Protein AF-A0A2V9V9H5-F1 (afdb_monomer_lite)

Foldseek 3Di:
DDDDDDDDDDDDDDDDDDDDDDDDDDDDDDDDDDDPPDPPPCPPQAKDWQFFDVLLLCLLLVHDPPDDLQCVLLSSLVSCLVPQDDPPAHGDPSLVLSLLLSVLSVQVCVCCPPVQKNKDQEDVSCVSVCVSQQWDWPDDWQAQPTDIDGNDPSSVVSCVSSPPPVVQVSCSRNVHGMDIDRTGIDIGGADPYFCLLLVLADPVQNVQDPTVSSRSSNDSLSSLQRNLLSLADPVVSVCCCVPVGPNNCSVLSLLSSVQVNLFAADPQFTQFQLGPQLQVVLCVVQVHGSSNVNSSVSSQRPPLLNLSSVLRSVSLPDDNVVSNVCSPHPNVNVVSVVSRDPPSVDHPSDDPDDPDPPDPPPPDDDPPDDDDDSNDDPDDDDDD

Secondary structure (DSSP, 8-state):
-----------------------------------S----------EEEESS-HHHHHHHTT--TTS-HHHHHHHHHHHHHHHSEETTTEEPHHHHHHHHHHHHHHHHHHHHGGGTEEEE-SHHHHHHHHHHHTEEESS-TTSTT--EEES-HHHHHHHHHTT--HHHHHHHHTT-SPEEEE---EEEE-SS-HHHHHHHS-TTTGGG-SSHHHHHHH-HHHHHHHHHHHTS-HHHHHHHHHHT-HHHHGGGHHHHHHHGGG--EETTEE--TT-GGGHHHHHHHHSS-TTSHHHHHHHHHHGGGGHHHHHHHHHHHS-HHHHHHHSSTTHHHHHHHHHS-S-TTS-TTS------TT---------------TT--SS-----

Structure (mmCIF, N/CA/C/O backbone):
data_AF-A0A2V9V9H5-F1
#
_entry.id   AF-A0A2V9V9H5-F1
#
loop_
_atom_site.group_PDB
_atom_site.id
_atom_site.type_symbol
_atom_site.label_atom_id
_atom_site.label_alt_id
_atom_site.label_comp_id
_atom_site.label_asym_id
_atom_site.label_entity_id
_atom_site.label_seq_id
_atom_site.pdbx_PDB_ins_code
_atom_site.Cartn_x
_atom_site.Cartn_y
_atom_site.Cartn_z
_atom_site.occupancy
_atom_site.B_iso_or_equiv
_atom_site.auth_seq_id
_atom_site.auth_comp_id
_atom_site.auth_asym_id
_atom_site.auth_atom_id
_atom_site.pdbx_PDB_model_num
ATOM 1 N N . MET A 1 1 ? 12.748 -49.515 -78.472 1.00 39.06 1 MET A N 1
ATOM 2 C CA . MET A 1 1 ? 13.761 -50.575 -78.263 1.00 39.06 1 MET A CA 1
ATOM 3 C C . MET A 1 1 ? 13.661 -50.946 -76.786 1.00 39.06 1 MET A C 1
ATOM 5 O O . MET A 1 1 ? 14.108 -50.163 -75.967 1.00 39.06 1 MET A O 1
ATOM 9 N N . ASN A 1 2 ? 12.777 -51.868 -76.376 1.00 33.03 2 ASN A N 1
ATOM 10 C CA . ASN A 1 2 ? 12.920 -53.343 -76.423 1.00 33.03 2 ASN A CA 1
ATOM 11 C C . ASN A 1 2 ? 14.348 -53.747 -76.011 1.00 33.03 2 ASN A C 1
ATOM 13 O O . ASN A 1 2 ? 15.266 -53.380 -76.732 1.00 33.03 2 ASN A O 1
ATOM 17 N N . SER A 1 3 ? 14.656 -54.465 -74.931 1.00 36.88 3 SER A N 1
ATOM 18 C CA . SER A 1 3 ? 13.891 -55.261 -73.961 1.00 36.88 3 SER A CA 1
ATOM 19 C C . SER A 1 3 ? 14.790 -55.530 -72.725 1.00 36.88 3 SER A C 1
ATOM 21 O O . SER A 1 3 ? 16.003 -55.337 -72.821 1.00 36.88 3 SER A O 1
ATOM 23 N N . PRO A 1 4 ? 14.233 -55.981 -71.584 1.00 65.06 4 PRO A N 1
ATOM 24 C CA . PRO A 1 4 ? 14.951 -56.276 -70.335 1.00 65.06 4 PRO A CA 1
ATOM 25 C C . PRO A 1 4 ? 15.348 -57.762 -70.237 1.00 65.06 4 PRO A C 1
ATOM 27 O O . PRO A 1 4 ? 14.914 -58.540 -71.080 1.00 65.06 4 PRO A O 1
ATOM 30 N N . LEU A 1 5 ? 16.121 -58.154 -69.205 1.00 40.84 5 LEU A N 1
ATOM 31 C CA . LEU A 1 5 ? 16.054 -59.449 -68.481 1.00 40.84 5 LEU A CA 1
ATOM 32 C C . LEU A 1 5 ? 17.292 -59.661 -67.584 1.00 40.84 5 LEU A C 1
ATOM 34 O O . LEU A 1 5 ? 18.402 -59.782 -68.093 1.00 40.84 5 LEU A O 1
ATOM 38 N N . ARG A 1 6 ? 17.087 -59.838 -66.271 1.00 35.75 6 ARG A N 1
ATOM 39 C CA . ARG A 1 6 ? 17.348 -61.114 -65.565 1.00 35.75 6 ARG A CA 1
ATOM 40 C C . ARG A 1 6 ? 17.076 -61.005 -64.062 1.00 35.75 6 ARG A C 1
ATOM 42 O O . ARG A 1 6 ? 17.566 -60.110 -63.385 1.00 35.75 6 ARG A O 1
ATOM 49 N N . ALA A 1 7 ? 16.307 -61.975 -63.578 1.00 45.38 7 ALA A N 1
ATOM 50 C CA . ALA A 1 7 ? 16.080 -62.312 -62.180 1.00 45.38 7 ALA A CA 1
ATOM 51 C C . ALA A 1 7 ? 17.012 -63.462 -61.761 1.00 45.38 7 ALA A C 1
ATOM 53 O O . ALA A 1 7 ? 17.306 -64.297 -62.609 1.00 45.38 7 ALA A O 1
ATOM 54 N N . HIS A 1 8 ? 17.401 -63.518 -60.481 1.00 40.81 8 HIS A N 1
ATOM 55 C CA . HIS A 1 8 ? 17.838 -64.703 -59.707 1.00 40.81 8 HIS A CA 1
ATOM 56 C C . HIS A 1 8 ? 17.881 -64.282 -58.214 1.00 40.81 8 HIS A C 1
ATOM 58 O O . HIS A 1 8 ? 18.571 -63.325 -57.889 1.00 40.81 8 HIS A O 1
ATOM 64 N N . THR A 1 9 ? 16.925 -64.668 -57.355 1.00 38.62 9 THR A N 1
ATOM 65 C CA . THR A 1 9 ? 16.786 -65.902 -56.531 1.00 38.62 9 THR A CA 1
ATOM 66 C C . THR A 1 9 ? 17.685 -66.011 -55.284 1.00 38.62 9 THR A C 1
ATOM 68 O O . THR A 1 9 ? 18.888 -66.165 -55.450 1.00 38.62 9 THR A O 1
ATOM 71 N N . LEU A 1 10 ? 17.017 -66.130 -54.109 1.00 39.38 10 LEU A N 1
ATOM 72 C CA . LEU A 1 10 ? 17.347 -66.924 -52.887 1.00 39.38 10 LEU A CA 1
ATOM 73 C C . LEU A 1 10 ? 18.588 -66.476 -52.068 1.00 39.38 10 LEU A C 1
ATOM 75 O O . LEU A 1 10 ? 19.550 -66.006 -52.644 1.00 39.38 10 LEU A O 1
ATOM 79 N N . ALA A 1 11 ? 18.737 -66.606 -50.743 1.00 36.00 11 ALA A N 1
ATOM 80 C CA . ALA A 1 11 ? 17.990 -67.087 -49.568 1.00 36.00 11 ALA A CA 1
ATOM 81 C C . ALA A 1 11 ? 18.882 -66.786 -48.317 1.00 36.00 11 ALA A C 1
ATOM 83 O O . ALA A 1 11 ? 20.087 -66.634 -48.487 1.00 36.00 11 ALA A O 1
ATOM 84 N N . LEU A 1 12 ? 18.347 -66.555 -47.107 1.00 35.03 12 LEU A N 1
ATOM 85 C CA . LEU A 1 12 ? 18.555 -67.287 -45.818 1.00 35.03 12 LEU A CA 1
ATOM 86 C C . LEU A 1 12 ? 18.279 -66.249 -44.691 1.00 35.03 12 LEU A C 1
ATOM 88 O O . LEU A 1 12 ? 18.879 -65.183 -44.720 1.00 35.03 12 LEU A O 1
ATOM 92 N N . SER A 1 13 ? 17.264 -66.331 -43.819 1.00 35.38 13 SER A N 1
ATOM 93 C CA . SER A 1 13 ? 17.034 -67.198 -42.638 1.00 35.38 13 SER A CA 1
ATOM 94 C C . SER A 1 13 ? 18.037 -67.044 -41.479 1.00 35.38 13 SER A C 1
ATOM 96 O O . SER A 1 13 ? 19.150 -67.520 -41.644 1.00 35.38 13 SER A O 1
ATOM 98 N N . VAL A 1 14 ? 17.598 -66.498 -40.323 1.00 40.56 14 VAL A N 1
ATOM 99 C CA . VAL A 1 14 ? 17.888 -66.872 -38.899 1.00 40.56 14 VAL A CA 1
ATOM 100 C C . VAL A 1 14 ? 16.863 -66.074 -38.028 1.00 40.56 14 VAL A C 1
ATOM 102 O O . VAL A 1 14 ? 16.866 -64.852 -38.112 1.00 40.56 14 VAL A O 1
ATOM 105 N N . LEU A 1 15 ? 15.763 -66.623 -37.465 1.00 36.84 15 LEU A N 1
ATOM 106 C CA . LEU A 1 15 ? 15.587 -67.413 -36.210 1.00 36.84 15 LEU A CA 1
ATOM 107 C C . LEU A 1 15 ? 16.094 -66.658 -34.941 1.00 36.84 15 LEU A C 1
ATOM 109 O O . LEU A 1 15 ? 17.180 -66.117 -34.982 1.00 36.84 15 LEU A O 1
ATOM 113 N N . LEU A 1 16 ? 15.471 -66.564 -33.755 1.00 37.09 16 LEU A N 1
ATOM 114 C CA . LEU A 1 16 ? 14.315 -67.198 -33.106 1.00 37.09 16 LEU A CA 1
ATOM 115 C C . LEU A 1 16 ? 14.226 -66.631 -31.640 1.00 37.09 16 LEU A C 1
ATOM 117 O O . LEU A 1 16 ? 15.248 -66.646 -30.968 1.00 37.09 16 LEU A O 1
ATOM 121 N N . VAL A 1 17 ? 13.024 -66.218 -31.166 1.00 38.19 17 VAL A N 1
ATOM 122 C CA . VAL A 1 17 ? 12.404 -66.446 -29.805 1.00 38.19 17 VAL A CA 1
ATOM 123 C C . VAL A 1 17 ? 13.033 -65.791 -28.543 1.00 38.19 17 VAL A C 1
ATOM 125 O O . VAL A 1 17 ? 14.243 -65.714 -28.422 1.00 38.19 17 VAL A O 1
ATOM 128 N N . CYS A 1 18 ? 12.310 -65.231 -27.550 1.00 29.33 18 CYS A N 1
ATOM 129 C CA . CYS A 1 18 ? 11.195 -65.726 -26.699 1.00 29.33 18 CYS A CA 1
ATOM 130 C C . CYS A 1 18 ? 10.546 -64.507 -25.969 1.00 29.33 18 CYS A C 1
ATOM 132 O O . CYS A 1 18 ? 11.287 -63.713 -25.402 1.00 29.33 18 CYS A O 1
ATOM 134 N N . SER A 1 19 ? 9.266 -64.123 -26.105 1.00 36.41 19 SER A N 1
ATOM 135 C CA . SER A 1 19 ? 8.014 -64.560 -25.425 1.00 36.41 19 SER A CA 1
ATOM 136 C C . SER A 1 19 ? 8.010 -64.676 -23.885 1.00 36.41 19 SER A C 1
ATOM 138 O O . SER A 1 19 ? 8.744 -65.499 -23.351 1.00 36.41 19 SER A O 1
ATOM 140 N N . LEU A 1 20 ? 7.111 -63.920 -23.215 1.00 33.50 20 LEU A N 1
ATOM 141 C CA . LEU A 1 20 ? 6.023 -64.348 -22.285 1.00 33.50 20 LEU A CA 1
ATOM 142 C C . LEU A 1 20 ? 5.412 -63.105 -21.570 1.00 33.50 20 LEU A C 1
ATOM 144 O O . LEU A 1 20 ? 6.112 -62.381 -20.879 1.00 33.50 20 LEU A O 1
ATOM 148 N N . ILE A 1 21 ? 4.204 -62.660 -21.945 1.00 37.12 21 ILE A N 1
ATOM 149 C CA . ILE A 1 21 ? 2.881 -62.872 -21.297 1.00 37.12 21 ILE A CA 1
ATOM 150 C C . ILE A 1 21 ? 2.707 -62.249 -19.891 1.00 37.12 21 ILE A C 1
ATOM 152 O O . ILE A 1 21 ? 3.257 -62.724 -18.904 1.00 37.12 21 ILE A O 1
ATOM 156 N N . SER A 1 22 ? 1.775 -61.290 -19.793 1.00 34.56 22 SER A N 1
ATOM 157 C CA . SER A 1 22 ? 0.775 -61.189 -18.712 1.00 34.56 22 SER A CA 1
ATOM 158 C C . SER A 1 22 ? -0.487 -60.500 -19.251 1.00 34.56 22 SER A C 1
ATOM 160 O O . SER A 1 22 ? -0.418 -59.422 -19.834 1.00 34.56 22 SER A O 1
ATOM 162 N N . ILE A 1 23 ? -1.628 -61.179 -19.106 1.00 39.53 23 ILE A N 1
ATOM 163 C CA . ILE A 1 23 ? -2.982 -60.780 -19.522 1.00 39.53 23 ILE A CA 1
ATOM 164 C C . ILE A 1 23 ? -3.782 -60.406 -18.271 1.00 39.53 23 ILE A C 1
ATOM 166 O O . ILE A 1 23 ? -3.690 -61.131 -17.285 1.00 39.53 23 ILE A O 1
ATOM 170 N N . SER A 1 24 ? -4.602 -59.350 -18.369 1.00 35.06 24 SER A N 1
ATOM 171 C CA . SER A 1 24 ? -5.998 -59.168 -17.878 1.00 35.06 24 SER A CA 1
ATOM 172 C C . SER A 1 24 ? -6.220 -57.724 -17.389 1.00 35.06 24 SER A C 1
ATOM 174 O O . SER A 1 24 ? -5.559 -57.244 -16.481 1.00 35.06 24 SER A O 1
ATOM 176 N N . ALA A 1 25 ? -6.918 -56.906 -18.183 1.00 34.47 25 ALA A N 1
ATOM 177 C CA . ALA A 1 25 ? -8.363 -56.644 -18.118 1.00 34.47 25 ALA A CA 1
ATOM 178 C C . ALA A 1 25 ? -8.742 -55.704 -16.959 1.00 34.47 25 ALA A C 1
ATOM 180 O O . ALA A 1 25 ? -8.842 -56.139 -15.820 1.00 34.47 25 ALA A O 1
ATOM 181 N N . PHE A 1 26 ? -9.027 -54.433 -17.270 1.00 34.62 26 PHE A N 1
ATOM 182 C CA . PHE A 1 26 ? -9.882 -53.600 -16.426 1.00 34.62 26 PHE A CA 1
ATOM 183 C C . PHE A 1 26 ? -10.777 -52.690 -17.268 1.00 34.62 26 PHE A C 1
ATOM 185 O O . PHE A 1 26 ? -10.426 -52.260 -18.366 1.00 34.62 26 PHE A O 1
ATOM 192 N N . ALA A 1 27 ? -11.982 -52.526 -16.742 1.00 32.25 27 ALA A N 1
ATOM 193 C CA . ALA A 1 27 ? -13.211 -52.156 -17.409 1.00 32.25 27 ALA A CA 1
ATOM 194 C C . ALA A 1 27 ? -13.247 -50.728 -17.969 1.00 32.25 27 ALA A C 1
ATOM 196 O O . ALA A 1 27 ? -12.681 -49.790 -17.414 1.00 32.25 27 ALA A O 1
ATOM 197 N N . ALA A 1 28 ? -14.018 -50.575 -19.047 1.00 34.59 28 ALA A N 1
ATOM 198 C CA . ALA A 1 28 ? -14.521 -49.295 -19.510 1.00 34.59 28 ALA A CA 1
ATOM 199 C C . ALA A 1 28 ? -15.544 -48.758 -18.498 1.00 34.59 28 ALA A C 1
ATOM 201 O O . ALA A 1 28 ? -16.692 -49.202 -18.467 1.00 34.59 28 ALA A O 1
ATOM 202 N N . GLU A 1 29 ? -15.129 -47.791 -17.684 1.00 30.95 29 GLU A N 1
ATOM 203 C CA . GLU A 1 29 ? -16.034 -46.996 -16.863 1.00 30.95 29 GLU A CA 1
ATOM 204 C C . GLU A 1 29 ? -16.337 -45.669 -17.569 1.00 30.95 29 GLU A C 1
ATOM 206 O O . GLU A 1 29 ? -15.451 -44.927 -17.999 1.00 30.95 29 GLU A O 1
ATOM 211 N N . 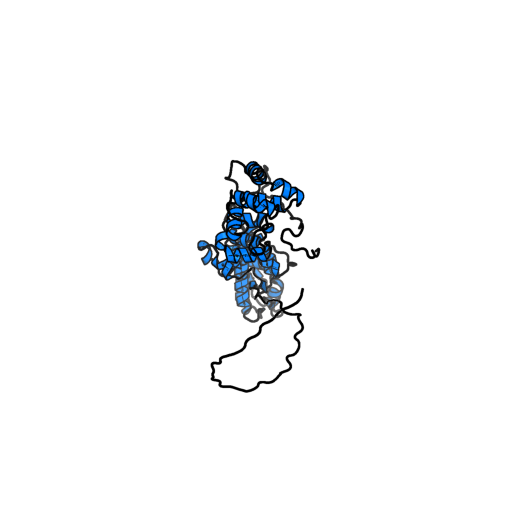ARG A 1 30 ? -17.635 -45.394 -17.731 1.00 34.12 30 ARG A N 1
ATOM 212 C CA . ARG A 1 30 ? -18.202 -44.152 -18.268 1.00 34.12 30 ARG A CA 1
ATOM 213 C C . ARG A 1 30 ? -17.797 -42.976 -17.370 1.00 34.12 30 ARG A C 1
ATOM 215 O O . ARG A 1 30 ? -18.496 -42.640 -16.418 1.00 34.12 30 ARG A O 1
ATOM 222 N N . GLY A 1 31 ? -16.689 -42.320 -17.701 1.00 29.31 31 GLY A N 1
ATOM 223 C CA . GLY A 1 31 ? -16.326 -41.017 -17.150 1.00 29.31 31 GLY A CA 1
ATOM 224 C C . GLY A 1 31 ? -17.202 -39.921 -17.755 1.00 29.31 31 GLY A C 1
ATOM 225 O O . GLY A 1 31 ? -17.143 -39.665 -18.956 1.00 29.31 31 GLY A O 1
ATOM 226 N N . LYS A 1 32 ? -18.045 -39.301 -16.923 1.00 29.23 32 LYS A N 1
ATOM 227 C CA . LYS A 1 32 ? -18.867 -38.131 -17.260 1.00 29.23 32 LYS A CA 1
ATOM 228 C C . LYS A 1 32 ? -18.024 -37.047 -17.940 1.00 29.23 32 LYS A C 1
ATOM 230 O O . LYS A 1 32 ? -16.966 -36.674 -17.442 1.00 29.23 32 LYS A O 1
ATOM 235 N N . ALA A 1 33 ? -18.542 -36.520 -19.047 1.00 31.36 33 ALA A N 1
ATOM 236 C CA . ALA A 1 33 ? -18.044 -35.309 -19.677 1.00 31.36 33 ALA A CA 1
ATOM 237 C C . ALA A 1 33 ? -18.069 -34.156 -18.660 1.00 31.36 33 ALA A C 1
ATOM 239 O O . ALA A 1 33 ? -19.142 -33.724 -18.238 1.00 31.36 33 ALA A O 1
ATOM 240 N N . ASN A 1 34 ? -16.889 -33.682 -18.260 1.00 31.59 34 ASN A N 1
ATOM 241 C CA . ASN A 1 34 ? -16.750 -32.426 -17.539 1.00 31.59 34 ASN A CA 1
ATOM 242 C C . ASN A 1 34 ? -16.707 -31.280 -18.557 1.00 31.59 34 ASN A C 1
ATOM 244 O O . ASN A 1 34 ? -15.816 -31.194 -19.399 1.00 31.59 34 ASN A O 1
ATOM 248 N N . ASP A 1 35 ? -17.726 -30.436 -18.454 1.00 31.55 35 ASP A N 1
ATOM 249 C CA . ASP A 1 35 ? -17.927 -29.156 -19.127 1.00 31.55 35 ASP A CA 1
ATOM 250 C C . ASP A 1 35 ? -16.703 -28.225 -18.922 1.00 31.55 35 ASP A C 1
ATOM 252 O O . ASP A 1 35 ? -16.259 -28.054 -17.780 1.00 31.55 35 ASP A O 1
ATOM 256 N N . PRO A 1 36 ? -16.117 -27.607 -19.969 1.00 36.59 36 PRO A N 1
ATOM 257 C CA . PRO A 1 36 ? -14.924 -26.770 -19.844 1.00 36.59 36 PRO A CA 1
ATOM 258 C C . PRO A 1 36 ? -15.287 -25.354 -19.364 1.00 36.59 36 PRO A C 1
ATOM 260 O O . PRO A 1 36 ? -15.045 -24.358 -20.046 1.00 36.59 36 PRO A O 1
ATOM 263 N N . LYS A 1 37 ? -15.880 -25.252 -18.170 1.00 35.59 37 LYS A N 1
ATOM 264 C CA . LYS A 1 37 ? -16.220 -23.981 -17.512 1.00 35.59 37 LYS A CA 1
ATOM 265 C C . LYS A 1 37 ? -15.963 -24.004 -16.006 1.00 35.59 37 LYS A C 1
ATOM 267 O O . LYS A 1 37 ? -16.830 -23.639 -15.228 1.00 35.59 37 LYS A O 1
ATOM 272 N N . ASN A 1 38 ? -14.766 -24.402 -15.579 1.00 35.31 38 ASN A N 1
ATOM 273 C CA . ASN A 1 38 ? -14.138 -23.852 -14.369 1.00 35.31 38 ASN A CA 1
ATOM 274 C C . ASN A 1 38 ? -12.726 -24.417 -14.194 1.00 35.31 38 ASN A C 1
ATOM 276 O O . ASN A 1 38 ? -12.481 -25.326 -13.412 1.00 35.31 38 ASN A O 1
ATOM 280 N N . ALA A 1 39 ? -11.773 -23.841 -14.917 1.00 34.34 39 ALA A N 1
ATOM 281 C CA . ALA A 1 39 ? -10.372 -23.889 -14.526 1.00 34.34 39 ALA A CA 1
ATOM 282 C C . ALA A 1 39 ? -9.896 -22.448 -14.317 1.00 34.34 39 ALA A C 1
ATOM 284 O O . ALA A 1 39 ? -8.994 -21.959 -14.991 1.00 34.34 39 ALA A O 1
ATOM 285 N N . LYS A 1 40 ? -10.545 -21.727 -13.391 1.00 35.75 40 LYS A N 1
ATOM 286 C CA . LYS A 1 40 ? -9.855 -20.623 -12.725 1.00 35.75 40 LYS A CA 1
ATOM 287 C C . LYS A 1 40 ? -8.794 -21.280 -11.856 1.00 35.75 40 LYS A C 1
ATOM 289 O O . LYS A 1 40 ? -9.129 -21.913 -10.861 1.00 35.75 40 LYS A O 1
ATOM 294 N N . SER A 1 41 ? -7.539 -21.174 -12.281 1.00 32.50 41 SER A N 1
ATOM 295 C CA . SER A 1 41 ? -6.378 -21.452 -11.442 1.00 32.50 41 SER A CA 1
ATOM 296 C C . SER A 1 41 ? -6.577 -20.729 -10.112 1.00 32.50 41 SER A C 1
ATOM 298 O O . SER A 1 41 ? -6.507 -19.501 -10.058 1.00 32.50 41 SER A O 1
ATOM 300 N N . ALA A 1 42 ? -6.907 -21.478 -9.062 1.00 37.25 42 ALA A N 1
ATOM 301 C CA . ALA A 1 42 ? -6.984 -20.971 -7.706 1.00 37.25 42 ALA A CA 1
ATOM 302 C C . ALA A 1 42 ? -5.550 -20.754 -7.216 1.00 37.25 42 ALA A C 1
ATOM 304 O O . ALA A 1 42 ? -5.000 -21.554 -6.465 1.00 37.25 42 ALA A O 1
ATOM 305 N N . PHE A 1 43 ? -4.913 -19.680 -7.683 1.00 40.78 43 PHE A N 1
ATOM 306 C CA . PHE A 1 43 ? -3.837 -19.090 -6.905 1.00 40.78 43 PHE A CA 1
ATOM 307 C C . PHE A 1 43 ? -4.485 -18.639 -5.601 1.00 40.78 43 PHE A C 1
ATOM 309 O O . PHE A 1 43 ? -5.398 -17.816 -5.628 1.00 40.78 43 PHE A O 1
ATOM 316 N N . ALA A 1 44 ? -4.083 -19.238 -4.481 1.00 50.59 44 ALA A N 1
ATOM 317 C CA . ALA A 1 44 ? -4.484 -18.760 -3.170 1.00 50.59 44 ALA A CA 1
ATOM 318 C C . ALA A 1 44 ? -4.033 -17.299 -3.063 1.00 50.59 44 ALA A C 1
ATOM 320 O O . ALA A 1 44 ? -2.838 -17.012 -2.955 1.00 50.59 44 ALA A O 1
ATOM 321 N N . THR A 1 45 ? -4.979 -16.371 -3.186 1.00 69.38 45 THR A N 1
ATOM 322 C CA . THR A 1 45 ? -4.729 -14.959 -2.932 1.00 69.38 45 THR A CA 1
ATOM 323 C C . THR A 1 45 ? -4.327 -14.869 -1.470 1.00 69.38 45 THR A C 1
ATOM 325 O O . THR A 1 45 ? -5.090 -15.281 -0.600 1.00 69.38 45 THR A O 1
ATOM 328 N N . SER A 1 46 ? -3.099 -14.431 -1.187 1.00 91.62 46 SER A N 1
ATOM 329 C CA . SER A 1 46 ? -2.712 -14.218 0.208 1.00 91.62 46 SER A CA 1
ATOM 330 C C . SER A 1 46 ? -3.536 -13.055 0.744 1.00 91.62 46 SER A C 1
ATOM 332 O O . SER A 1 46 ? -3.769 -12.087 0.024 1.00 91.62 46 SER A O 1
ATOM 334 N N . GLU A 1 47 ? -3.976 -13.142 1.989 1.00 95.44 47 GLU A N 1
ATOM 335 C CA . GLU A 1 47 ? -4.812 -12.123 2.620 1.00 95.44 47 GLU A CA 1
ATOM 336 C C . GLU A 1 47 ? -4.200 -11.700 3.951 1.00 95.44 47 GLU A C 1
ATOM 338 O O . GLU A 1 47 ? -3.558 -12.501 4.631 1.00 95.44 47 GLU A O 1
ATOM 343 N N . ILE A 1 48 ? -4.451 -10.455 4.349 1.00 95.75 48 ILE A N 1
ATOM 344 C CA . ILE A 1 48 ? -4.162 -9.945 5.689 1.00 95.75 48 ILE A CA 1
ATOM 345 C C . ILE A 1 48 ? -5.464 -9.634 6.423 1.00 95.75 48 ILE A C 1
ATOM 347 O O . ILE A 1 48 ? -6.471 -9.278 5.810 1.00 95.75 48 ILE A O 1
ATOM 351 N N . SER A 1 49 ? -5.451 -9.785 7.745 1.00 95.81 49 SER A N 1
ATOM 352 C CA . SER A 1 49 ? -6.576 -9.413 8.600 1.00 95.81 49 SER A CA 1
ATOM 353 C C . SER A 1 49 ? -6.419 -7.968 9.056 1.00 95.81 49 SER A C 1
ATOM 355 O O . SER A 1 49 ? -5.471 -7.652 9.770 1.00 95.81 49 SER A O 1
ATOM 357 N N . ILE A 1 50 ? -7.352 -7.097 8.681 1.00 96.56 50 ILE A N 1
ATOM 358 C CA . ILE A 1 50 ? -7.433 -5.737 9.218 1.00 96.56 50 ILE A CA 1
ATOM 359 C C . ILE A 1 50 ? -8.250 -5.781 10.519 1.00 96.56 50 ILE A C 1
ATOM 361 O O . ILE A 1 50 ? -9.396 -6.236 10.472 1.00 96.56 50 ILE A O 1
ATOM 365 N N . PRO A 1 51 ? -7.697 -5.334 11.665 1.00 94.88 51 PRO A N 1
ATOM 366 C CA . PRO A 1 51 ? -8.408 -5.329 12.941 1.00 94.88 51 PRO A CA 1
ATOM 367 C C . PRO A 1 51 ? -9.667 -4.454 12.921 1.00 94.88 51 PRO A C 1
ATOM 369 O O . PRO A 1 51 ? -9.628 -3.300 12.480 1.00 94.88 51 PRO A O 1
ATOM 372 N N . GLY A 1 52 ? -10.754 -4.997 13.472 1.00 87.12 52 GLY A N 1
ATOM 373 C CA . GLY A 1 52 ? -12.034 -4.315 13.631 1.00 87.12 52 GLY A CA 1
ATOM 374 C C . GLY A 1 52 ? -12.804 -4.055 12.334 1.00 87.12 52 GLY A C 1
ATOM 375 O O . GLY A 1 52 ? -12.415 -4.513 11.255 1.00 87.12 52 GLY A O 1
ATOM 376 N N . PRO A 1 53 ? -13.904 -3.280 12.415 1.00 94.00 53 PRO A N 1
ATOM 377 C CA . PRO A 1 53 ? -14.714 -2.967 11.253 1.00 94.00 53 PRO A CA 1
ATOM 378 C C . PRO A 1 53 ? -13.896 -2.186 10.230 1.00 94.00 53 PRO A C 1
ATOM 380 O O . PRO A 1 53 ? -13.363 -1.112 10.528 1.00 94.00 53 PRO A O 1
ATOM 383 N N . LEU A 1 54 ? -13.871 -2.678 8.988 1.00 96.75 54 LEU A N 1
ATOM 384 C CA . LEU A 1 54 ? -13.106 -2.063 7.901 1.00 96.75 54 LEU A CA 1
ATOM 385 C C . LEU A 1 54 ? -13.374 -0.556 7.775 1.00 96.75 54 LEU A C 1
ATOM 387 O O . LEU A 1 54 ? -12.456 0.225 7.546 1.00 96.75 54 LEU A O 1
ATOM 391 N N . ARG A 1 55 ? -14.622 -0.122 7.987 1.00 96.44 55 ARG A N 1
ATOM 392 C CA . ARG A 1 55 ? -15.028 1.290 7.925 1.00 96.44 55 ARG A CA 1
ATOM 393 C C . ARG A 1 55 ? -14.171 2.208 8.807 1.00 96.44 55 ARG A C 1
ATOM 395 O O . ARG A 1 55 ? -13.814 3.299 8.356 1.00 96.44 55 ARG A O 1
ATOM 402 N N . SER A 1 56 ? -13.871 1.785 10.033 1.00 96.88 56 SER A N 1
ATOM 403 C CA . SER A 1 56 ? -13.071 2.552 10.991 1.00 96.88 56 SER A CA 1
ATOM 404 C C . SER A 1 56 ? -11.621 2.651 10.524 1.00 96.88 56 SER A C 1
ATOM 406 O O . SER A 1 56 ? -11.067 3.749 10.475 1.00 96.88 56 SER A O 1
ATOM 408 N N . PHE A 1 57 ? -11.051 1.542 10.041 1.00 97.81 57 PHE A N 1
ATOM 409 C CA . PHE A 1 57 ? -9.706 1.532 9.469 1.00 97.81 57 PHE A CA 1
ATOM 410 C C . PHE A 1 57 ? -9.593 2.437 8.238 1.00 97.81 57 PHE A C 1
ATOM 412 O O . PHE A 1 57 ? -8.688 3.264 8.170 1.00 97.81 57 PHE A O 1
ATOM 419 N N . LEU A 1 58 ? -10.536 2.347 7.293 1.00 98.12 58 LEU A N 1
ATOM 420 C CA . LEU A 1 58 ? -10.532 3.186 6.090 1.00 98.12 58 LEU A CA 1
ATOM 421 C C . LEU A 1 58 ? -10.608 4.673 6.440 1.00 98.12 58 LEU A C 1
ATOM 423 O O . LEU A 1 58 ? -9.892 5.475 5.846 1.00 98.12 58 LEU A O 1
ATOM 427 N N . ARG A 1 59 ? -11.432 5.044 7.429 1.00 96.56 59 ARG A N 1
ATOM 428 C CA . ARG A 1 59 ? -11.532 6.430 7.900 1.00 96.56 59 ARG A CA 1
ATOM 429 C C . ARG A 1 59 ? -10.194 6.929 8.449 1.00 96.56 59 ARG A C 1
ATOM 431 O O . ARG A 1 59 ? -9.729 7.973 8.000 1.00 96.56 59 ARG A O 1
ATOM 438 N N . MET A 1 60 ? -9.562 6.166 9.340 1.00 97.44 60 MET A N 1
ATOM 439 C CA . MET A 1 60 ? -8.273 6.538 9.937 1.00 97.44 60 MET A CA 1
ATOM 440 C C . MET A 1 60 ? -7.128 6.549 8.920 1.00 97.44 60 MET A C 1
ATOM 442 O O . MET A 1 60 ? -6.243 7.394 8.993 1.00 97.44 60 MET A O 1
ATOM 446 N N . ALA A 1 61 ? -7.164 5.661 7.925 1.00 97.44 61 ALA A N 1
ATOM 447 C CA . ALA A 1 61 ? -6.175 5.601 6.851 1.00 97.44 61 ALA A CA 1
ATOM 448 C C . ALA A 1 61 ? -6.400 6.648 5.737 1.00 97.44 61 ALA A C 1
ATOM 450 O O . ALA A 1 61 ? -5.627 6.702 4.775 1.00 97.44 61 ALA A O 1
ATOM 451 N N . GLY A 1 62 ? -7.457 7.467 5.819 1.00 96.44 62 GLY A N 1
ATOM 452 C CA . GLY A 1 62 ? -7.806 8.445 4.784 1.00 96.44 62 GLY A CA 1
ATOM 453 C C . GLY A 1 62 ? -8.217 7.803 3.451 1.00 96.44 62 GLY A C 1
ATOM 454 O O . GLY A 1 62 ? -7.907 8.329 2.380 1.00 96.44 62 GLY A O 1
ATOM 455 N N . ILE A 1 63 ? -8.868 6.640 3.504 1.00 97.31 63 ILE A N 1
ATOM 456 C CA . ILE A 1 63 ? -9.324 5.857 2.351 1.00 97.31 63 ILE A CA 1
ATOM 457 C C . ILE A 1 63 ? -10.851 5.963 2.228 1.00 97.31 63 ILE A C 1
ATOM 459 O O . ILE A 1 63 ? -11.590 5.958 3.211 1.00 97.31 63 ILE A O 1
ATOM 463 N N . SER A 1 64 ? -11.344 6.057 0.991 1.00 96.31 64 SER A N 1
ATOM 464 C CA . SER A 1 64 ? -12.783 6.084 0.710 1.00 96.31 64 SER A CA 1
ATOM 465 C C . SER A 1 64 ? -13.478 4.808 1.193 1.00 96.31 64 SER A C 1
ATOM 467 O O . SER A 1 64 ? -13.043 3.703 0.884 1.00 96.31 64 SER A O 1
ATOM 469 N N . GLN A 1 65 ? -14.631 4.952 1.851 1.00 94.44 65 GLN A N 1
ATOM 470 C CA . GLN A 1 65 ? -15.473 3.824 2.284 1.00 94.44 65 GLN A CA 1
ATOM 471 C C . GLN A 1 65 ? -16.164 3.086 1.125 1.00 94.44 65 GLN A C 1
ATOM 473 O O . GLN A 1 65 ? -16.806 2.067 1.348 1.00 94.44 65 GLN A O 1
ATOM 478 N N . LYS A 1 66 ? -16.067 3.606 -0.105 1.00 95.12 66 LYS A N 1
ATOM 479 C CA . LYS A 1 66 ? -16.656 3.005 -1.314 1.00 95.12 66 LYS A CA 1
ATOM 480 C C . LYS A 1 66 ? -15.661 2.164 -2.116 1.00 95.12 66 LYS A C 1
ATOM 482 O O . LYS A 1 66 ? -15.973 1.777 -3.239 1.00 95.12 66 LYS A O 1
ATOM 487 N N . ILE A 1 67 ? -14.450 1.973 -1.599 1.00 95.56 67 ILE A N 1
ATOM 488 C CA . ILE A 1 67 ? -13.399 1.258 -2.314 1.00 95.56 67 ILE A CA 1
ATOM 489 C C . ILE A 1 67 ? -13.577 -0.261 -2.200 1.00 95.56 67 ILE A C 1
ATOM 491 O O . ILE A 1 67 ? -14.177 -0.747 -1.240 1.00 95.56 67 ILE A O 1
ATOM 495 N N . SER A 1 68 ? -13.067 -1.005 -3.182 1.00 95.56 68 SER A N 1
ATOM 496 C CA . SER A 1 68 ? -13.033 -2.468 -3.131 1.00 95.56 68 SER A CA 1
ATOM 497 C C . SER A 1 68 ? -11.985 -2.951 -2.121 1.00 95.56 68 SER A C 1
ATOM 499 O O . SER A 1 68 ? -11.007 -2.250 -1.858 1.00 95.56 68 SER A O 1
ATOM 501 N N . THR A 1 69 ? -12.141 -4.157 -1.569 1.00 95.19 69 THR A N 1
ATOM 502 C CA . THR A 1 69 ? -11.126 -4.731 -0.668 1.00 95.19 69 THR A CA 1
ATOM 503 C C . THR A 1 69 ? -9.768 -4.883 -1.359 1.00 95.19 69 THR A C 1
ATOM 505 O O . THR A 1 69 ? -8.746 -4.683 -0.714 1.00 95.19 69 THR A O 1
ATOM 508 N N . GLU A 1 70 ? -9.740 -5.125 -2.673 1.00 94.38 70 GLU A N 1
ATOM 509 C CA . GLU A 1 70 ? -8.516 -5.224 -3.487 1.00 94.38 70 GLU A CA 1
ATOM 510 C C . GLU A 1 70 ? -7.665 -3.945 -3.477 1.00 94.38 70 GLU A C 1
ATOM 512 O O . GLU A 1 70 ? -6.438 -4.006 -3.564 1.00 94.38 70 GLU A O 1
ATOM 517 N N . ASP A 1 71 ? -8.300 -2.787 -3.300 1.00 96.25 71 ASP A N 1
ATOM 518 C CA . ASP A 1 71 ? -7.636 -1.484 -3.338 1.00 96.25 71 ASP A CA 1
ATOM 519 C C . ASP A 1 71 ? -7.170 -0.994 -1.959 1.00 96.25 71 ASP A C 1
ATOM 521 O O . ASP A 1 71 ? -6.442 -0.002 -1.871 1.00 96.25 71 ASP A O 1
ATOM 525 N N . VAL A 1 72 ? -7.559 -1.663 -0.867 1.00 98.00 72 VAL A N 1
ATOM 526 C CA . VAL A 1 72 ? -7.307 -1.177 0.501 1.00 98.00 72 VAL A CA 1
ATOM 527 C C . VAL A 1 72 ? -5.813 -1.101 0.810 1.00 98.00 72 VAL A C 1
ATOM 529 O O . VAL A 1 72 ? -5.331 -0.038 1.201 1.00 98.00 72 VAL A O 1
ATOM 532 N N . MET A 1 73 ? -5.061 -2.186 0.606 1.00 97.94 73 MET A N 1
ATOM 533 C CA . MET A 1 73 ? -3.616 -2.199 0.882 1.00 97.94 73 MET A CA 1
ATOM 534 C C . MET A 1 73 ? -2.815 -1.296 -0.069 1.00 97.94 73 MET A C 1
ATOM 536 O O . MET A 1 73 ? -1.973 -0.538 0.420 1.00 97.94 73 MET A O 1
ATOM 540 N N . PRO A 1 74 ? -3.080 -1.276 -1.394 1.00 97.75 74 PRO A N 1
ATOM 541 C CA . PRO A 1 74 ? -2.476 -0.289 -2.288 1.00 97.75 74 PRO A CA 1
ATOM 542 C C . PRO A 1 74 ? -2.709 1.161 -1.844 1.00 97.75 74 PRO A C 1
ATOM 544 O O . PRO A 1 74 ? -1.768 1.959 -1.817 1.00 97.75 74 PRO A O 1
ATOM 547 N N . LEU A 1 75 ? -3.940 1.520 -1.466 1.00 98.25 75 LEU A N 1
ATOM 548 C CA . LEU A 1 75 ? -4.263 2.885 -1.047 1.00 98.25 75 LEU A CA 1
ATOM 549 C C . LEU A 1 75 ? -3.697 3.237 0.328 1.00 98.25 75 LEU A C 1
ATOM 551 O O . LEU A 1 75 ? -3.269 4.378 0.511 1.00 98.25 75 LEU A O 1
ATOM 555 N N . LEU A 1 76 ? -3.631 2.279 1.257 1.00 98.50 76 LEU A N 1
ATOM 556 C CA . LEU A 1 76 ? -2.911 2.436 2.520 1.00 98.50 76 LEU A CA 1
ATOM 557 C C . LEU A 1 76 ? -1.451 2.800 2.241 1.00 98.50 76 LEU A C 1
ATOM 559 O O . LEU A 1 76 ? -0.991 3.858 2.664 1.00 98.50 76 LEU A O 1
ATOM 563 N N . ALA A 1 77 ? -0.757 1.973 1.458 1.00 97.94 77 ALA A N 1
ATOM 564 C CA . ALA A 1 77 ? 0.646 2.170 1.116 1.00 97.94 77 ALA A CA 1
ATOM 565 C C . ALA A 1 77 ? 0.881 3.529 0.429 1.00 97.94 77 ALA A C 1
ATOM 567 O O . ALA A 1 77 ? 1.788 4.281 0.791 1.00 97.94 77 ALA A O 1
ATOM 568 N N . ARG A 1 78 ? -0.003 3.911 -0.505 1.00 96.56 78 ARG A N 1
ATOM 569 C CA . ARG A 1 78 ? 0.019 5.232 -1.147 1.00 96.56 78 ARG A CA 1
ATOM 570 C C . ARG A 1 78 ? -0.119 6.367 -0.136 1.00 96.56 78 ARG A C 1
ATOM 572 O O . ARG A 1 78 ? 0.641 7.330 -0.210 1.00 96.56 78 ARG A O 1
ATOM 579 N N . ASN A 1 79 ? -1.104 6.304 0.758 1.00 97.38 79 ASN A N 1
ATOM 580 C CA . ASN A 1 79 ? -1.366 7.374 1.718 1.00 97.38 79 ASN A CA 1
ATOM 581 C C . ASN A 1 79 ? -0.237 7.493 2.748 1.00 97.38 79 ASN A C 1
ATOM 583 O O . ASN A 1 79 ? 0.176 8.611 3.050 1.00 97.38 79 ASN A O 1
ATOM 587 N N . VAL A 1 80 ? 0.323 6.373 3.208 1.00 96.19 80 VAL A N 1
ATOM 588 C CA . VAL A 1 80 ? 1.481 6.349 4.112 1.00 96.19 80 VAL A CA 1
ATOM 589 C C . VAL A 1 80 ? 2.707 6.971 3.453 1.00 96.19 80 VAL A C 1
ATOM 591 O O . VAL A 1 80 ? 3.292 7.898 4.004 1.00 96.19 80 VAL A O 1
ATOM 594 N N . TYR A 1 81 ? 3.060 6.550 2.238 1.00 92.75 81 TYR A N 1
ATOM 595 C CA . TYR A 1 81 ? 4.184 7.148 1.516 1.00 92.75 81 TYR A CA 1
ATOM 596 C C . TYR A 1 81 ? 3.964 8.653 1.237 1.00 92.75 81 TYR A C 1
ATOM 598 O O . TYR A 1 81 ? 4.870 9.462 1.426 1.00 92.75 81 TYR A O 1
ATOM 606 N N . MET A 1 82 ? 2.762 9.053 0.809 1.00 91.38 82 MET A N 1
ATOM 607 C CA . MET A 1 82 ? 2.483 10.433 0.382 1.00 91.38 82 MET A CA 1
ATOM 608 C C . MET A 1 82 ? 2.221 11.417 1.527 1.00 91.38 82 MET A C 1
ATOM 610 O O . MET A 1 82 ? 2.323 12.633 1.327 1.00 91.38 82 MET A O 1
ATOM 614 N N . GLN A 1 83 ? 1.756 10.938 2.679 1.00 93.75 83 GLN A N 1
ATOM 615 C CA . GLN A 1 83 ? 1.255 11.781 3.770 1.00 93.75 83 GLN A CA 1
ATOM 616 C C . GLN A 1 83 ? 1.814 11.397 5.137 1.00 93.75 83 GLN A C 1
ATOM 618 O O . GLN A 1 83 ? 1.687 12.188 6.065 1.00 93.75 83 GLN A O 1
ATOM 623 N N . GLY A 1 84 ? 2.426 10.222 5.276 1.00 94.31 84 GLY A N 1
ATOM 624 C CA . GLY A 1 84 ? 2.889 9.720 6.563 1.00 94.31 84 GLY A CA 1
ATOM 625 C C . GLY A 1 84 ? 4.240 10.264 7.007 1.00 94.31 84 GLY A C 1
ATOM 626 O O . GLY A 1 84 ? 4.540 10.219 8.194 1.00 94.31 84 GLY A O 1
ATOM 627 N N . TYR A 1 85 ? 5.029 10.829 6.090 1.00 92.25 85 TYR A N 1
ATOM 628 C CA . TYR A 1 85 ? 6.364 11.337 6.395 1.00 92.25 85 TYR A CA 1
ATOM 629 C C . TYR A 1 85 ? 6.601 12.742 5.839 1.00 92.25 85 TYR A C 1
ATOM 631 O O . TYR A 1 85 ? 6.146 13.093 4.750 1.00 92.25 85 TYR A O 1
ATOM 639 N N . GLU A 1 86 ? 7.379 13.526 6.578 1.00 88.69 86 GLU A N 1
ATOM 640 C CA . GLU A 1 86 ? 7.864 14.853 6.210 1.00 88.69 86 GLU A CA 1
ATOM 641 C C . GLU A 1 86 ? 9.386 14.939 6.366 1.00 88.69 86 GLU A C 1
ATOM 643 O O . GLU A 1 86 ? 9.988 14.255 7.194 1.00 88.69 86 GLU A O 1
ATOM 648 N N . GLY A 1 87 ? 10.036 15.781 5.555 1.00 77.81 87 GLY A N 1
ATOM 649 C CA . GLY A 1 87 ? 11.488 15.994 5.645 1.00 77.81 87 GLY A CA 1
ATOM 650 C C . GLY A 1 87 ? 12.334 14.727 5.444 1.00 77.81 87 GLY A C 1
ATOM 651 O O . GLY A 1 87 ? 13.455 14.659 5.936 1.00 77.81 87 GLY A O 1
ATOM 652 N N . GLY A 1 88 ? 11.801 13.714 4.754 1.00 72.69 88 GLY A N 1
ATOM 653 C CA . GLY A 1 88 ? 12.448 12.419 4.530 1.00 72.69 88 GLY A CA 1
ATOM 654 C C . GLY A 1 88 ? 11.856 11.317 5.405 1.00 72.69 88 GLY A C 1
ATOM 655 O O . GLY A 1 88 ? 11.146 10.466 4.882 1.00 72.69 88 GLY A O 1
ATOM 656 N N . ASN A 1 89 ? 12.109 11.361 6.717 1.00 80.06 89 ASN A N 1
ATOM 657 C CA . ASN A 1 89 ? 11.779 10.264 7.644 1.00 80.06 89 ASN A CA 1
ATOM 658 C C . ASN A 1 89 ? 11.029 10.698 8.917 1.00 80.06 89 ASN A C 1
ATOM 660 O O . ASN A 1 89 ? 10.830 9.876 9.808 1.00 80.06 89 ASN A O 1
ATOM 664 N N . ARG A 1 90 ? 10.612 11.963 9.050 1.00 90.06 90 ARG A N 1
ATOM 665 C CA . ARG A 1 90 ? 9.870 12.396 10.242 1.00 90.06 90 ARG A CA 1
ATOM 666 C C . ARG A 1 90 ? 8.404 11.973 10.106 1.00 90.06 90 ARG A C 1
ATOM 668 O O . ARG A 1 90 ? 7.778 12.422 9.147 1.00 90.06 90 ARG A O 1
ATOM 675 N N . PRO A 1 91 ? 7.846 11.155 11.015 1.00 94.44 91 PRO A N 1
ATOM 676 C CA . PRO A 1 91 ? 6.437 10.793 10.952 1.00 94.44 91 PRO A CA 1
ATOM 677 C C . PRO A 1 91 ? 5.566 12.041 11.134 1.00 94.44 91 PRO A C 1
ATOM 679 O O . PRO A 1 91 ? 5.866 12.912 11.955 1.00 94.44 91 PRO A O 1
ATOM 682 N N . THR A 1 92 ? 4.504 12.137 10.342 1.00 96.69 92 THR A N 1
ATOM 683 C CA . THR A 1 92 ? 3.472 13.169 10.480 1.00 96.69 92 THR A CA 1
ATOM 684 C C . THR A 1 92 ? 2.455 12.774 11.542 1.00 96.69 92 THR A C 1
ATOM 686 O O . THR A 1 92 ? 2.358 11.607 11.922 1.00 96.69 92 THR A O 1
ATOM 689 N N . GLU A 1 93 ? 1.631 13.731 11.967 1.00 95.38 93 GLU A N 1
ATOM 690 C CA . GLU A 1 93 ? 0.530 13.445 12.890 1.00 95.38 93 GLU A CA 1
ATOM 691 C C . GLU A 1 93 ? -0.433 12.393 12.321 1.00 95.38 93 GLU A C 1
ATOM 693 O O . GLU A 1 93 ? -0.853 11.485 13.029 1.00 95.38 93 GLU A O 1
ATOM 698 N N . PHE A 1 94 ? -0.698 12.432 11.010 1.00 96.38 94 PHE A N 1
ATOM 699 C CA . PHE A 1 94 ? -1.482 11.400 10.326 1.00 96.38 94 PHE A CA 1
ATOM 700 C C . PHE A 1 94 ? -0.918 9.990 10.565 1.00 96.38 94 PHE A C 1
ATOM 702 O O . PHE A 1 94 ? -1.671 9.080 10.912 1.00 96.38 94 PHE A O 1
ATOM 709 N N . LEU A 1 95 ? 0.398 9.800 10.411 1.00 97.06 95 LEU A N 1
ATOM 710 C CA . LEU A 1 95 ? 1.014 8.486 10.600 1.00 97.06 95 LEU A CA 1
ATOM 711 C C . LEU A 1 95 ? 1.043 8.062 12.068 1.00 97.06 95 LEU A C 1
ATOM 713 O O . LEU A 1 95 ? 0.850 6.884 12.366 1.00 97.06 95 LEU A O 1
ATOM 717 N N . ILE A 1 96 ? 1.277 9.010 12.978 1.00 96.62 96 ILE A N 1
ATOM 718 C CA . ILE A 1 96 ? 1.266 8.764 14.424 1.00 96.62 96 ILE A CA 1
ATOM 719 C C . ILE A 1 96 ? -0.121 8.273 14.853 1.00 96.62 96 ILE A C 1
ATOM 721 O O . ILE A 1 96 ? -0.232 7.221 15.486 1.00 96.62 96 ILE A O 1
ATOM 725 N N . LEU A 1 97 ? -1.181 8.979 14.454 1.00 97.12 97 LEU A N 1
ATOM 726 C CA . LEU A 1 97 ? -2.562 8.616 14.771 1.00 97.12 97 LEU A CA 1
ATOM 727 C C . LEU A 1 97 ? -2.968 7.283 14.141 1.00 97.12 97 LEU A C 1
ATOM 729 O O . LEU A 1 97 ? -3.584 6.459 14.814 1.00 97.12 97 LEU A O 1
ATOM 733 N N . LEU A 1 98 ? -2.589 7.029 12.885 1.00 97.56 98 LEU A N 1
ATOM 734 C CA . LEU A 1 98 ? -2.884 5.760 12.219 1.00 97.56 98 LEU A CA 1
ATOM 735 C C . LEU A 1 98 ? -2.191 4.575 12.909 1.00 97.56 98 LEU A C 1
ATOM 737 O O . LEU A 1 98 ? -2.836 3.558 13.160 1.00 97.56 98 LEU A O 1
ATOM 741 N N . ASN A 1 99 ? -0.913 4.715 13.277 1.00 96.44 99 ASN A N 1
ATOM 742 C CA . ASN A 1 99 ? -0.192 3.695 14.042 1.00 96.44 99 ASN A CA 1
ATOM 743 C C . ASN A 1 99 ? -0.867 3.419 15.390 1.00 96.44 99 ASN A C 1
ATOM 745 O O . ASN A 1 99 ? -1.122 2.262 15.731 1.00 96.44 99 ASN A O 1
ATOM 749 N N . ARG A 1 100 ? -1.200 4.471 16.147 1.00 97.00 100 ARG A N 1
ATOM 750 C CA . ARG A 1 100 ? -1.880 4.331 17.442 1.00 97.00 100 ARG A CA 1
ATOM 751 C C . ARG A 1 100 ? -3.258 3.683 17.293 1.00 97.00 100 ARG A C 1
ATOM 753 O O . ARG A 1 100 ? -3.586 2.794 18.075 1.00 97.00 100 ARG A O 1
ATOM 760 N N . TYR A 1 101 ? -4.022 4.055 16.264 1.00 97.56 101 TYR A N 1
AT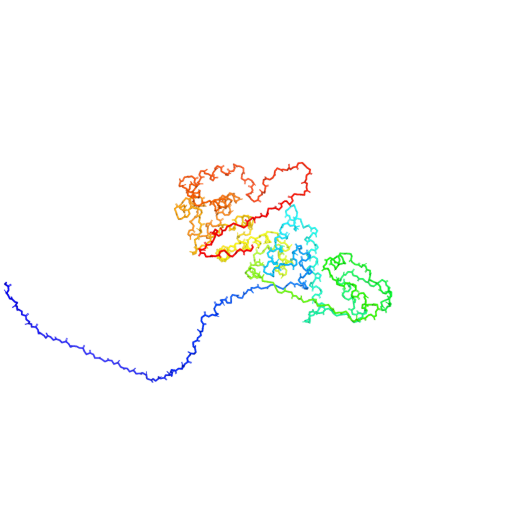OM 761 C CA . TYR A 1 101 ? -5.308 3.428 15.955 1.00 97.56 101 TYR A CA 1
ATOM 762 C C . TYR A 1 101 ? -5.159 1.928 15.691 1.00 97.56 101 TYR A C 1
ATOM 764 O O . TYR A 1 101 ? -5.918 1.142 16.247 1.00 97.56 101 TYR A O 1
ATOM 772 N N . VAL A 1 102 ? -4.177 1.504 14.885 1.00 97.19 102 VAL A N 1
ATOM 773 C CA . VAL A 1 102 ? -3.963 0.074 14.601 1.00 97.19 102 VAL A CA 1
ATOM 774 C C . VAL A 1 102 ? -3.653 -0.704 15.883 1.00 97.19 102 VAL A C 1
ATOM 776 O O . VAL A 1 102 ? -4.184 -1.800 16.068 1.00 97.19 102 VAL A O 1
ATOM 779 N N . GLN A 1 103 ? -2.859 -0.145 16.803 1.00 96.31 103 GLN A N 1
ATOM 780 C CA . GLN A 1 103 ? -2.614 -0.790 18.100 1.00 96.31 103 GLN A CA 1
ATOM 781 C C . GLN A 1 103 ? -3.886 -0.846 18.961 1.00 96.31 103 GLN A C 1
ATOM 783 O O . GLN A 1 103 ? -4.222 -1.914 19.469 1.00 96.31 103 GLN A O 1
ATOM 788 N N . GLN A 1 104 ? -4.641 0.253 19.060 1.00 97.62 104 GLN A N 1
ATOM 789 C CA . GLN A 1 104 ? -5.909 0.284 19.798 1.00 97.62 104 GLN A CA 1
ATOM 790 C C . GLN A 1 104 ? -6.928 -0.710 19.216 1.00 97.62 104 GLN A C 1
ATOM 792 O O . GLN A 1 104 ? -7.583 -1.432 19.959 1.00 97.62 104 GLN A O 1
ATOM 797 N N . ALA A 1 105 ? -7.031 -0.818 17.890 1.00 97.69 105 ALA A N 1
ATOM 798 C CA . ALA A 1 105 ? -7.922 -1.765 17.229 1.00 97.69 105 ALA A CA 1
ATOM 799 C C . ALA A 1 105 ? -7.517 -3.226 17.496 1.00 97.69 105 ALA A C 1
ATOM 801 O O . ALA A 1 105 ? -8.382 -4.090 17.636 1.00 97.69 105 ALA A O 1
ATOM 802 N N . ARG A 1 106 ? -6.218 -3.523 17.630 1.00 96.94 106 ARG A N 1
ATOM 803 C CA . ARG A 1 106 ? -5.747 -4.852 18.058 1.00 96.94 106 ARG A CA 1
ATOM 804 C C . ARG A 1 106 ? -6.139 -5.149 19.508 1.00 96.94 106 ARG A C 1
ATOM 806 O O . ARG A 1 106 ? -6.603 -6.252 19.769 1.00 96.94 106 ARG A O 1
ATOM 813 N N . GLU A 1 107 ? -6.032 -4.181 20.419 1.00 97.19 107 GLU A N 1
ATOM 814 C CA . GLU A 1 107 ? -6.542 -4.322 21.796 1.00 97.19 107 GLU A CA 1
ATOM 815 C C . GLU A 1 107 ? -8.067 -4.533 21.822 1.00 97.19 107 GLU A C 1
ATOM 817 O O . GLU A 1 107 ? -8.569 -5.400 22.526 1.00 97.19 107 GLU A O 1
ATOM 822 N N . LEU A 1 108 ? -8.831 -3.808 21.003 1.00 97.56 108 LEU A N 1
ATOM 823 C CA . LEU A 1 108 ? -10.281 -4.018 20.895 1.00 97.56 108 LEU A CA 1
ATOM 824 C C . LEU A 1 108 ? -10.632 -5.394 20.309 1.00 97.56 108 LEU A C 1
ATOM 826 O O . LEU A 1 108 ? -11.626 -5.998 20.706 1.00 97.56 108 LEU A O 1
ATOM 830 N N . THR A 1 109 ? -9.798 -5.922 19.411 1.00 96.44 109 THR A N 1
ATOM 831 C CA . THR A 1 109 ? -9.963 -7.277 18.863 1.00 96.44 109 THR A CA 1
ATOM 832 C C . THR A 1 109 ? -9.799 -8.340 19.953 1.00 96.44 109 THR A C 1
ATOM 834 O O . THR A 1 109 ? -10.530 -9.327 19.947 1.00 96.44 109 THR A O 1
ATOM 837 N N . THR A 1 110 ? -8.897 -8.147 20.926 1.00 95.69 110 THR A N 1
ATOM 838 C CA . THR A 1 110 ? -8.771 -9.098 22.045 1.00 95.69 110 THR A CA 1
ATOM 839 C C . THR A 1 110 ? -9.991 -9.059 22.963 1.00 95.69 110 THR A C 1
ATOM 841 O O . THR A 1 110 ? -10.426 -10.115 23.417 1.00 95.69 110 THR A O 1
ATOM 844 N N . LEU A 1 111 ? -10.588 -7.879 23.177 1.00 96.00 111 LEU A N 1
ATOM 845 C CA . LEU A 1 111 ? -11.839 -7.730 23.934 1.00 96.00 111 LEU A CA 1
ATOM 846 C C . LEU A 1 111 ? -13.050 -8.345 23.215 1.00 96.00 111 LEU A C 1
ATOM 848 O O . LEU A 1 111 ? -13.957 -8.842 23.874 1.00 96.00 111 LEU A O 1
ATOM 852 N N . ALA A 1 112 ? -13.070 -8.325 21.879 1.00 96.00 112 ALA A N 1
ATOM 853 C CA . ALA A 1 112 ? -14.128 -8.939 21.074 1.00 96.00 112 ALA A CA 1
ATOM 854 C C . ALA A 1 112 ? -14.085 -10.482 21.085 1.00 96.00 112 ALA A C 1
ATOM 856 O O . ALA A 1 112 ? -15.094 -11.143 20.830 1.00 96.00 112 ALA A O 1
ATOM 857 N N . GLY A 1 113 ? -12.914 -11.062 21.372 1.00 94.06 113 GLY A N 1
ATOM 858 C CA . GLY A 1 113 ? -12.705 -12.506 21.438 1.00 94.06 113 GLY A CA 1
ATOM 859 C C . GLY A 1 113 ? -12.987 -13.235 20.118 1.00 94.06 113 GLY A C 1
ATOM 860 O O . GLY A 1 113 ? -13.015 -12.648 19.039 1.00 94.06 113 GLY A O 1
ATOM 861 N N . SER A 1 114 ? -13.204 -14.550 20.199 1.00 93.69 114 SER A N 1
ATOM 862 C CA . SER A 1 114 ? -13.492 -15.400 19.032 1.00 93.69 114 SER A CA 1
ATOM 863 C C . SER A 1 114 ? -14.858 -15.144 18.397 1.00 93.69 114 SER A C 1
ATOM 865 O O . SER A 1 114 ? -15.089 -15.561 17.268 1.00 93.69 114 SER A O 1
ATOM 867 N N . GLU A 1 115 ? -15.772 -14.512 19.132 1.00 94.62 115 GLU A N 1
ATOM 868 C CA . GLU A 1 115 ? -17.100 -14.161 18.626 1.00 94.62 115 GLU A CA 1
ATOM 869 C C . GLU A 1 115 ? -17.100 -12.859 17.828 1.00 94.62 115 GLU A C 1
ATOM 871 O O . GLU A 1 115 ? -18.115 -12.531 17.220 1.00 94.62 115 GLU A O 1
ATOM 876 N N . GLU A 1 116 ? -15.984 -12.120 17.823 1.00 95.81 116 GLU A N 1
ATOM 877 C CA . GLU A 1 116 ? -15.858 -10.847 17.116 1.00 95.81 116 GLU A CA 1
ATOM 878 C C . GLU A 1 116 ? -16.914 -9.809 17.547 1.00 95.81 116 GLU A C 1
ATOM 880 O O . GLU A 1 116 ? -17.314 -8.932 16.776 1.00 95.81 116 GLU A O 1
ATOM 885 N N . VAL A 1 117 ? -17.369 -9.887 18.802 1.00 96.88 117 VAL A N 1
ATOM 886 C CA . VAL A 1 117 ? -18.356 -8.975 19.390 1.00 96.88 117 VAL A CA 1
ATOM 887 C C . VAL A 1 117 ? -17.855 -8.489 20.740 1.00 96.88 117 VAL A C 1
ATOM 889 O O . VAL A 1 117 ? -17.613 -9.272 21.652 1.00 96.88 117 VAL A O 1
ATOM 892 N N . ILE A 1 118 ? -17.758 -7.171 20.890 1.00 97.06 118 ILE A N 1
ATOM 893 C CA . ILE A 1 118 ? -17.507 -6.542 22.185 1.00 97.06 118 ILE A CA 1
ATOM 894 C C . ILE A 1 118 ? -18.838 -6.475 22.929 1.00 97.06 118 ILE A C 1
ATOM 896 O O . ILE A 1 118 ? -19.778 -5.833 22.451 1.00 97.06 118 ILE A O 1
ATOM 900 N N . ARG A 1 119 ? -18.908 -7.124 24.096 1.00 96.69 119 ARG A N 1
ATOM 901 C CA . ARG A 1 119 ? -20.085 -7.118 24.970 1.00 96.69 119 ARG A CA 1
ATOM 902 C C . ARG A 1 119 ? -19.802 -6.390 26.273 1.00 96.69 119 ARG A C 1
ATOM 904 O O . ARG A 1 119 ? -18.793 -6.653 26.918 1.00 96.69 119 ARG A O 1
ATOM 911 N N . VAL A 1 120 ? -20.722 -5.523 26.680 1.00 96.19 120 VAL A N 1
ATOM 912 C CA . VAL A 1 120 ? -20.723 -4.907 28.012 1.00 96.19 120 VAL A CA 1
ATOM 913 C C . VAL A 1 120 ? -22.128 -5.021 28.584 1.00 96.19 120 VAL A C 1
ATOM 915 O O . VAL A 1 120 ? -23.066 -4.437 28.046 1.00 96.19 120 VAL A O 1
ATOM 918 N N . ALA A 1 121 ? -22.283 -5.782 29.669 1.00 91.31 121 ALA A N 1
ATOM 919 C CA . ALA A 1 121 ? -23.567 -5.927 30.355 1.00 91.31 121 ALA A CA 1
ATOM 920 C C . ALA A 1 121 ? -23.767 -4.870 31.452 1.00 91.31 121 ALA A C 1
ATOM 922 O O . ALA A 1 121 ? -24.902 -4.540 31.787 1.00 91.31 121 ALA A O 1
ATOM 923 N N . GLY A 1 122 ? -22.681 -4.315 31.994 1.00 88.50 122 GLY A N 1
ATOM 924 C CA . GLY A 1 122 ? -22.741 -3.302 33.038 1.00 88.50 122 GLY A CA 1
ATOM 925 C C . GLY A 1 122 ? -21.384 -2.688 33.372 1.00 88.50 122 GLY A C 1
ATOM 926 O O . GLY A 1 122 ? -20.399 -2.853 32.657 1.00 88.50 122 GLY A O 1
ATOM 927 N N . CYS A 1 123 ? -21.345 -1.960 34.484 1.00 90.31 123 CYS A N 1
ATOM 928 C CA . CYS A 1 123 ? -20.228 -1.101 34.875 1.00 90.31 123 CYS A CA 1
ATOM 929 C C . CYS A 1 123 ? -18.901 -1.824 35.131 1.00 90.31 123 CYS A C 1
ATOM 931 O O . CYS A 1 123 ? -17.844 -1.274 34.830 1.00 90.31 123 CYS A O 1
ATOM 933 N N . GLU A 1 124 ? -18.943 -3.034 35.690 1.00 88.69 124 GLU A N 1
ATOM 934 C CA . GLU A 1 124 ? -17.731 -3.816 35.966 1.00 88.69 124 GLU A CA 1
ATOM 935 C C . GLU A 1 124 ? -17.082 -4.306 34.666 1.00 88.69 124 GLU A C 1
ATOM 937 O O . GLU A 1 124 ? -15.891 -4.074 34.448 1.00 88.69 124 GLU A O 1
ATOM 942 N N . ASP A 1 125 ? -17.886 -4.857 33.754 1.00 90.50 125 ASP A N 1
ATOM 943 C CA . ASP A 1 125 ? -17.434 -5.361 32.449 1.00 90.50 125 ASP A CA 1
ATOM 944 C C . ASP A 1 125 ? -16.939 -4.240 31.524 1.00 90.50 125 ASP A C 1
ATOM 946 O O . ASP A 1 125 ? -16.146 -4.468 30.612 1.00 90.50 125 ASP A O 1
ATOM 950 N N . ALA A 1 126 ? -17.389 -3.006 31.760 1.00 94.94 126 ALA A N 1
ATOM 951 C CA . ALA A 1 126 ? -17.021 -1.848 30.958 1.00 94.94 126 ALA A CA 1
ATOM 952 C C . ALA A 1 126 ? -15.589 -1.363 31.211 1.00 94.94 126 ALA A C 1
ATOM 954 O O . ALA A 1 126 ? -15.016 -0.710 30.341 1.00 94.94 126 ALA A O 1
ATOM 955 N N . LYS A 1 127 ? -14.998 -1.639 32.384 1.00 94.19 127 LYS A N 1
ATOM 956 C CA . LYS A 1 127 ? -13.711 -1.042 32.795 1.00 94.19 127 LYS A CA 1
ATOM 957 C C . LYS A 1 127 ? -12.572 -1.296 31.795 1.00 94.19 127 LYS A C 1
ATOM 959 O O . LYS A 1 127 ? -11.912 -0.319 31.433 1.00 94.19 127 LYS A O 1
ATOM 964 N N . PRO A 1 128 ? -12.337 -2.532 31.302 1.00 96.38 128 PRO A N 1
ATOM 965 C CA . PRO A 1 128 ? -11.281 -2.786 30.321 1.00 96.38 128 PRO A CA 1
ATOM 966 C C . PRO A 1 128 ? -11.534 -2.059 28.998 1.00 96.38 128 PRO A C 1
ATOM 968 O O . PRO A 1 128 ? -10.620 -1.448 28.449 1.00 96.38 128 PRO A O 1
ATOM 971 N N . LEU A 1 129 ? -12.786 -2.060 28.521 1.00 97.75 129 LEU A N 1
ATOM 972 C CA . LEU A 1 129 ? -13.165 -1.366 27.293 1.00 97.75 129 LEU A CA 1
ATOM 973 C C . LEU A 1 129 ? -12.944 0.143 27.424 1.00 97.75 129 LEU A C 1
ATOM 975 O O . LEU A 1 129 ? -12.276 0.738 26.585 1.00 97.75 129 LEU A O 1
ATOM 979 N N . LEU A 1 130 ? -13.455 0.761 28.489 1.00 97.44 130 LEU A N 1
ATOM 980 C CA . LEU A 1 130 ? -13.299 2.193 28.741 1.00 97.44 130 LEU A CA 1
ATOM 981 C C . LEU A 1 130 ? -11.821 2.591 28.813 1.00 97.44 130 LEU A C 1
ATOM 983 O O . LEU A 1 130 ? -11.431 3.573 28.182 1.00 97.44 130 LEU A O 1
ATOM 987 N N . HIS A 1 131 ? -10.984 1.783 29.471 1.00 97.44 131 HIS A N 1
ATOM 988 C CA . HIS A 1 131 ? -9.538 1.994 29.493 1.00 97.44 131 HIS A CA 1
ATOM 989 C C . HIS A 1 131 ? -8.925 1.970 28.084 1.00 97.44 131 HIS A C 1
ATOM 991 O O . HIS A 1 131 ? -8.227 2.914 27.708 1.00 97.44 131 HIS A O 1
ATOM 997 N N . THR A 1 132 ? -9.231 0.952 27.270 1.00 97.81 132 THR A N 1
ATOM 998 C CA . THR A 1 132 ? -8.735 0.866 25.886 1.00 97.81 132 THR A CA 1
ATOM 999 C C . THR A 1 132 ? -9.203 2.050 25.036 1.00 97.81 132 THR A C 1
ATOM 1001 O O . THR A 1 132 ? -8.420 2.575 24.239 1.00 97.81 132 THR A O 1
ATOM 1004 N N . LEU A 1 133 ? -10.442 2.507 25.234 1.00 98.06 133 LEU A N 1
ATOM 1005 C CA . LEU A 1 133 ? -11.038 3.642 24.525 1.00 98.06 133 LEU A CA 1
ATOM 1006 C C . LEU A 1 133 ? -10.551 5.014 25.024 1.00 98.06 133 LEU A C 1
ATOM 1008 O O . LEU A 1 133 ? -10.781 6.010 24.340 1.00 98.06 133 LEU A O 1
ATOM 1012 N N . GLY A 1 134 ? -9.886 5.089 26.180 1.00 98.12 134 GLY A N 1
ATOM 1013 C CA . GLY A 1 134 ? -9.409 6.343 26.775 1.00 98.12 134 GLY A CA 1
ATOM 1014 C C . GLY A 1 134 ? -10.454 7.117 27.580 1.00 98.12 134 GLY A C 1
ATOM 1015 O O . GLY A 1 134 ? -10.317 8.328 27.766 1.00 98.12 134 GLY A O 1
ATOM 1016 N N . TYR A 1 135 ? -11.487 6.432 28.063 1.00 97.88 135 TYR A N 1
ATOM 1017 C CA . TYR A 1 135 ? -12.563 7.006 28.864 1.00 97.88 135 TYR A CA 1
ATOM 1018 C C . TYR A 1 135 ? -12.609 6.409 30.269 1.00 97.88 135 TYR A C 1
ATOM 1020 O O . TYR A 1 135 ? -12.130 5.309 30.538 1.00 97.88 135 TYR A O 1
ATOM 1028 N N . ARG A 1 136 ? -13.265 7.132 31.171 1.00 95.75 136 ARG A N 1
ATOM 1029 C CA . ARG A 1 136 ? -13.735 6.630 32.462 1.00 95.75 136 ARG A CA 1
ATOM 1030 C C . ARG A 1 136 ? -15.118 7.185 32.755 1.00 95.75 136 ARG A C 1
ATOM 1032 O O . ARG A 1 136 ? -15.572 8.122 32.104 1.00 95.75 136 ARG A O 1
ATOM 1039 N N . VAL A 1 137 ? -15.792 6.612 33.740 1.00 94.69 137 VAL A N 1
ATOM 1040 C CA . VAL A 1 137 ? -17.066 7.156 34.209 1.00 94.69 137 VAL A CA 1
ATOM 1041 C C . VAL A 1 137 ? -16.797 8.372 35.100 1.00 94.69 137 VAL A C 1
ATOM 1043 O O . VAL A 1 137 ? -15.896 8.326 35.941 1.00 94.69 137 VAL A O 1
ATOM 1046 N N . ARG A 1 138 ? -17.554 9.460 34.906 1.00 88.62 138 ARG A N 1
ATOM 1047 C CA . ARG A 1 138 ? -17.415 10.701 35.687 1.00 88.62 138 ARG A CA 1
ATOM 1048 C C . ARG A 1 138 ? -17.910 10.569 37.127 1.00 88.62 138 ARG A C 1
ATOM 1050 O O . ARG A 1 138 ? -17.309 11.131 38.038 1.00 88.62 138 ARG A O 1
ATOM 1057 N N . GLN A 1 139 ? -19.027 9.878 37.320 1.00 81.31 139 GLN A N 1
ATOM 1058 C CA . GLN A 1 139 ? -19.664 9.672 38.623 1.00 81.31 139 GLN A CA 1
ATOM 1059 C C . GLN A 1 139 ? -19.862 8.174 38.899 1.00 81.31 139 GLN A C 1
ATOM 1061 O O . GLN A 1 139 ? -19.242 7.326 38.259 1.00 81.31 139 GLN A O 1
ATOM 1066 N N . GLU A 1 140 ? -20.709 7.834 39.869 1.00 83.94 140 GLU A N 1
ATOM 1067 C CA . GLU A 1 140 ? -21.124 6.453 40.103 1.00 83.94 140 GLU A CA 1
ATOM 1068 C C . GLU A 1 140 ? -21.828 5.894 38.864 1.00 83.94 140 GLU A C 1
ATOM 1070 O O . GLU A 1 140 ? -22.831 6.433 38.399 1.00 83.94 140 GLU A O 1
ATOM 1075 N N . CYS A 1 141 ? -21.282 4.804 38.336 1.00 87.69 141 CYS A N 1
ATOM 1076 C CA . CYS A 1 141 ? -21.850 4.112 37.193 1.00 87.69 141 CYS A CA 1
ATOM 1077 C C . CYS A 1 141 ? -23.170 3.414 37.566 1.00 87.69 141 CYS A C 1
ATOM 1079 O O . CYS A 1 141 ? -23.353 2.988 38.707 1.00 87.69 141 CYS A O 1
ATOM 1081 N N . GLY A 1 142 ? -24.085 3.275 36.604 1.00 84.06 142 GLY A N 1
ATOM 1082 C CA . GLY A 1 142 ? -25.382 2.618 36.788 1.00 84.06 142 GLY A CA 1
ATOM 1083 C C . GLY A 1 142 ? -26.532 3.574 37.110 1.00 84.06 142 GLY A C 1
ATOM 1084 O O . GLY A 1 142 ? -27.681 3.143 37.166 1.00 84.06 142 GLY A O 1
ATOM 1085 N N . LYS A 1 143 ? -26.256 4.870 37.297 1.00 87.38 143 LYS A N 1
ATOM 1086 C CA . LYS A 1 143 ? -27.284 5.913 37.437 1.00 87.38 143 LYS A CA 1
ATOM 1087 C C . LYS A 1 143 ? -27.678 6.494 36.081 1.00 87.38 143 LYS A C 1
ATOM 1089 O O . LYS A 1 143 ? -26.887 6.474 35.142 1.00 87.38 143 LYS A O 1
ATOM 1094 N N . HIS A 1 144 ? -28.871 7.073 35.978 1.00 86.81 144 HIS A N 1
ATOM 1095 C CA . HIS A 1 144 ? -29.348 7.690 34.733 1.00 86.81 144 HIS A CA 1
ATOM 1096 C C . HIS A 1 144 ? -28.507 8.887 34.255 1.00 86.81 144 HIS A C 1
ATOM 1098 O O . HIS A 1 144 ? -28.523 9.201 33.071 1.00 86.81 144 HIS A O 1
ATOM 1104 N N . ASP A 1 145 ? -27.770 9.542 35.151 1.00 88.75 145 ASP A N 1
ATOM 1105 C CA . ASP A 1 145 ? -26.845 10.643 34.864 1.00 88.75 145 ASP A CA 1
ATOM 1106 C C . ASP A 1 145 ? -25.392 10.176 34.659 1.00 88.75 145 ASP A C 1
ATOM 1108 O O . ASP A 1 145 ? -24.485 11.003 34.550 1.00 88.75 145 ASP A O 1
ATOM 1112 N N . THR A 1 146 ? -25.162 8.858 34.576 1.00 91.69 146 THR A N 1
ATOM 1113 C CA . THR A 1 146 ? -23.853 8.283 34.249 1.00 91.69 146 THR A CA 1
ATOM 1114 C C . THR A 1 146 ? -23.360 8.873 32.937 1.00 91.69 146 THR A C 1
ATOM 1116 O O . THR A 1 146 ? -23.993 8.680 31.898 1.00 91.69 146 THR A O 1
ATOM 1119 N N . SER A 1 147 ? -22.216 9.555 32.980 1.00 93.19 147 SER A N 1
ATOM 1120 C CA . SER A 1 147 ? -21.577 10.087 31.784 1.00 93.19 147 SER A CA 1
ATOM 1121 C C . SER A 1 147 ? -20.127 9.651 31.650 1.00 93.19 147 SER A C 1
ATOM 1123 O O . SER A 1 147 ? -19.427 9.438 32.649 1.00 93.19 147 SER A O 1
ATOM 1125 N N . LEU A 1 148 ? -19.658 9.563 30.409 1.00 95.50 148 LEU A N 1
ATOM 1126 C CA . LEU A 1 148 ? -18.253 9.298 30.120 1.00 95.50 148 LEU A CA 1
ATOM 1127 C C . LEU A 1 148 ? -17.433 10.588 30.162 1.00 95.50 148 LEU A C 1
ATOM 1129 O O . LEU A 1 148 ? -17.859 11.643 29.698 1.00 95.50 148 LEU A O 1
ATOM 1133 N N . GLU A 1 149 ? -16.225 10.500 30.703 1.00 95.38 149 GLU A N 1
ATOM 1134 C CA . GLU A 1 149 ? -15.234 11.564 30.630 1.00 95.38 149 GLU A CA 1
ATOM 1135 C C . GLU A 1 149 ? -13.892 11.033 30.146 1.00 95.38 149 GLU A C 1
ATOM 1137 O O . GLU A 1 149 ? -13.515 9.888 30.407 1.00 95.38 149 GLU A O 1
ATOM 1142 N N . THR A 1 150 ? -13.172 11.874 29.411 1.00 97.50 150 THR A N 1
ATOM 1143 C CA . THR A 1 150 ? -11.856 11.537 28.874 1.00 97.50 150 THR A CA 1
ATOM 1144 C C . THR A 1 150 ? -10.872 11.287 30.014 1.00 97.50 150 THR A C 1
ATOM 1146 O O . THR A 1 150 ? -10.646 12.160 30.853 1.00 97.50 150 THR A O 1
ATOM 1149 N N . SER A 1 151 ? -10.264 10.102 30.031 1.00 97.50 151 SER A N 1
ATOM 1150 C CA . SER A 1 151 ? -9.167 9.754 30.940 1.00 97.50 151 SER A CA 1
ATOM 1151 C C . SER A 1 151 ? -7.810 9.794 30.245 1.00 97.50 151 SER A C 1
ATOM 1153 O O . SER A 1 151 ? -6.828 10.202 30.854 1.00 97.50 151 SER A O 1
ATOM 1155 N N . ASP A 1 152 ? -7.765 9.384 28.978 1.00 98.12 152 ASP A N 1
ATOM 1156 C CA . ASP A 1 152 ? -6.586 9.430 28.115 1.00 98.12 152 ASP A CA 1
ATOM 1157 C C . ASP A 1 152 ? -6.978 10.169 26.824 1.00 98.12 152 ASP A C 1
ATOM 1159 O O . ASP A 1 152 ? -7.715 9.614 26.002 1.00 98.12 152 ASP A O 1
ATOM 1163 N N . PRO A 1 153 ? -6.531 11.426 26.642 1.00 97.31 153 PRO A N 1
ATOM 1164 C CA . PRO A 1 153 ? -6.875 12.220 25.468 1.00 97.31 153 PRO A CA 1
ATOM 1165 C C . PRO A 1 153 ? -6.422 11.606 24.142 1.00 97.31 153 PRO A C 1
ATOM 1167 O O . PRO A 1 153 ? -7.125 11.764 23.146 1.00 97.31 153 PRO A O 1
ATOM 1170 N N . GLU A 1 154 ? -5.286 10.902 24.112 1.00 96.06 154 GLU A N 1
ATOM 1171 C CA . GLU A 1 154 ? -4.762 10.313 22.878 1.00 96.06 154 GLU A CA 1
ATOM 1172 C C . GLU A 1 154 ? -5.639 9.140 22.435 1.00 96.06 154 GLU A C 1
ATOM 1174 O O . GLU A 1 154 ? -6.040 9.069 21.274 1.00 96.06 154 GLU A O 1
ATOM 1179 N N . ARG A 1 155 ? -6.009 8.253 23.366 1.00 98.00 155 ARG A N 1
ATOM 1180 C CA . ARG A 1 155 ? -6.922 7.132 23.084 1.00 98.00 155 ARG A CA 1
ATOM 1181 C C . ARG A 1 155 ? -8.345 7.601 22.784 1.00 98.00 155 ARG A C 1
ATOM 1183 O O . ARG A 1 155 ? -8.963 7.093 21.848 1.00 98.00 155 ARG A O 1
ATOM 1190 N N . ALA A 1 156 ? -8.853 8.581 23.532 1.00 97.88 156 ALA A N 1
ATOM 1191 C CA . ALA A 1 156 ? -10.198 9.120 23.335 1.00 97.88 156 ALA A CA 1
ATOM 1192 C C . ALA A 1 156 ? -10.358 9.785 21.963 1.00 97.88 156 ALA A C 1
ATOM 1194 O O . ALA A 1 156 ? -11.389 9.611 21.310 1.00 97.88 156 ALA A O 1
ATOM 1195 N N . PHE A 1 157 ? -9.322 10.490 21.496 1.00 97.12 157 PHE A N 1
ATOM 1196 C CA . PHE A 1 157 ? -9.306 11.068 20.156 1.00 97.12 157 PHE A CA 1
ATOM 1197 C C . PHE A 1 157 ? -9.489 9.987 19.082 1.00 97.12 157 PHE A C 1
ATOM 1199 O O . PHE A 1 157 ? -10.370 10.107 18.236 1.00 97.12 157 PHE A O 1
ATOM 1206 N N . LEU A 1 158 ? -8.732 8.887 19.161 1.00 97.12 158 LEU A N 1
ATOM 1207 C CA . LEU A 1 158 ? -8.830 7.766 18.215 1.00 97.12 158 LEU A CA 1
ATOM 1208 C C . LEU A 1 158 ? -10.192 7.067 18.276 1.00 97.12 158 LEU A C 1
ATOM 1210 O O . LEU A 1 158 ? -10.740 6.675 17.245 1.00 97.12 158 LEU A O 1
ATOM 1214 N N . THR A 1 159 ? -10.771 6.941 19.468 1.00 97.31 159 THR A N 1
ATOM 1215 C CA . THR A 1 159 ? -12.108 6.373 19.662 1.00 97.31 159 THR A CA 1
ATOM 1216 C C . THR A 1 159 ? -13.177 7.186 18.930 1.00 97.31 159 THR A C 1
ATOM 1218 O O . THR A 1 159 ? -13.986 6.621 18.189 1.00 97.31 159 THR A O 1
ATOM 1221 N N . ILE A 1 160 ? -13.165 8.513 19.089 1.00 95.75 160 ILE A N 1
ATOM 1222 C CA . ILE A 1 160 ? -14.101 9.407 18.395 1.00 95.75 160 ILE A CA 1
ATOM 1223 C C . ILE A 1 160 ? -13.845 9.372 16.885 1.00 95.75 160 ILE A C 1
ATOM 1225 O O . ILE A 1 160 ? -14.775 9.168 16.099 1.00 95.75 160 ILE A O 1
ATOM 1229 N N . ASP A 1 161 ? -12.589 9.527 16.466 1.00 94.75 161 ASP A N 1
ATOM 1230 C CA . ASP A 1 161 ? -12.238 9.647 15.052 1.00 94.75 161 ASP A CA 1
ATOM 1231 C C . ASP A 1 161 ? -12.402 8.340 14.278 1.00 94.75 161 ASP A C 1
ATOM 1233 O O . ASP A 1 161 ? -12.724 8.378 13.094 1.00 94.75 161 ASP A O 1
ATOM 1237 N N . SER A 1 162 ? -12.287 7.180 14.918 1.00 94.75 162 SER A N 1
ATOM 1238 C CA . SER A 1 162 ? -12.597 5.890 14.291 1.00 94.75 162 SER A CA 1
ATOM 1239 C C . SER A 1 162 ? -14.102 5.633 14.146 1.00 94.75 162 SER A C 1
ATOM 1241 O O . SER A 1 162 ? -14.506 4.735 13.397 1.00 94.75 162 SER A O 1
ATOM 1243 N N . GLY A 1 163 ? -14.942 6.439 14.807 1.00 95.25 163 GLY A N 1
ATOM 1244 C CA . GLY A 1 163 ? -16.397 6.322 14.786 1.00 95.25 163 GLY A CA 1
ATOM 1245 C C . GLY A 1 163 ? -16.947 5.237 15.712 1.00 95.25 163 GLY A C 1
ATOM 1246 O O . GLY A 1 163 ? -17.988 4.659 15.399 1.00 95.25 163 GLY A O 1
ATOM 1247 N N . PHE A 1 164 ? -16.262 4.938 16.820 1.00 97.00 164 PHE A N 1
ATOM 1248 C CA . PHE A 1 164 ? -16.759 3.995 17.822 1.00 97.00 164 PHE A CA 1
ATOM 1249 C C . PHE A 1 164 ? -18.082 4.501 18.444 1.00 97.00 164 PHE A C 1
ATOM 1251 O O . PHE A 1 164 ? -18.190 5.691 18.757 1.00 97.00 164 PHE A O 1
ATOM 1258 N N . PRO A 1 165 ? -19.098 3.640 18.658 1.00 96.44 165 PRO A N 1
ATOM 1259 C CA . PRO A 1 165 ? -20.428 4.062 19.108 1.00 96.44 165 PRO A CA 1
ATOM 1260 C C . PRO A 1 165 ? -20.489 4.332 20.626 1.00 96.44 165 PRO A C 1
ATOM 1262 O O . PRO A 1 165 ? -21.198 3.653 21.368 1.00 96.44 165 PRO A O 1
ATOM 1265 N N . LEU A 1 166 ? -19.766 5.357 21.091 1.00 96.31 166 LEU A N 1
ATOM 1266 C CA . LEU A 1 166 ? -19.768 5.799 22.493 1.00 96.31 166 LEU A CA 1
ATOM 1267 C C . LEU A 1 166 ? -21.170 6.089 23.062 1.00 96.31 166 LEU A C 1
ATOM 1269 O O . LEU A 1 166 ? -21.418 5.650 24.183 1.00 96.31 166 LEU A O 1
ATOM 1273 N N . PRO A 1 167 ? -22.109 6.735 22.333 1.00 94.94 167 PRO A N 1
ATOM 1274 C CA . PRO A 1 167 ? -23.440 7.010 22.880 1.00 94.94 167 PRO A CA 1
ATOM 1275 C C . PRO A 1 167 ? -24.205 5.739 23.277 1.00 94.94 167 PRO A C 1
ATOM 1277 O O . PRO A 1 167 ? -24.891 5.711 24.295 1.00 94.94 167 PRO A O 1
ATOM 1280 N N . ASN A 1 168 ? -24.056 4.659 22.503 1.00 95.38 168 ASN A N 1
ATOM 1281 C CA . ASN A 1 168 ? -24.682 3.372 22.803 1.00 95.38 168 ASN A CA 1
ATOM 1282 C C . ASN A 1 168 ? -24.062 2.725 24.053 1.00 95.38 168 ASN A C 1
ATOM 1284 O O . ASN A 1 168 ? -24.775 2.131 24.865 1.00 95.38 168 ASN A O 1
ATOM 1288 N N . LEU A 1 169 ? -22.740 2.844 24.213 1.00 96.38 169 LEU A N 1
ATOM 1289 C CA . LEU A 1 169 ? -22.044 2.360 25.403 1.00 96.38 169 LEU A CA 1
ATOM 1290 C C . LEU A 1 169 ? -22.476 3.153 26.643 1.00 96.38 169 LEU A C 1
ATOM 1292 O O . LEU A 1 169 ? -22.818 2.560 27.657 1.00 96.38 169 LEU A O 1
ATOM 1296 N N . GLU A 1 170 ? -22.535 4.479 26.555 1.00 94.75 170 GLU A N 1
ATOM 1297 C CA . GLU A 1 170 ? -22.975 5.346 27.652 1.00 94.75 170 GLU A CA 1
ATOM 1298 C C . GLU A 1 170 ? -24.416 5.038 28.086 1.00 94.75 170 GLU A C 1
ATOM 1300 O O . GLU A 1 170 ? -24.673 4.870 29.277 1.00 94.75 170 GLU A O 1
ATOM 1305 N N . GLN A 1 171 ? -25.333 4.823 27.134 1.00 93.44 171 GLN A N 1
ATOM 1306 C CA . GLN A 1 171 ? -26.707 4.402 27.430 1.00 93.44 171 GLN A CA 1
ATOM 1307 C C . GLN A 1 171 ? -26.765 3.068 28.195 1.00 93.44 171 GLN A C 1
ATOM 1309 O O . GLN A 1 171 ? -27.612 2.885 29.069 1.00 93.44 171 GLN A O 1
ATOM 1314 N N . THR A 1 172 ? -25.861 2.136 27.892 1.00 94.44 172 THR A N 1
ATOM 1315 C CA . THR A 1 172 ? -25.751 0.860 28.619 1.00 94.44 172 THR A CA 1
ATOM 1316 C C . THR A 1 172 ? -25.346 1.100 30.073 1.00 94.44 172 THR A C 1
ATOM 1318 O O . THR A 1 172 ? -25.951 0.553 30.993 1.00 94.44 172 THR A O 1
ATOM 1321 N N . LEU A 1 173 ? -24.375 1.988 30.301 1.00 94.31 173 LEU A N 1
ATOM 1322 C CA . LEU A 1 173 ? -23.891 2.341 31.640 1.00 94.31 173 LEU A CA 1
ATOM 1323 C C . LEU A 1 173 ? -24.903 3.152 32.462 1.00 94.31 173 LEU A C 1
ATOM 1325 O O . LEU A 1 173 ? -24.812 3.168 33.687 1.00 94.31 173 LEU A O 1
ATOM 1329 N N . GLN A 1 174 ? -25.890 3.769 31.811 1.00 93.75 174 GLN A N 1
ATOM 1330 C CA . GLN A 1 174 ? -27.027 4.449 32.444 1.00 93.75 174 GLN A CA 1
ATOM 1331 C C . GLN A 1 174 ? -28.163 3.496 32.876 1.00 93.75 174 GLN A C 1
ATOM 1333 O O . GLN A 1 174 ? -29.253 3.954 33.232 1.00 93.75 174 GLN A O 1
ATOM 1338 N N . GLY A 1 175 ? -27.936 2.178 32.827 1.00 87.56 175 GLY A N 1
ATOM 1339 C CA . GLY A 1 175 ? -28.939 1.151 33.136 1.00 87.56 175 GLY A CA 1
ATOM 1340 C C . GLY A 1 175 ? -29.782 0.724 31.929 1.00 87.56 175 GLY A C 1
ATOM 1341 O O . GLY A 1 175 ? -30.881 0.195 32.097 1.00 87.56 175 GLY A O 1
ATOM 1342 N N . GLY A 1 176 ? -29.301 0.995 30.712 1.00 86.62 176 GLY A N 1
ATOM 1343 C CA . GLY A 1 176 ? -29.938 0.589 29.464 1.00 86.62 176 GLY A CA 1
ATOM 1344 C C . GLY A 1 176 ? -29.756 -0.895 29.125 1.00 86.62 176 GLY A C 1
ATOM 1345 O O . GLY A 1 176 ? -29.422 -1.731 29.961 1.00 86.62 176 GLY A O 1
ATOM 1346 N N . LYS A 1 177 ? -29.998 -1.233 27.853 1.00 91.69 177 LYS A N 1
ATOM 1347 C CA . LYS A 1 177 ? -29.751 -2.586 27.327 1.00 91.69 177 LYS A CA 1
ATOM 1348 C C . LYS A 1 177 ? -28.244 -2.869 27.264 1.00 91.69 177 LYS A C 1
ATOM 1350 O O . LYS A 1 177 ? -27.504 -1.915 27.055 1.00 91.69 177 LYS A O 1
ATOM 1355 N N . PRO A 1 178 ? -27.808 -4.141 27.353 1.00 94.88 178 PRO A N 1
ATOM 1356 C CA . PRO A 1 178 ? -26.415 -4.514 27.127 1.00 94.88 178 PRO A CA 1
ATOM 1357 C C . PRO A 1 178 ? -25.877 -3.969 25.802 1.00 94.88 178 PRO A C 1
ATOM 1359 O O . PRO A 1 178 ? -26.566 -3.998 24.777 1.00 94.88 178 PRO A O 1
ATOM 1362 N N . PHE A 1 179 ? -24.639 -3.492 25.830 1.00 97.31 179 PHE A N 1
ATOM 1363 C CA . PHE A 1 179 ? -23.923 -3.036 24.651 1.00 97.31 179 PHE A CA 1
ATOM 1364 C C . PHE A 1 179 ? -23.375 -4.248 23.910 1.00 97.31 179 PHE A C 1
ATOM 1366 O O . PHE A 1 179 ? -22.614 -5.030 24.480 1.00 97.31 179 PHE A O 1
ATOM 1373 N N . GLU A 1 180 ? -23.717 -4.365 22.632 1.00 96.81 180 GLU A N 1
ATOM 1374 C CA . GLU A 1 180 ? -23.104 -5.318 21.716 1.00 96.81 180 GLU A CA 1
ATOM 1375 C C . GLU A 1 180 ? -22.600 -4.567 20.488 1.00 96.81 180 GLU A C 1
ATOM 1377 O O . GLU A 1 180 ? -23.347 -3.834 19.835 1.00 96.81 180 GLU A O 1
ATOM 1382 N N . TYR A 1 181 ? -21.321 -4.745 20.170 1.00 96.94 181 TYR A N 1
ATOM 1383 C CA . TYR A 1 181 ? -20.705 -4.122 19.008 1.00 96.94 181 TYR A CA 1
ATOM 1384 C C . TYR A 1 181 ? -19.884 -5.135 18.222 1.00 96.94 181 TYR A C 1
ATOM 1386 O O . TYR A 1 181 ? -18.872 -5.642 18.706 1.00 96.94 181 TYR A O 1
ATOM 1394 N N . HIS A 1 182 ? -20.324 -5.412 16.994 1.00 96.31 182 HIS A N 1
ATOM 1395 C CA . HIS A 1 182 ? -19.602 -6.267 16.059 1.00 96.31 182 HIS A CA 1
ATOM 1396 C C . HIS A 1 182 ? -18.269 -5.616 15.676 1.00 96.31 182 HIS A C 1
ATOM 1398 O O . HIS A 1 182 ? -18.235 -4.590 14.996 1.00 96.31 182 HIS A O 1
ATOM 1404 N N . PHE A 1 183 ? -17.176 -6.240 16.101 1.00 96.62 183 PHE A N 1
ATOM 1405 C CA . PHE A 1 183 ? -15.800 -5.806 15.884 1.00 96.62 183 PHE A CA 1
ATOM 1406 C C . PHE A 1 183 ? -15.023 -6.845 15.057 1.00 96.62 183 PHE A C 1
ATOM 1408 O O . PHE A 1 183 ? -13.879 -7.178 15.355 1.00 96.62 183 PHE A O 1
ATOM 1415 N N . ALA A 1 184 ? -15.669 -7.375 14.017 1.00 95.00 184 ALA A N 1
ATOM 1416 C CA . ALA A 1 184 ? -15.112 -8.409 13.151 1.00 95.00 184 ALA A CA 1
ATOM 1417 C C . ALA A 1 184 ? -13.964 -7.898 12.291 1.00 95.00 184 ALA A C 1
ATOM 1419 O O . ALA A 1 184 ? -14.065 -6.832 11.676 1.00 95.00 184 ALA A O 1
ATOM 1420 N N . ALA A 1 185 ? -12.887 -8.681 12.233 1.00 94.75 185 ALA A N 1
ATOM 1421 C CA . ALA A 1 185 ? -11.749 -8.358 11.397 1.00 94.75 185 ALA A CA 1
ATOM 1422 C C . ALA A 1 185 ? -12.097 -8.588 9.922 1.00 94.75 185 ALA A C 1
ATOM 1424 O O . ALA A 1 185 ? -12.837 -9.501 9.561 1.00 94.75 185 ALA A O 1
ATOM 1425 N N . THR A 1 186 ? -11.544 -7.762 9.037 1.00 96.19 186 THR A N 1
ATOM 1426 C CA . THR A 1 186 ? -11.811 -7.885 7.599 1.00 96.19 186 THR A CA 1
ATOM 1427 C C . THR A 1 186 ? -10.598 -8.433 6.865 1.00 96.19 186 THR A C 1
ATOM 1429 O O . THR A 1 186 ? -9.500 -7.888 6.979 1.00 96.19 186 THR A O 1
ATOM 1432 N N . ARG A 1 187 ? -10.798 -9.503 6.088 1.00 95.81 187 ARG A N 1
ATOM 1433 C CA . ARG A 1 187 ? -9.763 -10.067 5.217 1.00 95.81 187 ARG A CA 1
ATOM 1434 C C . ARG A 1 187 ? -9.613 -9.222 3.962 1.00 95.81 187 ARG A C 1
ATOM 1436 O O . ARG A 1 187 ? -10.593 -8.906 3.288 1.00 95.81 187 ARG A O 1
ATOM 1443 N N . VAL A 1 188 ? -8.376 -8.845 3.674 1.00 96.19 188 VAL A N 1
ATOM 1444 C CA . VAL A 1 188 ? -8.022 -8.001 2.539 1.00 96.19 188 VAL A CA 1
ATOM 1445 C C . VAL A 1 188 ? -6.938 -8.694 1.721 1.00 96.19 188 VAL A C 1
ATOM 1447 O O . VAL A 1 188 ? -5.927 -9.105 2.295 1.00 96.19 188 VAL A O 1
ATOM 1450 N N . PRO A 1 189 ? -7.116 -8.829 0.396 1.00 95.94 189 PRO A N 1
ATOM 1451 C CA . PRO A 1 189 ? -6.138 -9.489 -0.452 1.00 95.94 189 PRO A CA 1
ATOM 1452 C C . PRO A 1 189 ? -4.840 -8.681 -0.544 1.00 95.94 189 PRO A C 1
ATOM 1454 O O . PRO A 1 189 ? -4.828 -7.449 -0.534 1.00 95.94 189 PRO A O 1
ATOM 1457 N N . LEU A 1 190 ? -3.733 -9.405 -0.657 1.00 95.38 190 LEU A N 1
ATOM 1458 C CA . LEU A 1 190 ? -2.391 -8.872 -0.803 1.00 95.38 190 LEU A CA 1
ATOM 1459 C C . LEU A 1 190 ? -1.878 -9.066 -2.227 1.00 95.38 190 LEU A C 1
ATOM 1461 O O . LEU A 1 190 ? -2.154 -10.062 -2.900 1.00 95.38 190 LEU A O 1
ATOM 1465 N N . LEU A 1 191 ? -1.033 -8.132 -2.658 1.00 93.19 191 LEU A N 1
ATOM 1466 C CA . LEU A 1 191 ? -0.086 -8.397 -3.731 1.00 93.19 191 LEU A CA 1
ATOM 1467 C C . LEU A 1 191 ? 0.945 -9.397 -3.212 1.00 93.19 191 LEU A C 1
ATOM 1469 O O . LEU A 1 191 ? 1.688 -9.064 -2.298 1.00 93.19 191 LEU A O 1
ATOM 1473 N N . PHE A 1 192 ? 1.016 -10.588 -3.806 1.00 93.69 192 PHE A N 1
ATOM 1474 C CA . PHE A 1 192 ? 1.917 -11.663 -3.360 1.00 93.69 192 PHE A CA 1
ATOM 1475 C C . PHE A 1 192 ? 1.645 -12.113 -1.916 1.00 93.69 192 PHE A C 1
ATOM 1477 O O . PHE A 1 192 ? 0.559 -11.875 -1.401 1.00 93.69 192 PHE A O 1
ATOM 1484 N N . SER A 1 193 ? 2.598 -12.796 -1.277 1.00 93.69 193 SER A N 1
ATOM 1485 C CA . SER A 1 193 ? 2.476 -13.190 0.127 1.00 93.69 193 SER A CA 1
ATOM 1486 C C . SER A 1 193 ? 2.987 -12.107 1.070 1.00 93.69 193 SER A C 1
ATOM 1488 O O . SER A 1 193 ? 3.859 -11.311 0.722 1.00 93.69 193 SER A O 1
ATOM 1490 N N . GLU A 1 194 ? 2.491 -12.116 2.305 1.00 93.19 194 GLU A N 1
ATOM 1491 C CA . GLU A 1 194 ? 3.002 -11.254 3.372 1.00 93.19 194 GLU A CA 1
ATOM 1492 C C . GLU A 1 194 ? 4.516 -11.428 3.576 1.00 93.19 194 GLU A C 1
ATOM 1494 O O . GLU A 1 194 ? 5.244 -10.440 3.676 1.00 93.19 194 GLU A O 1
ATOM 1499 N N . ALA A 1 195 ? 5.003 -12.673 3.538 1.00 91.31 195 ALA A N 1
ATOM 1500 C CA . ALA A 1 195 ? 6.415 -13.005 3.719 1.00 91.31 195 ALA A CA 1
ATOM 1501 C C . ALA A 1 195 ? 7.332 -12.404 2.640 1.00 91.31 195 ALA A C 1
ATOM 1503 O O . ALA A 1 195 ? 8.484 -12.079 2.933 1.00 91.31 195 ALA A O 1
ATOM 1504 N N . ASP A 1 196 ? 6.840 -12.222 1.407 1.00 92.56 196 ASP A N 1
ATOM 1505 C CA . ASP A 1 196 ? 7.620 -11.572 0.347 1.00 92.56 196 ASP A CA 1
ATOM 1506 C C . ASP A 1 196 ? 7.979 -10.129 0.734 1.00 92.56 196 ASP A C 1
ATOM 1508 O O . ASP A 1 196 ? 9.103 -9.675 0.504 1.00 92.56 196 ASP A O 1
ATOM 1512 N N . TRP A 1 197 ? 7.031 -9.416 1.346 1.00 93.69 197 TRP A N 1
ATOM 1513 C CA . TRP A 1 197 ? 7.180 -8.014 1.728 1.00 93.69 197 TRP A CA 1
ATOM 1514 C C . TRP A 1 197 ? 7.906 -7.850 3.058 1.00 93.69 197 TRP A C 1
ATOM 1516 O O . TRP A 1 197 ? 8.893 -7.117 3.131 1.00 93.69 197 TRP A O 1
ATOM 1526 N N . THR A 1 198 ? 7.473 -8.561 4.101 1.00 90.69 198 THR A N 1
ATOM 1527 C CA . THR A 1 198 ? 8.091 -8.468 5.434 1.00 90.69 198 THR A CA 1
ATOM 1528 C C . THR A 1 198 ? 9.530 -8.985 5.409 1.00 90.69 198 THR A C 1
ATOM 1530 O O . THR A 1 198 ? 10.425 -8.383 6.005 1.00 90.69 198 THR A O 1
ATOM 1533 N N . GLY A 1 199 ? 9.806 -10.022 4.610 1.00 87.50 199 GLY A N 1
ATOM 1534 C CA . GLY A 1 199 ? 11.156 -10.517 4.357 1.00 87.50 199 GLY A CA 1
ATOM 1535 C C . GLY A 1 199 ? 12.043 -9.517 3.608 1.00 87.50 199 GLY A C 1
ATOM 1536 O O . GLY A 1 199 ? 13.261 -9.522 3.794 1.00 87.50 199 GLY A O 1
ATOM 1537 N N . ALA A 1 200 ? 11.476 -8.633 2.786 1.00 87.00 200 ALA A N 1
ATOM 1538 C CA . ALA A 1 200 ? 12.217 -7.595 2.068 1.00 87.00 200 ALA A CA 1
ATOM 1539 C C . ALA A 1 200 ? 12.444 -6.311 2.889 1.00 87.00 200 ALA A C 1
ATOM 1541 O O . ALA A 1 200 ? 13.302 -5.515 2.502 1.00 87.00 200 ALA A O 1
ATOM 1542 N N . GLY A 1 201 ? 11.720 -6.138 4.001 1.00 78.31 201 GLY A N 1
ATOM 1543 C CA . GLY A 1 201 ? 11.732 -4.946 4.849 1.00 78.31 201 GLY A CA 1
ATOM 1544 C C . GLY A 1 201 ? 13.082 -4.604 5.481 1.00 78.31 201 GLY A C 1
ATOM 1545 O O . GLY A 1 201 ? 13.985 -5.440 5.615 1.00 78.31 201 GLY A O 1
ATOM 1546 N N . ASN A 1 202 ? 13.219 -3.340 5.884 1.00 76.25 202 ASN A N 1
ATOM 1547 C CA . ASN A 1 202 ? 14.408 -2.832 6.554 1.00 76.25 202 ASN A CA 1
ATOM 1548 C C . ASN A 1 202 ? 14.616 -3.510 7.918 1.00 76.25 202 ASN A C 1
ATOM 1550 O O . ASN A 1 202 ? 13.781 -3.397 8.812 1.00 76.25 202 ASN A O 1
ATOM 1554 N N . LYS A 1 203 ? 15.786 -4.133 8.120 1.00 76.62 203 LYS A N 1
ATOM 1555 C CA . LYS A 1 203 ? 16.159 -4.777 9.392 1.00 76.62 203 LYS A CA 1
ATOM 1556 C C . LYS A 1 203 ? 16.086 -3.853 10.608 1.00 76.62 203 LYS A C 1
ATOM 1558 O O . LYS A 1 203 ? 15.870 -4.337 11.710 1.00 76.62 203 LYS A O 1
ATOM 1563 N N . ARG A 1 204 ? 16.273 -2.544 10.419 1.00 74.88 204 ARG A N 1
ATOM 1564 C CA . ARG A 1 204 ? 16.195 -1.559 11.505 1.00 74.88 204 ARG A CA 1
ATOM 1565 C C . ARG A 1 204 ? 14.777 -1.309 11.999 1.00 74.88 204 ARG A C 1
ATOM 1567 O O . ARG A 1 204 ? 14.649 -0.907 13.137 1.00 74.88 204 ARG A O 1
ATOM 1574 N N . GLU A 1 205 ? 13.763 -1.539 11.168 1.00 72.94 205 GLU A N 1
ATOM 1575 C CA . GLU A 1 205 ? 12.344 -1.319 11.500 1.00 72.94 205 GLU A CA 1
ATOM 1576 C C . GLU A 1 205 ? 11.627 -2.636 11.857 1.00 72.94 205 GLU A C 1
ATOM 1578 O O . GLU A 1 205 ? 10.436 -2.656 12.172 1.00 72.94 205 GLU A O 1
ATOM 1583 N N . GLN A 1 206 ? 12.345 -3.767 11.809 1.00 72.50 206 GLN A N 1
ATOM 1584 C CA . GLN A 1 206 ? 11.777 -5.098 12.044 1.00 72.50 206 GLN A CA 1
ATOM 1585 C C . GLN A 1 206 ? 11.200 -5.261 13.451 1.00 72.50 206 GLN A C 1
ATOM 1587 O O . GLN A 1 206 ? 10.233 -5.994 13.618 1.00 72.50 206 GLN A O 1
ATOM 1592 N N . HIS A 1 207 ? 11.738 -4.573 14.461 1.00 74.12 207 HIS A N 1
ATOM 1593 C CA . HIS A 1 207 ? 11.213 -4.653 15.828 1.00 74.12 207 HIS A CA 1
ATOM 1594 C C . HIS A 1 207 ? 9.852 -3.967 15.996 1.00 74.12 207 HIS A C 1
ATOM 1596 O O . HIS A 1 207 ? 9.130 -4.301 16.932 1.00 74.12 207 HIS A O 1
ATOM 1602 N N . TYR A 1 208 ? 9.484 -3.051 15.094 1.00 71.75 208 TYR A N 1
ATOM 1603 C CA . TYR A 1 208 ? 8.153 -2.436 15.052 1.00 71.75 208 TYR A CA 1
ATOM 1604 C C . TYR A 1 208 ? 7.169 -3.190 14.144 1.00 71.75 208 TYR A C 1
ATOM 1606 O O . TYR A 1 208 ? 5.968 -2.943 14.213 1.00 71.75 208 TYR A O 1
ATOM 1614 N N . SER A 1 209 ? 7.656 -4.120 13.316 1.00 79.81 209 SER A N 1
ATOM 1615 C CA . SER A 1 209 ? 6.881 -4.754 12.246 1.00 79.81 209 SER A CA 1
ATOM 1616 C C . SER A 1 209 ? 6.383 -6.146 12.647 1.00 79.81 209 SER A C 1
ATOM 1618 O O . SER A 1 209 ? 7.107 -7.128 12.486 1.00 79.81 209 SER A O 1
ATOM 1620 N N . LYS A 1 210 ? 5.149 -6.254 13.167 1.00 86.81 210 LYS A N 1
ATOM 1621 C CA . LYS A 1 210 ? 4.533 -7.562 13.485 1.00 86.81 210 LYS A CA 1
ATOM 1622 C C . LYS A 1 210 ? 3.916 -8.228 12.256 1.00 86.81 210 LYS A C 1
ATOM 1624 O O . LYS A 1 210 ? 3.912 -9.451 12.163 1.00 86.81 210 LYS A O 1
ATOM 1629 N N . ASP A 1 211 ? 3.398 -7.414 11.344 1.00 92.75 211 ASP A N 1
ATOM 1630 C CA . ASP A 1 211 ? 2.744 -7.822 10.103 1.00 92.75 211 ASP A CA 1
ATOM 1631 C C . ASP A 1 211 ? 3.046 -6.821 8.968 1.00 92.75 211 ASP A C 1
ATOM 1633 O O . ASP A 1 211 ? 3.818 -5.860 9.122 1.00 92.75 211 ASP A O 1
ATOM 1637 N N . LEU A 1 212 ? 2.456 -7.044 7.794 1.00 95.06 212 LEU A N 1
ATOM 1638 C CA . LEU A 1 212 ? 2.606 -6.140 6.655 1.00 95.06 212 LEU A CA 1
ATOM 1639 C C . LEU A 1 212 ? 1.994 -4.751 6.898 1.00 95.06 212 LEU A C 1
ATOM 1641 O O . LEU A 1 212 ? 2.513 -3.779 6.351 1.00 95.06 212 LEU A O 1
ATOM 1645 N N . ILE A 1 213 ? 0.936 -4.618 7.708 1.00 96.50 213 ILE A N 1
ATOM 1646 C CA . ILE A 1 213 ? 0.368 -3.298 8.035 1.00 96.50 213 ILE A CA 1
ATOM 1647 C C . ILE A 1 213 ? 1.432 -2.478 8.763 1.00 96.50 213 ILE A C 1
ATOM 1649 O O . ILE A 1 213 ? 1.761 -1.382 8.314 1.00 96.50 213 ILE A O 1
ATOM 1653 N N . ASP A 1 214 ? 2.035 -3.035 9.814 1.00 94.50 214 ASP A N 1
ATOM 1654 C CA . ASP A 1 214 ? 3.102 -2.353 10.547 1.00 94.50 214 ASP A CA 1
ATOM 1655 C C . ASP A 1 214 ? 4.308 -2.071 9.638 1.00 94.50 214 ASP A C 1
ATOM 1657 O O . ASP A 1 214 ? 4.852 -0.969 9.668 1.00 94.50 214 ASP A O 1
ATOM 1661 N N . THR A 1 215 ? 4.691 -3.021 8.778 1.00 94.25 215 THR A N 1
ATOM 1662 C CA . THR A 1 215 ? 5.811 -2.837 7.838 1.00 94.25 215 THR A CA 1
ATOM 1663 C C . THR A 1 215 ? 5.581 -1.630 6.924 1.00 94.25 215 THR A C 1
ATOM 1665 O O . THR A 1 215 ? 6.477 -0.807 6.740 1.00 94.25 215 THR A O 1
ATOM 1668 N N . LEU A 1 216 ? 4.375 -1.489 6.364 1.00 95.19 216 LEU A N 1
ATOM 1669 C CA . LEU A 1 216 ? 4.036 -0.351 5.509 1.00 95.19 216 LEU A CA 1
ATOM 1670 C C . LEU A 1 216 ? 4.024 0.958 6.304 1.00 95.19 216 LEU A C 1
ATOM 1672 O O . LEU A 1 216 ? 4.542 1.959 5.810 1.00 95.19 216 LEU A O 1
ATOM 1676 N N . LEU A 1 217 ? 3.484 0.949 7.527 1.00 95.00 217 LEU A N 1
ATOM 1677 C CA . LEU A 1 217 ? 3.409 2.124 8.402 1.00 95.00 217 LEU A CA 1
ATOM 1678 C C . LEU A 1 217 ? 4.772 2.618 8.909 1.00 95.00 217 LEU A C 1
ATOM 1680 O O . LEU A 1 217 ? 4.859 3.772 9.319 1.00 95.00 217 LEU A O 1
ATOM 1684 N N . HIS A 1 218 ? 5.815 1.784 8.894 1.00 92.25 218 HIS A N 1
ATOM 1685 C CA . HIS A 1 218 ? 7.144 2.145 9.407 1.00 92.25 218 HIS A CA 1
ATOM 1686 C C . HIS A 1 218 ? 8.211 2.313 8.314 1.00 92.25 218 HIS A C 1
ATOM 1688 O O . HIS A 1 218 ? 9.230 2.956 8.563 1.00 92.25 218 HIS A O 1
ATOM 1694 N N . ASP A 1 219 ? 7.972 1.832 7.090 1.00 91.19 219 ASP A N 1
ATOM 1695 C CA . ASP A 1 219 ? 8.905 1.964 5.968 1.00 91.19 219 ASP A CA 1
ATOM 1696 C C . ASP A 1 219 ? 8.249 2.675 4.767 1.00 91.19 219 ASP A C 1
ATOM 1698 O O . ASP A 1 219 ? 7.489 2.099 3.980 1.00 91.19 219 ASP A O 1
ATOM 1702 N N . SER A 1 220 ? 8.579 3.961 4.599 1.00 91.31 220 SER A N 1
ATOM 1703 C CA . SER A 1 220 ? 8.051 4.805 3.519 1.00 91.31 220 SER A CA 1
ATOM 1704 C C . SER A 1 220 ? 8.446 4.310 2.124 1.00 91.31 220 SER A C 1
ATOM 1706 O O . SER A 1 220 ? 7.653 4.415 1.182 1.00 91.31 220 SER A O 1
ATOM 1708 N N . ALA A 1 221 ? 9.648 3.744 1.980 1.00 91.25 221 ALA A N 1
ATOM 1709 C CA . ALA A 1 221 ? 10.131 3.201 0.719 1.00 91.25 221 ALA A CA 1
ATOM 1710 C C . ALA A 1 221 ? 9.402 1.895 0.386 1.00 91.25 221 ALA A C 1
ATOM 1712 O O . ALA A 1 221 ? 9.030 1.688 -0.771 1.00 91.25 221 ALA A O 1
ATOM 1713 N N . MET A 1 222 ? 9.120 1.067 1.396 1.00 94.00 222 MET A N 1
ATOM 1714 C CA . MET A 1 222 ? 8.328 -0.154 1.235 1.00 94.00 222 MET A CA 1
ATOM 1715 C C . MET A 1 222 ? 6.899 0.178 0.817 1.00 94.00 222 MET A C 1
ATOM 1717 O O . MET A 1 222 ? 6.400 -0.359 -0.170 1.00 94.00 222 MET A O 1
ATOM 1721 N N . SER A 1 223 ? 6.272 1.134 1.507 1.00 95.31 223 SER A N 1
ATOM 1722 C CA . SER A 1 223 ? 4.959 1.672 1.147 1.00 95.31 223 SER A CA 1
ATOM 1723 C C . SER A 1 223 ? 4.917 2.176 -0.295 1.00 95.31 223 SER A C 1
ATOM 1725 O O . SER A 1 223 ? 4.004 1.862 -1.065 1.00 95.31 223 SER A O 1
ATOM 1727 N N . ARG A 1 224 ? 5.951 2.903 -0.718 1.00 95.25 224 ARG A N 1
ATOM 1728 C CA . ARG A 1 224 ? 6.048 3.382 -2.094 1.00 95.25 224 ARG A CA 1
ATOM 1729 C C . ARG A 1 224 ? 6.192 2.247 -3.105 1.00 95.25 224 ARG A C 1
ATOM 1731 O O . ARG A 1 224 ? 5.536 2.281 -4.146 1.00 95.25 224 ARG A O 1
ATOM 1738 N N . LEU A 1 225 ? 7.026 1.250 -2.810 1.00 96.50 225 LEU A N 1
ATOM 1739 C CA . LEU A 1 225 ? 7.239 0.110 -3.697 1.00 96.50 225 LEU A CA 1
ATOM 1740 C C . LEU A 1 225 ? 5.976 -0.749 -3.817 1.00 96.50 225 LEU A C 1
ATOM 1742 O O . LEU A 1 225 ? 5.615 -1.131 -4.928 1.00 96.50 225 LEU A O 1
ATOM 1746 N N . TYR A 1 226 ? 5.268 -0.996 -2.712 1.00 97.69 226 TYR A N 1
ATOM 1747 C CA . TYR A 1 226 ? 3.987 -1.704 -2.715 1.00 97.69 226 TYR A CA 1
ATOM 1748 C C . TYR A 1 226 ? 2.973 -0.998 -3.624 1.00 97.69 226 TYR A C 1
ATOM 1750 O O . TYR A 1 226 ? 2.359 -1.618 -4.497 1.00 97.69 226 TYR A O 1
ATOM 1758 N N . TRP A 1 227 ? 2.858 0.330 -3.497 1.00 97.31 227 TRP A N 1
ATOM 1759 C CA . TRP A 1 227 ? 2.026 1.141 -4.386 1.00 97.31 227 TRP A CA 1
ATOM 1760 C C . TRP A 1 227 ? 2.480 1.074 -5.854 1.00 97.31 227 TRP A C 1
ATOM 1762 O O . TRP A 1 227 ? 1.639 0.980 -6.751 1.00 97.31 227 TRP A O 1
ATOM 1772 N N . ALA A 1 228 ? 3.786 1.095 -6.131 1.00 96.31 228 ALA A N 1
ATOM 1773 C CA . ALA A 1 228 ? 4.313 0.946 -7.487 1.00 96.31 228 ALA A CA 1
ATOM 1774 C C . ALA A 1 228 ? 3.917 -0.408 -8.097 1.00 96.31 228 ALA A C 1
ATOM 1776 O O . ALA A 1 228 ? 3.341 -0.446 -9.184 1.00 96.31 228 ALA A O 1
ATOM 1777 N N . PHE A 1 229 ? 4.137 -1.501 -7.361 1.00 96.94 229 PHE A N 1
ATOM 1778 C CA . PHE A 1 229 ? 3.776 -2.858 -7.769 1.00 96.94 229 PHE A CA 1
ATOM 1779 C C . PHE A 1 229 ? 2.276 -3.014 -8.024 1.00 96.94 229 PHE A C 1
ATOM 1781 O O . PHE A 1 229 ? 1.895 -3.695 -8.972 1.00 96.94 229 PHE A O 1
ATOM 1788 N N . SER A 1 230 ? 1.415 -2.347 -7.249 1.00 95.81 230 SER A N 1
ATOM 1789 C CA . SER A 1 230 ? -0.040 -2.403 -7.458 1.00 95.81 230 SER A CA 1
ATOM 1790 C C . SER A 1 230 ? -0.489 -1.924 -8.843 1.00 95.81 230 SER A C 1
ATOM 1792 O O . SER A 1 230 ? -1.518 -2.373 -9.341 1.00 95.81 230 SER A O 1
ATOM 1794 N N . ARG A 1 231 ? 0.302 -1.057 -9.489 1.00 94.56 231 ARG A N 1
ATOM 1795 C CA . ARG A 1 231 ? -0.005 -0.450 -10.793 1.00 94.56 231 ARG A CA 1
ATOM 1796 C C . ARG A 1 231 ? 0.737 -1.071 -11.970 1.00 94.56 231 ARG A C 1
ATOM 1798 O O . ARG A 1 231 ? 0.511 -0.651 -13.104 1.00 94.56 231 ARG A O 1
ATOM 1805 N N . LEU A 1 232 ? 1.639 -2.014 -11.715 1.00 94.25 232 LEU A N 1
ATOM 1806 C CA . LEU A 1 232 ? 2.280 -2.776 -12.778 1.00 94.25 232 LEU A CA 1
ATOM 1807 C C . LEU A 1 232 ? 1.273 -3.738 -13.403 1.00 94.25 232 LEU A C 1
ATOM 1809 O O . LEU A 1 232 ? 0.375 -4.242 -12.723 1.00 94.25 232 LEU A O 1
ATOM 1813 N N . ASP A 1 233 ? 1.445 -4.024 -14.692 1.00 92.31 233 ASP A N 1
ATOM 1814 C CA . ASP A 1 233 ? 0.669 -5.091 -15.309 1.00 92.31 233 ASP A CA 1
ATOM 1815 C C . ASP A 1 233 ? 1.012 -6.446 -14.654 1.00 92.31 233 ASP A C 1
ATOM 1817 O O . ASP A 1 233 ? 2.162 -6.646 -14.250 1.00 92.31 233 ASP A O 1
ATOM 1821 N N . PRO A 1 234 ? 0.048 -7.380 -14.524 1.00 92.50 234 PRO A N 1
ATOM 1822 C CA . PRO A 1 234 ? 0.247 -8.603 -13.747 1.00 92.50 234 PRO A CA 1
ATOM 1823 C C . PRO A 1 234 ? 1.459 -9.446 -14.170 1.00 92.50 234 PRO A C 1
ATOM 1825 O O . PRO A 1 234 ? 2.199 -9.901 -13.304 1.00 92.50 234 PRO A O 1
ATOM 1828 N N . GLU A 1 235 ? 1.711 -9.602 -15.476 1.00 94.81 235 GLU A N 1
ATOM 1829 C CA . GLU A 1 235 ? 2.834 -10.414 -15.974 1.00 94.81 235 GLU A CA 1
ATOM 1830 C C . GLU A 1 235 ? 4.183 -9.779 -15.614 1.00 94.81 235 GLU A C 1
ATOM 1832 O O . GLU A 1 235 ? 5.064 -10.457 -15.086 1.00 94.81 235 GLU A O 1
ATOM 1837 N N . THR A 1 236 ? 4.337 -8.465 -15.809 1.00 96.19 236 THR A N 1
ATOM 1838 C CA . THR A 1 236 ? 5.558 -7.750 -15.398 1.00 96.19 236 THR A CA 1
ATOM 1839 C C . THR A 1 236 ? 5.743 -7.769 -13.891 1.00 96.19 236 THR A C 1
ATOM 1841 O O . THR A 1 236 ? 6.857 -7.941 -13.397 1.00 96.19 236 THR A O 1
ATOM 1844 N N . ARG A 1 237 ? 4.652 -7.594 -13.146 1.00 95.62 237 ARG A N 1
ATOM 1845 C CA . ARG A 1 237 ? 4.650 -7.594 -11.687 1.00 95.62 237 ARG A CA 1
ATOM 1846 C C . ARG A 1 237 ? 5.173 -8.917 -11.130 1.00 95.62 237 ARG A C 1
ATOM 1848 O O . ARG A 1 237 ? 6.085 -8.914 -10.300 1.00 95.62 237 ARG A O 1
ATOM 1855 N N . ASP A 1 238 ? 4.632 -10.029 -11.617 1.00 95.00 238 ASP A N 1
ATOM 1856 C CA . ASP A 1 238 ? 5.040 -11.371 -11.203 1.00 95.00 238 ASP A CA 1
ATOM 1857 C C . ASP A 1 238 ? 6.478 -11.669 -11.648 1.00 95.00 238 ASP A C 1
ATOM 1859 O O . ASP A 1 238 ? 7.285 -12.157 -10.850 1.00 95.00 238 ASP A O 1
ATOM 1863 N N . PHE A 1 239 ? 6.841 -11.282 -12.877 1.00 96.75 239 PHE A N 1
ATOM 1864 C CA . PHE A 1 239 ? 8.203 -11.416 -13.394 1.00 96.75 239 PHE A CA 1
ATOM 1865 C C . PHE A 1 239 ? 9.232 -10.681 -12.526 1.00 96.75 239 PHE A C 1
ATOM 1867 O O . PHE A 1 239 ? 10.273 -11.251 -12.193 1.00 96.75 239 PHE A O 1
ATOM 1874 N N . LEU A 1 240 ? 8.958 -9.431 -12.137 1.00 96.56 240 LEU A N 1
ATOM 1875 C CA . LEU A 1 240 ? 9.876 -8.623 -11.331 1.00 96.56 240 LEU A CA 1
ATOM 1876 C C . LEU A 1 240 ? 10.052 -9.179 -9.922 1.00 96.56 240 LEU A C 1
ATOM 1878 O O . LEU A 1 240 ? 11.181 -9.219 -9.426 1.00 96.56 240 LEU A O 1
ATOM 1882 N N . ARG A 1 241 ? 8.970 -9.656 -9.294 1.00 95.38 241 ARG A N 1
ATOM 1883 C CA . ARG A 1 241 ? 9.063 -10.349 -8.003 1.00 95.38 241 ARG A CA 1
ATOM 1884 C C . ARG A 1 241 ? 9.969 -11.574 -8.102 1.00 95.38 241 ARG A C 1
ATOM 1886 O O . ARG A 1 241 ? 10.819 -11.751 -7.238 1.00 95.38 241 ARG A O 1
ATOM 1893 N N . GLN A 1 242 ? 9.782 -12.409 -9.123 1.00 95.25 242 GLN A N 1
ATOM 1894 C CA . GLN A 1 242 ? 10.490 -13.687 -9.246 1.00 95.25 242 GLN A CA 1
ATOM 1895 C C . GLN A 1 242 ? 11.949 -13.518 -9.688 1.00 95.25 242 GLN A C 1
ATOM 1897 O O . GLN A 1 242 ? 12.837 -14.169 -9.145 1.00 95.25 242 GLN A O 1
ATOM 1902 N N . SER A 1 243 ? 12.203 -12.639 -10.659 1.00 95.31 243 SER A N 1
ATOM 1903 C CA . SER A 1 243 ? 13.503 -12.549 -11.336 1.00 95.31 243 SER A CA 1
ATOM 1904 C C . SER A 1 243 ? 14.451 -11.541 -10.691 1.00 95.31 243 SER A C 1
ATOM 1906 O O . SER A 1 243 ? 15.663 -11.751 -10.675 1.00 95.31 243 SER A O 1
ATOM 1908 N N . VAL A 1 244 ? 13.918 -10.430 -10.167 1.00 95.12 244 VAL A N 1
ATOM 1909 C CA . VAL A 1 244 ? 14.725 -9.375 -9.532 1.00 95.12 244 VAL A CA 1
ATOM 1910 C C . VAL A 1 244 ? 14.597 -9.436 -8.012 1.00 95.12 244 VAL A C 1
ATOM 1912 O O . VAL A 1 244 ? 15.604 -9.430 -7.301 1.00 95.12 244 VAL A O 1
ATOM 1915 N N . GLY A 1 245 ? 13.365 -9.546 -7.514 1.00 94.19 245 GLY A N 1
ATOM 1916 C CA . GLY A 1 245 ? 13.052 -9.593 -6.091 1.00 94.19 245 GLY A CA 1
ATOM 1917 C C . GLY A 1 245 ? 12.795 -8.215 -5.482 1.00 94.19 245 GLY A C 1
ATOM 1918 O O . GLY A 1 245 ? 13.460 -7.228 -5.796 1.00 94.19 245 GLY A O 1
ATOM 1919 N N . ILE A 1 246 ? 11.843 -8.168 -4.546 1.00 94.56 246 ILE A N 1
ATOM 1920 C CA . ILE A 1 246 ? 11.355 -6.935 -3.905 1.00 94.56 246 ILE A CA 1
ATOM 1921 C C . ILE A 1 246 ? 12.504 -6.155 -3.258 1.00 94.56 246 ILE A C 1
ATOM 1923 O O . ILE A 1 246 ? 12.680 -4.972 -3.533 1.00 94.56 246 ILE A O 1
ATOM 1927 N N . ARG A 1 247 ? 13.360 -6.831 -2.478 1.00 93.06 247 ARG A N 1
ATOM 1928 C CA . ARG A 1 247 ? 14.485 -6.190 -1.775 1.00 93.06 247 ARG A CA 1
ATOM 1929 C C . ARG A 1 247 ? 15.445 -5.458 -2.720 1.00 93.06 247 ARG A C 1
ATOM 1931 O O . ARG A 1 247 ? 15.911 -4.378 -2.378 1.00 93.06 247 ARG A O 1
ATOM 1938 N N . LYS A 1 248 ? 15.751 -6.029 -3.891 1.00 93.31 248 LYS A N 1
ATOM 1939 C CA . LYS A 1 248 ? 16.662 -5.396 -4.861 1.00 93.31 248 LYS A CA 1
ATOM 1940 C C . LYS A 1 248 ? 16.034 -4.182 -5.546 1.00 93.31 248 LYS A C 1
ATOM 1942 O O . LYS A 1 248 ? 16.763 -3.293 -5.959 1.00 93.31 248 LYS A O 1
ATOM 1947 N N . LEU A 1 249 ? 14.706 -4.139 -5.642 1.00 94.69 249 LEU A N 1
ATOM 1948 C CA . LEU A 1 249 ? 13.958 -3.040 -6.258 1.00 94.69 249 LEU A CA 1
ATOM 1949 C C . LEU A 1 249 ? 13.637 -1.899 -5.282 1.00 94.69 249 LEU A C 1
ATOM 1951 O O . LEU A 1 249 ? 13.203 -0.839 -5.720 1.00 94.69 249 LEU A O 1
ATOM 1955 N N . MET A 1 250 ? 13.873 -2.081 -3.980 1.00 93.00 250 MET A N 1
ATOM 1956 C CA . MET A 1 250 ? 13.632 -1.058 -2.954 1.00 93.00 250 MET A CA 1
ATOM 1957 C C . MET A 1 250 ? 14.303 0.297 -3.238 1.00 93.00 250 MET A C 1
ATOM 1959 O O . MET A 1 250 ? 13.611 1.310 -3.121 1.00 93.00 250 MET A O 1
ATOM 1963 N N . PRO A 1 251 ? 15.588 0.372 -3.651 1.00 92.62 251 PRO A N 1
ATOM 1964 C CA . PRO A 1 251 ? 16.214 1.653 -4.002 1.00 92.62 251 PRO A CA 1
ATOM 1965 C C . PRO A 1 251 ? 15.503 2.373 -5.157 1.00 92.62 251 PRO A C 1
ATOM 1967 O O . PRO A 1 251 ? 15.499 3.599 -5.226 1.00 92.62 251 PRO A O 1
ATOM 1970 N N . GLU A 1 252 ? 14.837 1.605 -6.019 1.00 94.06 252 GLU A N 1
ATOM 1971 C CA . GLU A 1 252 ? 14.201 2.055 -7.258 1.00 94.06 252 GLU A CA 1
ATOM 1972 C C . GLU A 1 252 ? 12.687 2.260 -7.105 1.00 94.06 252 GLU A C 1
ATOM 1974 O O . GLU A 1 252 ? 11.985 2.539 -8.081 1.00 94.06 252 GLU A O 1
ATOM 1979 N N . ALA A 1 253 ? 12.163 2.169 -5.875 1.00 93.50 253 ALA A N 1
ATOM 1980 C CA . ALA A 1 253 ? 10.740 2.321 -5.572 1.00 93.50 253 ALA A CA 1
ATOM 1981 C C . ALA A 1 253 ? 10.157 3.614 -6.149 1.00 93.50 253 ALA A C 1
ATOM 1983 O O . ALA A 1 253 ? 9.035 3.635 -6.654 1.00 93.50 253 ALA A O 1
ATOM 1984 N N . ALA A 1 254 ? 10.943 4.692 -6.119 1.00 92.69 254 ALA A N 1
ATOM 1985 C CA . ALA A 1 254 ? 10.548 5.973 -6.672 1.00 92.69 254 ALA A CA 1
ATOM 1986 C C . ALA A 1 254 ? 10.384 5.958 -8.191 1.00 92.69 254 ALA A C 1
ATOM 1988 O O . ALA A 1 254 ? 9.405 6.487 -8.719 1.00 92.69 254 ALA A O 1
ATOM 1989 N N . VAL A 1 255 ? 11.345 5.361 -8.888 1.00 94.38 255 VAL A N 1
ATOM 1990 C CA . VAL A 1 255 ? 11.373 5.316 -10.349 1.00 94.38 255 VAL A CA 1
ATOM 1991 C C . VAL A 1 255 ? 10.247 4.416 -10.853 1.00 94.38 255 VAL A C 1
ATOM 1993 O O . VAL A 1 255 ? 9.509 4.798 -11.762 1.00 94.38 255 VAL A O 1
ATOM 1996 N N . LEU A 1 256 ? 10.036 3.270 -10.199 1.00 95.38 256 LEU A N 1
ATOM 1997 C CA . LEU A 1 256 ? 8.938 2.3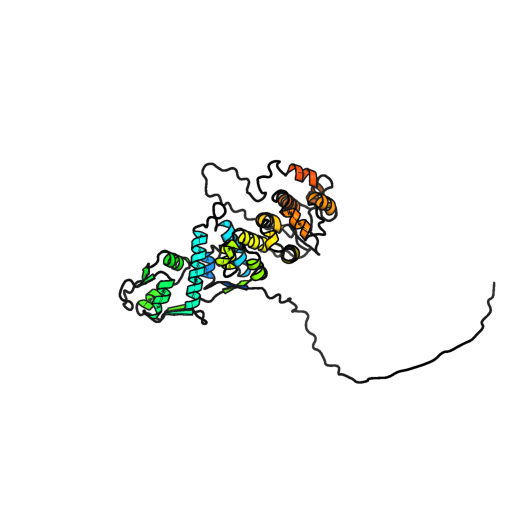51 -10.502 1.00 95.38 256 LEU A CA 1
ATOM 1998 C C . LEU A 1 256 ? 7.560 2.976 -10.252 1.00 95.38 256 LEU A C 1
ATOM 2000 O O . LEU A 1 256 ? 6.651 2.796 -11.058 1.00 95.38 256 LEU A O 1
ATOM 2004 N N . ASP A 1 257 ? 7.402 3.754 -9.181 1.00 94.06 257 ASP A N 1
ATOM 2005 C CA . ASP A 1 257 ? 6.168 4.490 -8.897 1.00 94.06 257 ASP A CA 1
ATOM 2006 C C . ASP A 1 257 ? 5.826 5.496 -10.020 1.00 94.06 257 ASP A C 1
ATOM 2008 O O . ASP A 1 257 ? 4.684 5.571 -10.490 1.00 94.06 257 ASP A O 1
ATOM 2012 N N . PHE A 1 258 ? 6.808 6.245 -10.518 1.00 91.62 258 PHE A N 1
ATOM 2013 C CA . PHE A 1 258 ? 6.559 7.240 -11.563 1.00 91.62 258 PHE A CA 1
ATOM 2014 C C . PHE A 1 258 ? 6.401 6.639 -12.968 1.00 91.62 258 PHE A C 1
ATOM 2016 O O . PHE A 1 258 ? 5.493 7.041 -13.711 1.00 91.62 258 PHE A O 1
ATOM 2023 N N . TYR A 1 259 ? 7.266 5.691 -13.326 1.00 93.62 259 TYR A N 1
ATOM 2024 C CA . TYR A 1 259 ? 7.491 5.272 -14.715 1.00 93.62 259 TYR A CA 1
ATOM 2025 C C . TYR A 1 259 ? 7.237 3.779 -14.960 1.00 93.62 259 TYR A C 1
ATOM 2027 O O . TYR A 1 259 ? 7.079 3.357 -16.104 1.00 93.62 259 TYR A O 1
ATOM 2035 N N . GLY A 1 260 ? 7.131 2.970 -13.902 1.00 93.19 260 GLY A N 1
ATOM 2036 C CA . GLY A 1 260 ? 7.018 1.514 -14.008 1.00 93.19 260 GLY A CA 1
ATOM 2037 C C . GLY A 1 260 ? 5.769 1.028 -14.744 1.00 93.19 260 GLY A C 1
ATOM 2038 O O . GLY A 1 260 ? 5.817 -0.016 -15.380 1.00 93.19 260 GLY A O 1
ATOM 2039 N N . SER A 1 261 ? 4.674 1.799 -14.749 1.00 90.88 261 SER A N 1
ATOM 2040 C CA . SER A 1 261 ? 3.416 1.404 -15.410 1.00 90.88 261 SER A CA 1
ATOM 2041 C C . SER A 1 261 ? 3.519 1.233 -16.932 1.00 90.88 261 SER A C 1
ATOM 2043 O O . SER A 1 261 ? 2.583 0.729 -17.544 1.00 90.88 261 SER A O 1
ATOM 2045 N N . TYR A 1 262 ? 4.606 1.707 -17.550 1.00 91.19 262 TYR A N 1
ATOM 2046 C CA . TYR A 1 262 ? 4.876 1.538 -18.980 1.00 91.19 262 TYR A CA 1
ATOM 2047 C C . TYR A 1 262 ? 5.983 0.517 -19.256 1.00 91.19 262 TYR A C 1
ATOM 2049 O O . TYR A 1 262 ? 6.341 0.297 -20.403 1.00 91.19 262 TYR A O 1
ATOM 2057 N N . ILE A 1 263 ? 6.531 -0.145 -18.244 1.00 95.50 263 ILE A N 1
ATOM 2058 C CA . ILE A 1 263 ? 7.463 -1.250 -18.455 1.00 95.50 263 ILE A CA 1
ATOM 2059 C C . ILE A 1 263 ? 6.621 -2.519 -18.558 1.00 95.50 263 ILE A C 1
ATOM 2061 O O . ILE A 1 263 ? 5.965 -2.884 -17.589 1.00 95.50 263 ILE A O 1
ATOM 2065 N N . CYS A 1 264 ? 6.635 -3.176 -19.719 1.00 96.06 264 CYS A N 1
ATOM 2066 C CA . CYS A 1 264 ? 5.898 -4.423 -19.929 1.00 96.06 264 CYS A CA 1
ATOM 2067 C C . CYS A 1 264 ? 6.861 -5.553 -20.296 1.00 96.06 264 CYS A C 1
ATOM 2069 O O . CYS A 1 264 ? 7.668 -5.402 -21.216 1.00 96.06 264 CYS A O 1
ATOM 2071 N N . VAL A 1 265 ? 6.734 -6.698 -19.631 1.00 96.44 265 VAL A N 1
ATOM 2072 C CA . VAL A 1 265 ? 7.458 -7.932 -19.939 1.00 96.44 265 VAL A CA 1
ATOM 2073 C C . VAL A 1 265 ? 6.499 -8.927 -20.572 1.00 96.44 265 VAL A C 1
ATOM 2075 O O . VAL A 1 265 ? 5.485 -9.261 -19.970 1.00 96.44 265 VAL A O 1
ATOM 2078 N N . ARG A 1 266 ? 6.809 -9.408 -21.775 1.00 95.50 266 ARG A N 1
ATOM 2079 C CA . ARG A 1 266 ? 6.050 -10.450 -22.473 1.00 95.50 266 ARG A CA 1
ATOM 2080 C C . ARG A 1 266 ? 6.973 -11.581 -22.868 1.00 95.50 266 ARG A C 1
ATOM 2082 O O . ARG A 1 266 ? 7.984 -11.346 -23.523 1.00 95.50 266 ARG A O 1
ATOM 2089 N N . SER A 1 267 ? 6.630 -12.809 -22.475 1.00 91.75 267 SER A N 1
ATOM 2090 C CA . SER A 1 267 ? 7.452 -13.996 -22.786 1.00 91.75 267 SER A CA 1
ATOM 2091 C C . SER A 1 267 ? 8.928 -13.826 -22.378 1.00 91.75 267 SER A C 1
ATOM 2093 O O . SER A 1 267 ? 9.837 -14.198 -23.117 1.00 91.75 267 SER A O 1
ATOM 2095 N N . GLY A 1 268 ? 9.168 -13.200 -21.221 1.00 91.88 268 GLY A N 1
ATOM 2096 C CA . GLY A 1 268 ? 10.514 -12.933 -20.697 1.00 91.88 268 GLY A CA 1
ATOM 2097 C C . GLY A 1 268 ? 11.264 -11.768 -21.356 1.00 91.88 268 GLY A C 1
ATOM 2098 O O . GLY A 1 268 ? 12.420 -11.542 -21.010 1.00 91.88 268 GLY A O 1
ATOM 2099 N N . LYS A 1 269 ? 10.629 -11.014 -22.264 1.00 96.19 269 LYS A N 1
ATOM 2100 C CA . LYS A 1 269 ? 11.236 -9.883 -22.984 1.00 96.19 269 LYS A CA 1
ATOM 2101 C C . LYS A 1 269 ? 10.573 -8.559 -22.636 1.00 96.19 269 LYS A C 1
ATOM 2103 O O . LYS A 1 269 ? 9.354 -8.502 -22.506 1.00 96.19 269 LYS A O 1
ATOM 2108 N N . VAL A 1 270 ? 11.344 -7.479 -22.550 1.00 97.38 270 VAL A N 1
ATOM 2109 C CA . VAL A 1 270 ? 10.793 -6.126 -22.379 1.00 97.38 270 VAL A CA 1
ATOM 2110 C C . VAL A 1 270 ? 10.272 -5.600 -23.713 1.00 97.38 270 VAL A C 1
ATOM 2112 O O . VAL A 1 270 ? 11.010 -5.544 -24.695 1.00 97.38 270 VAL A O 1
ATOM 2115 N N . LEU A 1 271 ? 9.017 -5.153 -23.739 1.00 96.38 271 LEU A N 1
ATOM 2116 C CA . LEU A 1 271 ? 8.475 -4.402 -24.867 1.00 96.38 271 LEU A CA 1
ATOM 2117 C C . LEU A 1 271 ? 9.065 -2.994 -24.863 1.00 96.38 271 LEU A C 1
ATOM 2119 O O . LEU A 1 271 ? 8.808 -2.217 -23.946 1.00 96.38 271 LEU A O 1
ATOM 2123 N N . VAL A 1 272 ? 9.846 -2.660 -25.887 1.00 96.44 272 VAL A N 1
ATOM 2124 C CA . VAL A 1 272 ? 10.504 -1.354 -25.990 1.00 96.44 272 VAL A CA 1
ATOM 2125 C C . VAL A 1 272 ? 9.772 -0.412 -26.956 1.00 96.44 272 VAL A C 1
ATOM 2127 O O . VAL A 1 272 ? 9.232 -0.869 -27.971 1.00 96.44 272 VAL A O 1
ATOM 2130 N N . PRO A 1 273 ? 9.778 0.913 -26.708 1.00 95.75 273 PRO A N 1
ATOM 2131 C CA . PRO A 1 273 ? 9.327 1.903 -27.681 1.00 95.75 273 PRO A CA 1
ATOM 2132 C C . PRO A 1 273 ? 10.042 1.739 -29.019 1.00 95.75 273 PRO A C 1
ATOM 2134 O O . PRO A 1 273 ? 11.267 1.627 -29.054 1.00 95.75 273 PRO A O 1
ATOM 2137 N N . GLY A 1 274 ? 9.275 1.722 -30.110 1.00 93.50 274 GLY A N 1
ATOM 2138 C CA . GLY A 1 274 ? 9.784 1.453 -31.461 1.00 93.50 274 GLY A CA 1
ATOM 2139 C C . GLY A 1 274 ? 9.851 -0.032 -31.845 1.00 93.50 274 GLY A C 1
ATOM 2140 O O . GLY A 1 274 ? 10.159 -0.347 -32.995 1.00 93.50 274 GLY A O 1
ATOM 2141 N N . GLY A 1 275 ? 9.510 -0.943 -30.926 1.00 93.19 275 GLY A N 1
ATOM 2142 C CA . GLY A 1 275 ? 9.437 -2.386 -31.169 1.00 93.19 275 GLY A CA 1
ATOM 2143 C C . GLY A 1 275 ? 10.793 -3.041 -31.452 1.00 93.19 275 GLY A C 1
ATOM 2144 O O . GLY A 1 275 ? 11.847 -2.493 -31.134 1.00 93.19 275 GLY A O 1
ATOM 2145 N N . GLU A 1 276 ? 10.766 -4.218 -32.082 1.00 91.81 276 GLU A N 1
ATOM 2146 C CA . GLU A 1 276 ? 11.960 -5.035 -32.378 1.00 91.81 276 GLU A CA 1
ATOM 2147 C C . GLU A 1 276 ? 13.043 -4.269 -33.154 1.00 91.81 276 GLU A C 1
ATOM 2149 O O . GLU A 1 276 ? 14.231 -4.396 -32.865 1.00 91.81 276 GLU A O 1
ATOM 2154 N N . ASN A 1 277 ? 12.644 -3.389 -34.078 1.00 92.19 277 ASN A N 1
ATOM 2155 C CA . ASN A 1 277 ? 13.578 -2.567 -34.855 1.00 92.19 277 ASN A CA 1
ATOM 2156 C C . ASN A 1 277 ? 14.410 -1.619 -33.970 1.00 92.19 277 ASN A C 1
ATOM 2158 O O . ASN A 1 277 ? 15.532 -1.263 -34.327 1.00 92.19 277 ASN A O 1
ATOM 2162 N N . ALA A 1 278 ? 13.874 -1.214 -32.816 1.00 95.00 278 ALA A N 1
ATOM 2163 C CA . ALA A 1 278 ? 14.544 -0.346 -31.853 1.00 95.00 278 ALA A CA 1
ATOM 2164 C C . ALA A 1 278 ? 15.322 -1.119 -30.774 1.00 95.00 278 ALA A C 1
ATOM 2166 O O . ALA A 1 278 ? 16.115 -0.514 -30.046 1.00 95.00 278 ALA A O 1
ATOM 2167 N N . ALA A 1 279 ? 15.134 -2.439 -30.656 1.00 95.00 279 ALA A N 1
ATOM 2168 C CA . ALA A 1 279 ? 15.756 -3.251 -29.610 1.00 95.00 279 ALA A CA 1
ATOM 2169 C C . ALA A 1 279 ? 17.297 -3.130 -29.566 1.00 95.00 279 ALA A C 1
ATOM 2171 O O . ALA A 1 279 ? 17.834 -2.968 -28.465 1.00 95.00 279 ALA A O 1
ATOM 2172 N N . PRO A 1 280 ? 18.036 -3.098 -30.699 1.00 95.62 280 PRO A N 1
ATOM 2173 C CA . PRO A 1 280 ? 19.487 -2.892 -30.673 1.00 95.62 280 PRO A CA 1
ATOM 2174 C C . PRO A 1 280 ? 19.896 -1.514 -30.133 1.00 95.62 280 PRO A C 1
ATOM 2176 O O . PRO A 1 280 ? 20.868 -1.404 -29.382 1.00 95.62 280 PRO A O 1
ATOM 2179 N N . ALA A 1 281 ? 19.143 -0.462 -30.474 1.00 95.75 281 ALA A N 1
ATOM 2180 C CA . ALA A 1 281 ? 19.403 0.893 -29.994 1.00 95.75 281 ALA A CA 1
ATOM 2181 C C . ALA A 1 281 ? 19.157 0.995 -28.481 1.00 95.75 281 ALA A C 1
ATOM 2183 O O . ALA A 1 281 ? 19.996 1.537 -27.759 1.00 95.75 281 ALA A O 1
ATOM 2184 N N . TRP A 1 282 ? 18.064 0.401 -27.990 1.00 97.12 282 TRP A N 1
ATOM 2185 C CA . TRP A 1 282 ? 17.780 0.302 -26.559 1.00 97.12 282 TRP A CA 1
ATOM 2186 C C . TRP A 1 282 ? 18.830 -0.513 -25.814 1.00 97.12 282 TRP A C 1
ATOM 2188 O O . TRP A 1 282 ? 19.307 -0.060 -24.778 1.00 97.12 282 TRP A O 1
ATOM 2198 N N . LYS A 1 283 ? 19.271 -1.652 -26.360 1.00 97.00 283 LYS A N 1
ATOM 2199 C CA . LYS A 1 283 ? 20.364 -2.444 -25.779 1.00 97.00 283 LYS A CA 1
ATOM 2200 C C . LYS A 1 283 ? 21.640 -1.623 -25.625 1.00 97.00 283 LYS A C 1
ATOM 2202 O O . LYS A 1 283 ? 22.259 -1.627 -24.566 1.00 97.00 283 LYS A O 1
ATOM 2207 N N . SER A 1 284 ? 22.002 -0.879 -26.666 1.00 95.50 284 SER A N 1
ATOM 2208 C CA . SER A 1 284 ? 23.175 -0.001 -26.679 1.00 95.50 284 SER A CA 1
ATOM 2209 C C . SER A 1 284 ? 23.045 1.211 -25.742 1.00 95.50 284 SER A C 1
ATOM 2211 O O . SER A 1 284 ? 24.053 1.817 -25.372 1.00 95.50 284 SER A O 1
ATOM 2213 N N . LEU A 1 285 ? 21.821 1.613 -25.386 1.00 95.25 285 LEU A N 1
ATOM 2214 C CA . LEU A 1 285 ? 21.564 2.737 -24.487 1.00 95.25 285 LEU A CA 1
ATOM 2215 C C . LEU A 1 285 ? 21.453 2.296 -23.023 1.00 95.25 285 LEU A C 1
ATOM 2217 O O . LEU A 1 285 ? 22.065 2.918 -22.161 1.00 95.25 285 LEU A O 1
ATOM 2221 N N . VAL A 1 286 ? 20.715 1.225 -22.739 1.00 96.75 286 VAL A N 1
ATOM 2222 C CA . VAL A 1 286 ? 20.520 0.667 -21.391 1.00 96.75 286 VAL A CA 1
ATOM 2223 C C . VAL A 1 286 ? 21.766 -0.086 -20.924 1.00 96.75 286 VAL A C 1
ATOM 2225 O O . VAL A 1 286 ? 22.138 0.016 -19.761 1.00 96.75 286 VAL A O 1
ATOM 2228 N N . GLY A 1 287 ? 22.448 -0.788 -21.834 1.00 96.75 287 GLY A N 1
ATOM 2229 C CA . GLY A 1 287 ? 23.585 -1.662 -21.525 1.00 96.75 287 GLY A CA 1
ATOM 2230 C C . GLY A 1 287 ? 23.204 -3.131 -21.311 1.00 96.75 287 GLY A C 1
ATOM 2231 O O . GLY A 1 287 ? 24.077 -3.946 -21.034 1.00 96.75 287 GLY A O 1
ATOM 2232 N N . ALA A 1 288 ? 21.927 -3.485 -21.471 1.00 97.56 288 ALA A N 1
ATOM 2233 C CA . ALA A 1 288 ? 21.409 -4.849 -21.375 1.00 97.56 288 ALA A CA 1
ATOM 2234 C C . ALA A 1 288 ? 20.393 -5.109 -22.499 1.00 97.56 288 ALA A C 1
ATOM 2236 O O . ALA A 1 288 ? 19.789 -4.172 -23.016 1.00 97.56 288 ALA A O 1
ATOM 2237 N N . SER A 1 289 ? 20.229 -6.367 -22.922 1.00 97.44 289 SER A N 1
ATOM 2238 C CA . SER A 1 289 ? 19.280 -6.722 -23.993 1.00 97.44 289 SER A CA 1
ATOM 2239 C C . SER A 1 289 ? 17.838 -6.698 -23.478 1.00 97.44 289 SER A C 1
ATOM 2241 O O . SER A 1 289 ? 17.622 -7.198 -22.377 1.00 97.44 289 SER A O 1
ATOM 2243 N N . PRO A 1 290 ? 16.838 -6.238 -24.256 1.00 97.19 290 PRO A N 1
ATOM 2244 C CA . PRO A 1 290 ? 15.425 -6.428 -23.911 1.00 97.19 290 PRO A CA 1
ATOM 2245 C C . PRO A 1 290 ? 15.034 -7.900 -23.695 1.00 97.19 290 PRO A C 1
ATOM 2247 O O . PRO A 1 290 ? 14.110 -8.171 -22.933 1.00 97.19 290 PRO A O 1
ATOM 2250 N N . ASP A 1 291 ? 15.759 -8.846 -24.310 1.00 96.88 291 ASP A N 1
ATOM 2251 C CA . ASP A 1 291 ? 15.602 -10.293 -24.077 1.00 96.88 291 ASP A CA 1
ATOM 2252 C C . ASP A 1 291 ? 16.085 -10.748 -22.686 1.00 96.88 291 ASP A C 1
ATOM 2254 O O . ASP A 1 291 ? 15.649 -11.779 -22.185 1.00 96.88 291 ASP A O 1
ATOM 2258 N N . SER A 1 292 ? 16.973 -9.978 -22.052 1.00 97.19 292 SER A N 1
ATOM 2259 C CA . SER A 1 292 ? 17.437 -10.180 -20.675 1.00 97.19 292 SER A CA 1
ATOM 2260 C C . SER A 1 292 ? 16.635 -9.276 -19.737 1.00 97.19 292 SER A C 1
ATOM 2262 O O . SER A 1 292 ? 17.186 -8.377 -19.097 1.00 97.19 292 SER A O 1
ATOM 2264 N N . ALA A 1 293 ? 15.312 -9.467 -19.677 1.00 97.19 293 ALA A N 1
ATOM 2265 C CA . ALA A 1 293 ? 14.396 -8.480 -19.097 1.00 97.19 293 ALA A CA 1
ATOM 2266 C C . ALA A 1 293 ? 14.729 -8.054 -17.654 1.00 97.19 293 ALA A C 1
ATOM 2268 O O . ALA A 1 293 ? 14.601 -6.879 -17.319 1.00 97.19 293 ALA A O 1
ATOM 2269 N N . ALA A 1 294 ? 15.205 -8.968 -16.805 1.00 97.00 294 ALA A N 1
ATOM 2270 C CA . ALA A 1 294 ? 15.573 -8.645 -15.425 1.00 97.00 294 ALA A CA 1
ATOM 2271 C C . ALA A 1 294 ? 16.750 -7.655 -15.340 1.00 97.00 294 ALA A C 1
ATOM 2273 O O . ALA A 1 294 ? 16.706 -6.715 -14.545 1.00 97.00 294 ALA A O 1
ATOM 2274 N N . GLU A 1 295 ? 17.791 -7.852 -16.151 1.00 97.69 295 GLU A N 1
ATOM 2275 C CA . GLU A 1 295 ? 18.959 -6.963 -16.228 1.00 97.69 295 GLU A CA 1
ATOM 2276 C C . GLU A 1 295 ? 18.592 -5.649 -16.917 1.00 97.69 295 GLU A C 1
ATOM 2278 O O . GLU A 1 295 ? 18.949 -4.575 -16.434 1.00 97.69 295 GLU A O 1
ATOM 2283 N N . PHE A 1 296 ? 17.811 -5.731 -18.001 1.00 98.44 296 PHE A N 1
ATOM 2284 C CA . PHE A 1 296 ? 17.309 -4.564 -18.718 1.00 98.44 296 PHE A CA 1
ATOM 2285 C C . PHE A 1 296 ? 16.547 -3.623 -17.796 1.00 98.44 296 PHE A C 1
ATOM 2287 O O . PHE A 1 296 ? 16.847 -2.435 -17.768 1.00 98.44 296 PHE A O 1
ATOM 2294 N N . ILE A 1 297 ? 15.582 -4.139 -17.029 1.00 97.62 297 ILE A N 1
ATOM 2295 C CA . ILE A 1 297 ? 14.760 -3.301 -16.154 1.00 97.62 297 ILE A CA 1
ATOM 2296 C C . ILE A 1 297 ? 15.604 -2.715 -15.027 1.00 97.62 297 ILE A C 1
ATOM 2298 O O . ILE A 1 297 ? 15.487 -1.520 -14.783 1.00 97.62 297 ILE A O 1
ATOM 2302 N N . GLN A 1 298 ? 16.477 -3.505 -14.389 1.00 96.81 298 GLN A N 1
ATOM 2303 C CA . GLN A 1 298 ? 17.372 -2.999 -13.341 1.00 96.81 298 GLN A CA 1
ATOM 2304 C C . GLN A 1 298 ? 18.218 -1.827 -13.846 1.00 96.81 298 GLN A C 1
ATOM 2306 O O . GLN A 1 298 ? 18.223 -0.772 -13.219 1.00 96.81 298 GLN A O 1
ATOM 2311 N N . PHE A 1 299 ? 18.864 -1.971 -15.006 1.00 97.44 299 PHE A N 1
ATOM 2312 C CA . PHE A 1 299 ? 19.669 -0.894 -15.581 1.00 97.44 299 PHE A CA 1
ATOM 2313 C C . PHE A 1 299 ? 18.812 0.272 -16.066 1.00 97.44 299 PHE A C 1
ATOM 2315 O O . PHE A 1 299 ? 19.219 1.418 -15.928 1.00 97.44 299 PHE A O 1
ATOM 2322 N N . LEU A 1 300 ? 17.619 0.015 -16.604 1.00 97.31 300 LEU A N 1
ATOM 2323 C CA . LEU A 1 300 ? 16.705 1.062 -17.050 1.00 97.31 300 LEU A CA 1
ATOM 2324 C C . LEU A 1 300 ? 16.300 1.989 -15.897 1.00 97.31 300 LEU A C 1
ATOM 2326 O O . LEU A 1 300 ? 16.296 3.208 -16.075 1.00 97.31 300 LEU A O 1
ATOM 2330 N N . VAL A 1 301 ? 15.942 1.420 -14.741 1.00 95.69 301 VAL A N 1
ATOM 2331 C CA . VAL A 1 301 ? 15.435 2.200 -13.602 1.00 95.69 301 VAL A CA 1
ATOM 2332 C C . VAL A 1 301 ? 16.548 2.871 -12.802 1.00 95.69 301 VAL A C 1
ATOM 2334 O O . VAL A 1 301 ? 16.361 4.003 -12.370 1.00 95.69 301 VAL A O 1
ATOM 2337 N N . SER A 1 302 ? 17.718 2.237 -12.677 1.00 94.12 302 SER A N 1
ATOM 2338 C CA . SER A 1 302 ? 18.823 2.784 -11.884 1.00 94.12 302 SER A CA 1
ATOM 2339 C C . SER A 1 302 ? 19.687 3.780 -12.662 1.00 94.12 302 SER A C 1
ATOM 2341 O O . SER A 1 302 ? 20.403 4.593 -12.069 1.00 94.12 302 SER A O 1
ATOM 2343 N N . LYS A 1 303 ? 19.685 3.707 -14.000 1.00 93.50 303 LYS A N 1
ATOM 2344 C CA . LYS A 1 303 ? 20.566 4.524 -14.834 1.00 93.50 303 LYS A CA 1
ATOM 2345 C C . LYS A 1 303 ? 20.219 5.993 -14.718 1.00 93.50 303 LYS A C 1
ATOM 2347 O O . LYS A 1 303 ? 19.060 6.388 -14.856 1.00 93.50 303 LYS A O 1
ATOM 2352 N N . ASP A 1 304 ? 21.270 6.786 -14.506 1.00 91.25 304 ASP A N 1
ATOM 2353 C CA . ASP A 1 304 ? 21.192 8.238 -14.496 1.00 91.25 304 ASP A CA 1
ATOM 2354 C C . ASP A 1 304 ? 20.079 8.706 -13.545 1.00 91.25 304 ASP A C 1
ATOM 2356 O O . ASP A 1 304 ? 19.208 9.466 -13.939 1.00 91.25 304 ASP A O 1
ATOM 2360 N N . THR A 1 305 ? 20.039 8.154 -12.323 1.00 89.62 305 THR A N 1
ATOM 2361 C CA . THR A 1 305 ? 19.050 8.484 -11.272 1.00 89.62 305 THR A CA 1
ATOM 2362 C C . THR A 1 305 ? 17.578 8.430 -11.734 1.00 89.62 305 THR A C 1
ATOM 2364 O O . THR A 1 305 ? 16.727 9.197 -11.266 1.00 89.62 305 THR A O 1
ATOM 2367 N N . GLY A 1 306 ? 17.273 7.506 -12.654 1.00 91.81 306 GLY A N 1
ATOM 2368 C CA . GLY A 1 306 ? 15.935 7.246 -13.189 1.00 91.81 306 GLY A CA 1
ATOM 2369 C C . GLY A 1 306 ? 15.575 8.036 -14.449 1.00 91.81 306 GLY A C 1
ATOM 2370 O O . GLY A 1 306 ? 14.465 7.883 -14.963 1.00 91.81 306 GLY A O 1
ATOM 2371 N N . TRP A 1 307 ? 16.479 8.864 -14.982 1.00 92.31 307 TRP A N 1
ATOM 2372 C CA . TRP A 1 307 ? 16.212 9.659 -16.187 1.00 92.31 307 TRP A CA 1
ATOM 2373 C C . TRP A 1 307 ? 15.997 8.795 -17.432 1.00 92.31 307 TRP A C 1
ATOM 2375 O O . TRP A 1 307 ? 15.175 9.144 -18.285 1.00 92.31 307 TRP A O 1
ATOM 2385 N N . LEU A 1 308 ? 16.656 7.635 -17.527 1.00 94.88 308 LEU A N 1
ATOM 2386 C CA . LEU A 1 308 ? 16.426 6.726 -18.651 1.00 94.88 308 LEU A CA 1
ATOM 2387 C C . LEU A 1 308 ? 15.034 6.080 -18.599 1.00 94.88 308 LEU A C 1
ATOM 2389 O O . LEU A 1 308 ? 14.374 5.978 -19.633 1.00 94.88 308 LEU A O 1
ATOM 2393 N N . ALA A 1 309 ? 14.547 5.724 -17.408 1.00 95.31 309 ALA A N 1
ATOM 2394 C CA . ALA A 1 309 ? 13.174 5.256 -17.224 1.00 95.31 309 ALA A CA 1
ATOM 2395 C C . ALA A 1 309 ? 12.140 6.344 -17.556 1.00 95.31 309 ALA A C 1
ATOM 2397 O O . ALA A 1 309 ? 11.120 6.046 -18.177 1.00 95.31 309 ALA A O 1
ATOM 2398 N N . ALA A 1 310 ? 12.416 7.608 -17.218 1.00 93.44 310 ALA A N 1
ATOM 2399 C CA . ALA A 1 310 ? 11.568 8.732 -17.611 1.00 93.44 310 ALA A CA 1
ATOM 2400 C C . ALA A 1 310 ? 11.490 8.883 -19.139 1.00 93.44 310 ALA A C 1
ATOM 2402 O O . ALA A 1 310 ? 10.405 9.040 -19.698 1.00 93.44 310 ALA A O 1
ATOM 2403 N N . TYR A 1 311 ? 12.631 8.783 -19.828 1.00 94.75 311 TYR A N 1
ATOM 2404 C CA . TYR A 1 311 ? 12.679 8.832 -21.289 1.00 94.75 311 TYR A CA 1
ATOM 2405 C C . TYR A 1 311 ? 11.914 7.667 -21.932 1.00 94.75 311 TYR A C 1
ATOM 2407 O O . TYR A 1 311 ? 11.131 7.868 -22.863 1.00 94.75 311 TYR A O 1
ATOM 2415 N N . PHE A 1 312 ? 12.079 6.459 -21.392 1.00 96.44 312 PHE A N 1
ATOM 2416 C CA . PHE A 1 312 ? 11.336 5.274 -21.811 1.00 96.44 312 PHE A CA 1
ATOM 2417 C C . PHE A 1 312 ? 9.819 5.448 -21.638 1.00 96.44 312 PHE A C 1
ATOM 2419 O O . PHE A 1 312 ? 9.062 5.156 -22.564 1.00 96.44 312 PHE A O 1
ATOM 2426 N N . ASP A 1 313 ? 9.363 5.970 -20.494 1.00 93.88 313 ASP A N 1
ATOM 2427 C CA . ASP A 1 313 ? 7.947 6.262 -20.224 1.00 93.88 313 ASP A CA 1
ATOM 2428 C C . ASP A 1 313 ? 7.375 7.283 -21.218 1.00 93.88 313 ASP A C 1
ATOM 2430 O O . ASP A 1 313 ? 6.306 7.053 -21.785 1.00 93.88 313 ASP A O 1
ATOM 2434 N N . VAL A 1 314 ? 8.100 8.372 -21.501 1.00 92.94 314 VAL A N 1
ATOM 2435 C CA . VAL A 1 314 ? 7.668 9.385 -22.479 1.00 92.94 314 VAL A CA 1
ATOM 2436 C C . VAL A 1 314 ? 7.516 8.772 -23.870 1.00 92.94 314 VAL A C 1
ATOM 2438 O O . VAL A 1 314 ? 6.477 8.951 -24.509 1.00 92.94 314 VAL A O 1
ATOM 2441 N N . LEU A 1 315 ? 8.509 8.006 -24.332 1.00 94.81 315 LEU A N 1
ATOM 2442 C CA . LEU A 1 315 ? 8.444 7.350 -25.638 1.00 94.81 315 LEU A CA 1
ATOM 2443 C C . LEU A 1 315 ? 7.354 6.272 -25.706 1.00 94.81 315 LEU A C 1
ATOM 2445 O O . LEU A 1 315 ? 6.744 6.086 -26.754 1.00 94.81 315 LEU A O 1
ATOM 2449 N N . SER A 1 316 ? 7.040 5.605 -24.598 1.00 93.75 316 SER A N 1
ATOM 2450 C CA . SER A 1 316 ? 5.962 4.608 -24.546 1.00 93.75 316 SER A CA 1
ATOM 2451 C C . SER A 1 316 ? 4.569 5.222 -24.747 1.00 93.75 316 SER A C 1
ATOM 2453 O O . SER A 1 316 ? 3.635 4.531 -25.150 1.00 93.75 316 SER A O 1
ATOM 2455 N N . ARG A 1 317 ? 4.408 6.529 -24.496 1.00 91.12 317 ARG A N 1
ATOM 2456 C CA . ARG A 1 317 ? 3.120 7.241 -24.600 1.00 91.12 317 ARG A CA 1
ATOM 2457 C C . ARG A 1 317 ? 2.851 7.862 -25.964 1.00 91.12 317 ARG A C 1
ATOM 2459 O O . ARG A 1 317 ? 1.698 8.174 -26.261 1.00 91.12 317 ARG A O 1
ATOM 2466 N N . VAL A 1 318 ? 3.888 8.112 -26.763 1.00 91.44 318 VAL A N 1
ATOM 2467 C CA . VAL A 1 318 ? 3.719 8.731 -28.086 1.00 91.44 318 VAL A CA 1
ATOM 2468 C C . VAL A 1 318 ? 3.238 7.705 -29.115 1.00 91.44 318 VAL A C 1
ATOM 2470 O O . VAL A 1 318 ? 3.325 6.494 -28.904 1.00 91.44 318 VAL A O 1
ATOM 2473 N N . SER A 1 319 ? 2.711 8.184 -30.245 1.00 90.75 319 SER A N 1
ATOM 2474 C CA . SER A 1 319 ? 2.203 7.315 -31.316 1.00 90.75 319 SER A CA 1
ATOM 2475 C C . SER A 1 319 ? 3.302 6.431 -31.918 1.00 90.75 319 SER A C 1
ATOM 2477 O O . SER A 1 319 ? 4.479 6.779 -31.887 1.00 90.75 319 SER A O 1
ATOM 2479 N N . ARG A 1 320 ? 2.932 5.301 -32.539 1.00 89.38 320 ARG A N 1
ATOM 2480 C CA . ARG A 1 320 ? 3.908 4.370 -33.142 1.00 89.38 320 ARG A CA 1
ATOM 2481 C C . ARG A 1 320 ? 4.808 5.022 -34.199 1.00 89.38 320 ARG A C 1
ATOM 2483 O O . ARG A 1 320 ? 5.982 4.678 -34.279 1.00 89.38 320 ARG A O 1
ATOM 2490 N N . SER A 1 321 ? 4.287 5.968 -34.985 1.00 90.56 321 SER A N 1
ATOM 2491 C CA . SER A 1 321 ? 5.084 6.715 -35.969 1.00 90.56 321 SER A CA 1
ATOM 2492 C C . SER A 1 321 ? 6.111 7.628 -35.297 1.00 90.56 321 SER A C 1
ATOM 2494 O O . SER A 1 321 ? 7.260 7.682 -35.728 1.00 90.56 321 SER A O 1
ATOM 2496 N N . GLN A 1 322 ? 5.728 8.293 -34.205 1.00 92.94 322 GLN A N 1
ATOM 2497 C CA . GL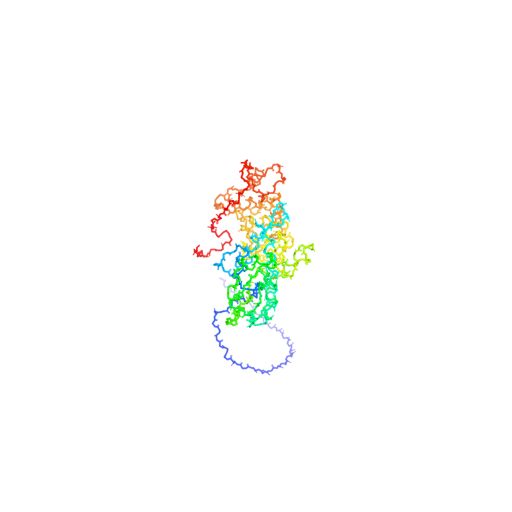N A 1 322 ? 6.650 9.088 -33.394 1.00 92.94 322 GLN A CA 1
ATOM 2498 C C . GLN A 1 322 ? 7.694 8.203 -32.714 1.00 92.94 322 GLN A C 1
ATOM 2500 O O . GLN A 1 322 ? 8.871 8.544 -32.746 1.00 92.94 322 GLN A O 1
ATOM 2505 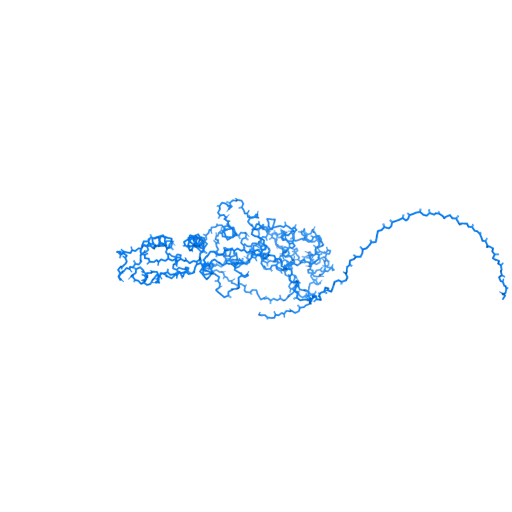N N . GLN A 1 323 ? 7.297 7.051 -32.162 1.00 93.81 323 GLN A N 1
ATOM 2506 C CA . GLN A 1 323 ? 8.244 6.090 -31.596 1.00 93.81 323 GLN A CA 1
ATOM 2507 C C . GLN A 1 323 ? 9.298 5.708 -32.630 1.00 93.81 323 GLN A C 1
ATOM 2509 O O . GLN A 1 323 ? 10.471 5.932 -32.371 1.00 93.81 323 GLN A O 1
ATOM 2514 N N . ALA A 1 324 ? 8.885 5.258 -33.820 1.00 91.56 324 ALA A N 1
ATOM 2515 C CA . ALA A 1 324 ? 9.806 4.891 -34.896 1.00 91.56 324 ALA A CA 1
ATOM 2516 C C . ALA A 1 324 ? 10.785 6.024 -35.255 1.00 91.56 324 ALA A C 1
ATOM 2518 O O . ALA A 1 324 ? 11.969 5.769 -35.459 1.00 91.56 324 ALA A O 1
ATOM 2519 N N . HIS A 1 325 ? 10.313 7.275 -35.280 1.00 92.38 325 HIS A N 1
ATOM 2520 C CA . HIS A 1 325 ? 11.155 8.442 -35.539 1.00 92.38 325 HIS A CA 1
ATOM 2521 C C . HIS A 1 325 ? 12.198 8.694 -34.436 1.00 92.38 325 HIS A C 1
ATOM 2523 O O . HIS A 1 325 ? 13.362 8.958 -34.741 1.00 92.38 325 HIS A O 1
ATOM 2529 N N . PHE A 1 326 ? 11.792 8.630 -33.163 1.00 93.00 326 PHE A N 1
ATOM 2530 C CA . PHE A 1 326 ? 12.673 8.885 -32.016 1.00 93.00 326 PHE A CA 1
ATOM 2531 C C . PHE A 1 326 ? 13.606 7.712 -31.703 1.00 93.00 326 PHE A C 1
ATOM 2533 O O . PHE A 1 326 ? 14.676 7.916 -31.133 1.00 93.00 326 PHE A O 1
ATOM 2540 N N . THR A 1 327 ? 13.219 6.493 -32.078 1.00 93.06 327 THR A N 1
ATOM 2541 C CA . THR A 1 327 ? 13.973 5.266 -31.797 1.00 93.06 327 THR A CA 1
ATOM 2542 C C . THR A 1 327 ? 14.850 4.817 -32.962 1.00 93.06 327 THR A C 1
ATOM 2544 O O . THR A 1 327 ? 15.497 3.776 -32.864 1.00 93.06 327 THR A O 1
ATOM 2547 N N . GLU A 1 328 ? 14.875 5.569 -34.065 1.00 89.56 328 GLU A N 1
ATOM 2548 C CA . GLU A 1 328 ? 15.804 5.330 -35.168 1.00 89.56 328 GLU A CA 1
ATOM 2549 C C . GLU A 1 328 ? 17.254 5.340 -34.649 1.00 89.56 328 GLU A C 1
ATOM 2551 O O . GLU A 1 328 ? 17.607 6.095 -33.732 1.00 89.56 328 GLU A O 1
ATOM 2556 N N . ALA A 1 329 ? 18.094 4.464 -35.207 1.00 77.75 329 ALA A N 1
ATOM 2557 C CA . ALA A 1 329 ? 19.473 4.298 -34.762 1.00 77.75 329 ALA A CA 1
ATOM 2558 C C . ALA A 1 329 ? 20.223 5.645 -34.759 1.00 77.75 329 ALA A C 1
ATOM 2560 O O . ALA A 1 329 ? 20.092 6.460 -35.669 1.00 77.75 329 ALA A O 1
ATOM 2561 N N . GLY A 1 330 ? 20.986 5.907 -33.696 1.00 80.62 330 GLY A N 1
ATOM 2562 C CA . GLY A 1 330 ? 21.644 7.197 -33.463 1.00 80.62 330 GLY A CA 1
ATOM 2563 C C . GLY A 1 330 ? 20.740 8.227 -32.780 1.00 80.62 330 GLY A C 1
ATOM 2564 O O . GLY A 1 330 ? 21.127 8.758 -31.740 1.00 80.62 330 GLY A O 1
ATOM 2565 N N . ARG A 1 331 ? 19.507 8.439 -33.266 1.00 91.44 331 ARG A N 1
ATOM 2566 C CA . ARG A 1 331 ? 18.580 9.438 -32.695 1.00 91.44 331 ARG A CA 1
ATOM 2567 C C . ARG A 1 331 ? 18.184 9.135 -31.259 1.00 91.44 331 ARG A C 1
ATOM 2569 O O . ARG A 1 331 ? 18.186 10.049 -30.439 1.00 91.44 331 ARG A O 1
ATOM 2576 N N . LEU A 1 332 ? 17.916 7.866 -30.939 1.00 93.81 332 LEU A N 1
ATOM 2577 C CA . LEU A 1 332 ? 17.513 7.465 -29.586 1.00 93.81 332 LEU A CA 1
ATOM 2578 C C . LEU A 1 332 ? 18.513 7.956 -28.530 1.00 93.81 332 LEU A C 1
ATOM 2580 O O . LEU A 1 332 ? 18.115 8.541 -27.523 1.00 93.81 332 LEU A O 1
ATOM 2584 N N . ARG A 1 333 ? 19.808 7.731 -28.786 1.00 93.00 333 ARG A N 1
ATOM 2585 C CA . ARG A 1 333 ? 20.899 8.149 -27.901 1.00 93.00 333 ARG A CA 1
ATOM 2586 C C . ARG A 1 333 ? 21.054 9.665 -27.903 1.00 93.00 333 ARG A C 1
ATOM 2588 O O . ARG A 1 333 ? 21.116 10.243 -26.828 1.00 93.00 333 ARG A O 1
ATOM 2595 N N . THR A 1 334 ? 21.073 10.300 -29.074 1.00 92.31 334 THR A N 1
ATOM 2596 C CA . THR A 1 334 ? 21.237 11.757 -29.180 1.00 92.31 334 THR A CA 1
ATOM 2597 C C . THR A 1 334 ? 20.143 12.513 -28.427 1.00 92.31 334 THR A C 1
ATOM 2599 O O . THR A 1 334 ? 20.445 13.439 -27.680 1.00 92.31 334 THR A O 1
ATOM 2602 N N . PHE A 1 335 ? 18.878 12.107 -28.559 1.00 92.38 335 PHE A N 1
ATOM 2603 C CA . PHE A 1 335 ? 17.775 12.744 -27.838 1.00 92.38 335 PHE A CA 1
ATOM 2604 C C . PHE A 1 335 ? 17.827 12.480 -26.334 1.00 92.38 335 PHE A C 1
ATOM 2606 O O . PHE A 1 335 ? 17.555 13.389 -25.552 1.00 92.38 335 PHE A O 1
ATOM 2613 N N . TYR A 1 336 ? 18.224 11.277 -25.917 1.00 92.25 336 TYR A N 1
ATOM 2614 C CA . TYR A 1 336 ? 18.442 10.992 -24.502 1.00 92.25 336 TYR A CA 1
ATOM 2615 C C . TYR A 1 336 ? 19.568 11.851 -23.905 1.00 92.25 336 TYR A C 1
ATOM 2617 O O . TYR A 1 336 ? 19.420 12.425 -22.828 1.00 92.25 336 TYR A O 1
ATOM 2625 N N . GLU A 1 337 ? 20.688 11.976 -24.617 1.00 90.12 337 GLU A N 1
ATOM 2626 C CA . GLU A 1 337 ? 21.825 12.796 -24.199 1.00 90.12 337 GLU A CA 1
ATOM 2627 C C . GLU A 1 337 ? 21.494 14.289 -24.160 1.00 90.12 337 GLU A C 1
ATOM 2629 O O . GLU A 1 337 ? 22.020 14.994 -23.306 1.00 90.12 337 GLU A O 1
ATOM 2634 N N . ALA A 1 338 ? 20.601 14.760 -25.032 1.00 87.38 338 ALA A N 1
ATOM 2635 C CA . ALA A 1 338 ? 20.086 16.125 -24.988 1.00 87.38 338 ALA A CA 1
ATOM 2636 C C . ALA A 1 338 ? 19.089 16.355 -23.835 1.00 87.38 338 ALA A C 1
ATOM 2638 O O . ALA A 1 338 ? 18.970 17.478 -23.349 1.00 87.38 338 ALA A O 1
ATOM 2639 N N . LEU A 1 339 ? 18.364 15.313 -23.407 1.00 83.31 339 LEU A N 1
ATOM 2640 C CA . LEU A 1 339 ? 17.410 15.381 -22.297 1.00 83.31 339 LEU A CA 1
ATOM 2641 C C . LEU A 1 339 ? 18.109 15.393 -20.933 1.00 83.31 339 LEU A C 1
ATOM 2643 O O . LEU A 1 339 ? 17.678 16.115 -20.033 1.00 83.31 339 LEU A O 1
ATOM 2647 N N . ARG A 1 340 ? 19.160 14.582 -20.758 1.00 72.69 340 ARG A N 1
ATOM 2648 C CA . ARG A 1 340 ? 19.891 14.514 -19.488 1.00 72.69 340 ARG A CA 1
ATOM 2649 C C . ARG A 1 340 ? 20.661 15.822 -19.268 1.00 72.69 340 ARG A C 1
ATOM 2651 O O . ARG A 1 340 ? 21.535 16.186 -20.049 1.00 72.69 340 ARG A O 1
ATOM 2658 N N . THR A 1 341 ? 20.339 16.556 -18.205 1.00 62.34 341 THR A N 1
ATOM 2659 C CA . THR A 1 341 ? 21.129 17.725 -17.799 1.00 62.34 341 THR A CA 1
ATOM 2660 C C . THR A 1 341 ? 22.495 17.276 -17.280 1.00 62.34 341 THR A C 1
ATOM 2662 O O . THR A 1 341 ? 22.602 16.218 -16.669 1.00 62.34 341 THR A O 1
ATOM 2665 N N . ASN A 1 342 ? 23.546 18.084 -17.456 1.00 60.03 342 ASN A N 1
ATOM 2666 C CA . ASN A 1 342 ? 24.877 17.756 -16.917 1.00 60.03 342 ASN A CA 1
ATOM 2667 C C . ASN A 1 342 ? 24.901 17.642 -15.379 1.00 60.03 342 ASN A C 1
ATOM 2669 O O . ASN A 1 342 ? 25.789 16.994 -14.830 1.00 60.03 342 ASN A O 1
ATOM 2673 N N . ASP A 1 343 ? 23.934 18.251 -14.686 1.00 62.16 343 ASP A N 1
ATOM 2674 C CA . ASP A 1 343 ? 23.771 18.125 -13.240 1.00 62.16 343 ASP A CA 1
ATOM 2675 C C . ASP A 1 343 ? 22.858 16.937 -12.892 1.00 62.16 343 ASP A C 1
ATOM 2677 O O . ASP A 1 343 ? 21.630 17.036 -12.887 1.00 62.16 343 ASP A O 1
ATOM 2681 N N . MET A 1 344 ? 23.492 15.795 -12.622 1.00 63.62 344 MET A N 1
ATOM 2682 C CA . MET A 1 344 ? 22.846 14.522 -12.279 1.00 63.62 344 MET A CA 1
ATOM 2683 C C . MET A 1 344 ? 22.570 14.363 -10.774 1.00 63.62 344 MET A C 1
ATOM 2685 O O . MET A 1 344 ? 22.204 13.276 -10.323 1.00 63.62 344 MET A O 1
ATOM 2689 N N . SER A 1 345 ? 22.728 15.429 -9.979 1.00 63.38 345 SER A N 1
ATOM 2690 C CA . SER A 1 345 ? 22.419 15.406 -8.541 1.00 63.38 345 SER A CA 1
ATOM 2691 C C . SER A 1 345 ? 20.913 15.290 -8.253 1.00 63.38 345 SER A C 1
ATOM 2693 O O . SER A 1 345 ? 20.510 14.836 -7.177 1.00 63.38 345 SER A O 1
ATOM 2695 N N . ASN A 1 346 ? 20.067 15.648 -9.226 1.00 70.81 346 ASN A N 1
ATOM 2696 C CA . ASN A 1 346 ? 18.614 15.602 -9.110 1.00 70.81 346 ASN A CA 1
ATOM 2697 C C . ASN A 1 346 ? 18.033 14.332 -9.745 1.00 70.81 346 ASN A C 1
ATOM 2699 O O . ASN A 1 346 ? 18.089 14.141 -10.960 1.00 70.81 346 ASN A O 1
ATOM 2703 N N . ALA A 1 347 ? 17.423 13.487 -8.911 1.00 81.00 347 ALA A N 1
ATOM 2704 C CA . ALA A 1 347 ? 16.695 12.306 -9.366 1.00 81.00 347 ALA A CA 1
ATOM 2705 C C . ALA A 1 347 ? 15.507 12.686 -10.262 1.00 81.00 347 ALA A C 1
ATOM 2707 O O . ALA A 1 347 ? 14.780 13.632 -9.943 1.00 81.00 347 ALA A O 1
ATOM 2708 N N . ALA A 1 348 ? 15.238 11.891 -11.303 1.00 82.56 348 ALA A N 1
ATOM 2709 C CA . ALA A 1 348 ? 14.112 12.102 -12.226 1.00 82.56 348 ALA A CA 1
ATOM 2710 C C . ALA A 1 348 ? 12.744 12.134 -11.514 1.00 82.56 348 ALA A C 1
ATOM 2712 O O . ALA A 1 348 ? 11.772 12.710 -11.991 1.00 82.56 348 ALA A O 1
ATOM 2713 N N . THR A 1 349 ? 12.678 11.542 -10.322 1.00 83.88 349 THR A N 1
ATOM 2714 C CA . THR A 1 349 ? 11.476 11.451 -9.491 1.00 83.88 349 THR A CA 1
ATOM 2715 C C . THR A 1 349 ? 11.280 12.646 -8.553 1.00 83.88 349 THR A C 1
ATOM 2717 O O . THR A 1 349 ? 10.325 12.651 -7.774 1.00 83.88 349 THR A O 1
ATOM 2720 N N . ARG A 1 350 ? 12.192 13.631 -8.545 1.00 74.25 350 ARG A N 1
ATOM 2721 C CA . ARG A 1 350 ? 12.009 14.899 -7.825 1.00 74.25 350 ARG A CA 1
ATOM 2722 C C . ARG A 1 350 ? 11.317 15.888 -8.759 1.00 74.25 350 ARG A C 1
ATOM 2724 O O . ARG A 1 350 ? 11.843 16.227 -9.811 1.00 74.25 350 ARG A O 1
ATOM 2731 N N . GLY A 1 351 ? 10.126 16.350 -8.378 1.00 57.28 351 GLY A N 1
ATOM 2732 C CA . GLY A 1 351 ? 9.397 17.340 -9.167 1.00 57.28 351 GLY A CA 1
ATOM 2733 C C . GLY A 1 351 ? 10.200 18.636 -9.301 1.00 57.28 351 GLY A C 1
ATOM 2734 O O . GLY A 1 351 ? 10.523 19.264 -8.296 1.00 57.28 351 GLY A O 1
ATOM 2735 N N . ALA A 1 352 ? 10.490 19.056 -10.531 1.00 45.50 352 ALA A N 1
ATOM 2736 C CA . ALA A 1 352 ? 11.069 20.363 -10.820 1.00 45.50 352 ALA A CA 1
ATOM 2737 C C . ALA A 1 352 ? 9.976 21.444 -10.771 1.00 45.50 352 ALA A C 1
ATOM 2739 O O . ALA A 1 352 ? 9.564 21.984 -11.794 1.00 45.50 352 ALA A O 1
ATOM 2740 N N . PHE A 1 353 ? 9.468 21.751 -9.578 1.00 36.53 353 PHE A N 1
ATOM 2741 C CA . PHE A 1 353 ? 8.765 23.013 -9.362 1.00 36.53 353 PHE A CA 1
ATOM 2742 C C . PHE A 1 353 ? 9.764 24.034 -8.826 1.00 36.53 353 PHE A C 1
ATOM 2744 O O . PHE A 1 353 ? 10.528 23.735 -7.908 1.00 36.53 353 PHE A O 1
ATOM 2751 N N . ARG A 1 354 ? 9.759 25.254 -9.384 1.00 28.72 354 ARG A N 1
ATOM 2752 C CA . ARG A 1 354 ? 10.425 26.382 -8.723 1.00 28.72 354 ARG A CA 1
ATOM 2753 C C . ARG A 1 354 ? 9.810 26.530 -7.325 1.00 28.72 354 ARG A C 1
ATOM 2755 O O . ARG A 1 354 ? 8.581 26.466 -7.235 1.00 28.72 354 ARG A O 1
ATOM 2762 N N . PRO A 1 355 ? 10.604 26.755 -6.265 1.00 31.27 355 PRO A N 1
ATOM 2763 C CA . PRO A 1 355 ? 10.057 27.233 -5.005 1.00 31.27 355 PRO A CA 1
ATOM 2764 C C . PRO A 1 355 ? 9.292 28.521 -5.315 1.00 31.27 355 PRO A C 1
ATOM 2766 O O . PRO A 1 355 ? 9.890 29.517 -5.722 1.00 31.27 355 PRO A O 1
ATOM 2769 N N . ALA A 1 356 ? 7.965 28.489 -5.228 1.00 27.05 356 ALA A N 1
ATOM 2770 C CA . ALA A 1 356 ? 7.205 29.725 -5.189 1.00 27.05 356 ALA A CA 1
ATOM 2771 C C . ALA A 1 356 ? 7.529 30.389 -3.843 1.00 27.05 356 ALA A C 1
ATOM 2773 O O . ALA A 1 356 ? 7.493 29.691 -2.823 1.00 27.05 356 ALA A O 1
ATOM 2774 N N . PRO A 1 357 ? 7.845 31.692 -3.803 1.00 35.41 357 PRO A N 1
ATOM 2775 C CA . PRO A 1 357 ? 7.784 32.422 -2.550 1.00 35.41 357 PRO A CA 1
ATOM 2776 C C . PRO A 1 357 ? 6.333 32.322 -2.046 1.00 35.41 357 PRO A C 1
ATOM 2778 O O . PRO A 1 357 ? 5.397 32.582 -2.800 1.00 35.41 357 PRO A O 1
ATOM 2781 N N . ASP A 1 358 ? 6.167 31.875 -0.805 1.00 33.25 358 ASP A N 1
ATOM 2782 C CA . ASP A 1 358 ? 4.937 31.946 -0.002 1.00 33.25 358 ASP A CA 1
ATOM 2783 C C . ASP A 1 358 ? 3.762 30.984 -0.262 1.00 33.25 358 ASP A C 1
ATOM 2785 O O . ASP A 1 358 ? 2.629 31.300 0.086 1.00 33.25 358 ASP A O 1
ATOM 2789 N N . PHE A 1 359 ? 3.993 29.747 -0.720 1.00 28.19 359 PHE A N 1
ATOM 2790 C CA . PHE A 1 359 ? 2.973 28.686 -0.583 1.00 28.19 359 PHE A CA 1
ATOM 2791 C C . PHE A 1 359 ? 3.569 27.327 -0.169 1.00 28.19 359 PHE A C 1
ATOM 2793 O O . PHE A 1 359 ? 3.779 26.427 -0.985 1.00 28.19 359 PHE A O 1
ATOM 2800 N N . GLN A 1 360 ? 3.793 27.136 1.137 1.00 34.50 360 GLN A N 1
ATOM 2801 C CA . GLN A 1 360 ? 3.947 25.805 1.743 1.00 34.50 360 GLN A CA 1
ATOM 2802 C C . GLN A 1 360 ? 2.573 25.136 1.892 1.00 34.50 360 GLN A C 1
ATOM 2804 O O . GLN A 1 360 ? 1.989 25.102 2.968 1.00 34.50 360 GLN A O 1
ATOM 2809 N N . SER A 1 361 ? 2.006 24.661 0.785 1.00 40.44 361 SER A N 1
ATOM 2810 C CA . SER A 1 361 ? 0.904 23.677 0.747 1.00 40.44 361 SER A CA 1
ATOM 2811 C C . SER A 1 361 ? 0.500 23.441 -0.708 1.00 40.44 361 SER A C 1
ATOM 2813 O O . SER A 1 361 ? -0.540 23.870 -1.196 1.00 40.44 361 SER A O 1
ATOM 2815 N N . GLY A 1 362 ? 1.377 22.764 -1.446 1.00 27.89 362 GLY A N 1
ATOM 2816 C CA . GLY A 1 362 ? 1.213 22.520 -2.877 1.00 27.89 362 GLY A CA 1
ATOM 2817 C C . GLY A 1 362 ? 1.090 21.046 -3.241 1.00 27.89 362 GLY A C 1
ATOM 2818 O O . GLY A 1 362 ? 1.714 20.627 -4.209 1.00 27.89 362 GLY A O 1
ATOM 2819 N N . LYS A 1 363 ? 0.312 20.230 -2.513 1.00 37.47 363 LYS A N 1
ATOM 2820 C CA . LYS A 1 363 ? -0.077 18.894 -3.012 1.00 37.47 363 LYS A CA 1
ATOM 2821 C C . LYS A 1 363 ? -1.127 19.066 -4.115 1.00 37.47 363 LYS A C 1
ATOM 2823 O O . LYS A 1 363 ? -2.313 18.830 -3.906 1.00 37.47 363 LYS A O 1
ATOM 2828 N N . ARG A 1 364 ? -0.707 19.521 -5.299 1.00 31.03 364 ARG A N 1
ATOM 2829 C CA . ARG A 1 364 ? -1.565 19.499 -6.488 1.00 31.03 364 ARG A CA 1
ATOM 2830 C C . ARG A 1 364 ? -1.535 18.106 -7.101 1.00 31.03 364 ARG A C 1
ATOM 2832 O O . ARG A 1 364 ? -0.514 17.620 -7.578 1.00 31.03 364 ARG A O 1
ATOM 2839 N N . PHE A 1 365 ? -2.702 17.480 -7.036 1.00 34.84 365 PHE A N 1
ATOM 2840 C CA . PHE A 1 365 ? -3.042 16.214 -7.653 1.00 34.84 365 PHE A CA 1
ATOM 2841 C C . PHE A 1 365 ? -2.885 16.301 -9.171 1.00 34.84 365 PHE A C 1
ATOM 2843 O O . PHE A 1 365 ? -3.540 17.113 -9.820 1.00 34.84 365 PHE A O 1
ATOM 2850 N N . PHE A 1 366 ? -2.097 15.3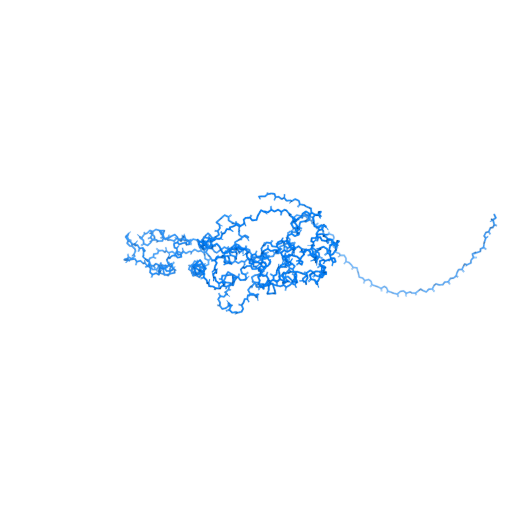96 -9.744 1.00 29.05 366 PHE A N 1
ATOM 2851 C CA . PHE A 1 366 ? -2.293 15.001 -11.131 1.00 29.05 366 PHE A CA 1
ATOM 2852 C C . PHE A 1 366 ? -3.158 13.746 -11.147 1.00 29.05 366 PHE A C 1
ATOM 2854 O O . PHE A 1 366 ? -2.692 12.643 -10.863 1.00 29.05 366 PHE A O 1
ATOM 2861 N N . ALA A 1 367 ? -4.434 13.920 -11.488 1.00 27.30 367 ALA A N 1
ATOM 2862 C CA . ALA A 1 367 ? -5.237 12.824 -11.997 1.00 27.30 367 ALA A CA 1
ATOM 2863 C C . ALA A 1 367 ? -4.620 12.398 -13.339 1.00 27.30 367 ALA A C 1
ATOM 2865 O O . ALA A 1 367 ? -4.762 13.090 -14.349 1.00 27.30 367 ALA A O 1
ATOM 2866 N N . ARG A 1 368 ? -3.876 11.283 -13.350 1.00 40.59 368 ARG A N 1
ATOM 2867 C CA . ARG A 1 368 ? -3.484 10.636 -14.606 1.00 40.59 368 ARG A CA 1
ATOM 2868 C C . ARG A 1 368 ? -4.761 10.129 -15.267 1.00 40.59 368 ARG A C 1
ATOM 2870 O O . ARG A 1 368 ? -5.418 9.236 -14.744 1.00 40.59 368 ARG A O 1
ATOM 2877 N N . ARG A 1 369 ? -5.098 10.700 -16.421 1.00 29.58 369 ARG A N 1
ATOM 2878 C CA . ARG A 1 369 ? -6.096 10.137 -17.331 1.00 29.58 369 ARG A CA 1
ATOM 2879 C C . ARG A 1 369 ? -5.583 8.757 -17.771 1.00 29.58 369 ARG A C 1
ATOM 2881 O O . ARG A 1 369 ? -4.465 8.665 -18.277 1.00 29.58 369 ARG A O 1
ATOM 2888 N N . ALA A 1 370 ? -6.358 7.701 -17.531 1.00 35.91 370 ALA A N 1
ATOM 2889 C CA . ALA A 1 370 ? -6.094 6.384 -18.102 1.00 35.91 370 ALA A CA 1
ATOM 2890 C C . ALA A 1 370 ? -6.181 6.495 -19.636 1.00 35.91 370 ALA A C 1
ATOM 2892 O O . ALA A 1 370 ? -7.169 6.999 -20.168 1.00 35.91 370 ALA A O 1
ATOM 2893 N N . ILE A 1 371 ? -5.115 6.108 -20.337 1.00 43.12 371 ILE A N 1
ATOM 2894 C CA . ILE A 1 371 ? -4.979 6.121 -21.806 1.00 43.12 371 ILE A CA 1
ATOM 2895 C C . ILE A 1 371 ? -4.325 4.769 -22.189 1.00 43.12 371 ILE A C 1
ATOM 2897 O O . ILE A 1 371 ? -3.524 4.262 -21.402 1.00 43.12 371 ILE A O 1
ATOM 2901 N N . PRO A 1 372 ? -4.729 4.112 -23.298 1.00 49.53 372 PRO A N 1
ATOM 2902 C CA . PRO A 1 372 ? -4.958 2.664 -23.328 1.00 49.53 372 PRO A CA 1
ATOM 2903 C C . PRO A 1 372 ? -3.717 1.787 -23.572 1.00 49.53 372 PRO A C 1
ATOM 2905 O O . PRO A 1 372 ? -2.793 2.170 -24.280 1.00 49.53 372 PRO A O 1
ATOM 2908 N N . ASN A 1 373 ? -3.779 0.563 -23.028 1.00 55.81 373 ASN A N 1
ATOM 2909 C CA . ASN A 1 373 ? -3.155 -0.696 -23.467 1.00 55.81 373 ASN A CA 1
ATOM 2910 C C . ASN A 1 373 ? -1.728 -0.664 -24.056 1.00 55.81 373 ASN A C 1
ATOM 2912 O O . ASN A 1 373 ? -1.459 -1.386 -25.013 1.00 55.81 373 ASN A O 1
ATOM 2916 N N . TRP A 1 374 ? -0.776 0.062 -23.459 1.00 68.38 374 TRP A N 1
ATOM 2917 C CA . TRP A 1 374 ? 0.648 -0.133 -23.791 1.00 68.38 374 TRP A CA 1
ATOM 2918 C C . TRP A 1 374 ? 1.091 -1.594 -23.558 1.00 68.38 374 TRP A C 1
ATOM 2920 O O . TRP A 1 374 ? 1.722 -2.198 -24.419 1.00 68.38 374 TRP A O 1
ATOM 2930 N N . CYS A 1 375 ? 0.644 -2.206 -22.457 1.00 72.88 375 CYS A N 1
ATOM 2931 C CA . CYS A 1 375 ? 0.902 -3.616 -22.148 1.00 72.88 375 CYS A CA 1
ATOM 2932 C C . CYS A 1 375 ? -0.152 -4.598 -22.718 1.00 72.88 375 CYS A C 1
ATOM 2934 O O . CYS A 1 375 ? -0.141 -5.782 -22.374 1.00 72.88 375 CYS A O 1
ATOM 2936 N N . GLY A 1 376 ? -1.112 -4.136 -23.530 1.00 61.25 376 GLY A N 1
ATOM 2937 C CA . GLY A 1 376 ? -2.265 -4.942 -23.944 1.00 61.25 376 GLY A CA 1
ATOM 2938 C C . GLY A 1 376 ? -2.067 -5.715 -25.251 1.00 61.25 376 GLY A C 1
ATOM 2939 O O . GLY A 1 376 ? -1.781 -5.127 -26.292 1.00 61.25 376 GLY A O 1
ATOM 2940 N N . ASN A 1 377 ? -2.343 -7.024 -25.201 1.00 43.44 377 ASN A N 1
ATOM 2941 C CA . ASN A 1 377 ? -2.750 -7.826 -26.359 1.00 43.44 377 ASN A CA 1
ATOM 2942 C C . ASN A 1 377 ? -4.077 -7.278 -26.917 1.00 43.44 377 ASN A C 1
ATOM 2944 O O . ASN A 1 377 ? -4.926 -6.817 -26.154 1.00 43.44 377 ASN A O 1
ATOM 2948 N N . GLY A 1 378 ? -4.282 -7.322 -28.236 1.00 33.97 378 GLY A N 1
ATOM 2949 C CA . GLY A 1 378 ? -5.539 -6.892 -28.857 1.00 33.97 378 GLY A CA 1
ATOM 2950 C C . GLY A 1 378 ? -6.749 -7.623 -28.260 1.00 33.97 378 GLY A C 1
ATOM 2951 O O . GLY A 1 378 ? -6.919 -8.815 -28.486 1.00 33.97 378 GLY A O 1
ATOM 2952 N N . GLY A 1 379 ? -7.583 -6.922 -27.489 1.00 29.78 379 GLY A N 1
ATOM 2953 C CA . GLY A 1 379 ? -8.791 -7.501 -26.900 1.00 29.78 379 GLY A CA 1
ATOM 2954 C C . GLY A 1 379 ? -9.434 -6.622 -25.828 1.00 29.78 379 GLY A C 1
ATOM 2955 O O . GLY A 1 379 ? -9.003 -6.626 -24.684 1.00 29.78 379 GLY A O 1
ATOM 2956 N N . ASN A 1 380 ? -10.481 -5.893 -26.225 1.00 29.75 380 ASN A N 1
ATOM 2957 C CA . ASN A 1 380 ? -11.531 -5.263 -25.410 1.00 29.75 380 ASN A CA 1
ATOM 2958 C C . ASN A 1 380 ? -11.125 -4.513 -24.129 1.00 29.75 380 ASN A C 1
ATOM 2960 O O . ASN A 1 380 ? -11.194 -5.035 -23.018 1.00 29.75 380 ASN A O 1
ATOM 2964 N N . ALA A 1 381 ? -10.895 -3.207 -24.282 1.00 31.80 381 ALA A N 1
ATOM 2965 C CA . ALA A 1 381 ? -11.096 -2.256 -23.197 1.00 31.80 381 ALA A CA 1
ATOM 2966 C C . ALA A 1 381 ? -12.596 -2.195 -22.845 1.00 31.80 381 ALA A C 1
ATOM 2968 O O . ALA A 1 381 ? -13.404 -1.708 -23.635 1.00 31.80 381 ALA A O 1
ATOM 2969 N N . ARG A 1 382 ? -12.981 -2.686 -21.660 1.00 26.66 382 ARG A N 1
ATOM 2970 C CA . ARG A 1 382 ? -14.230 -2.252 -21.022 1.00 26.66 382 ARG A CA 1
ATOM 2971 C C . ARG A 1 382 ? -13.970 -0.894 -20.383 1.00 26.66 382 ARG A C 1
ATOM 2973 O O . ARG A 1 382 ? -13.096 -0.770 -19.532 1.00 26.66 382 ARG A O 1
ATOM 2980 N N . ALA A 1 383 ? -14.719 0.099 -20.845 1.00 25.53 383 ALA A N 1
ATOM 2981 C CA . ALA A 1 383 ? -14.819 1.404 -20.219 1.00 25.53 383 ALA A CA 1
ATOM 2982 C C . ALA A 1 383 ? -15.450 1.268 -18.824 1.00 25.53 383 ALA A C 1
ATOM 2984 O O . ALA A 1 383 ? -16.452 0.566 -18.669 1.00 25.53 383 ALA A O 1
ATOM 2985 N N . ALA A 1 384 ? -14.863 1.956 -17.850 1.00 26.98 384 ALA A N 1
ATOM 2986 C CA . ALA A 1 384 ? -15.494 2.376 -16.607 1.00 26.98 384 ALA A CA 1
ATOM 2987 C C . ALA A 1 384 ? -15.029 3.805 -16.320 1.00 26.98 384 ALA A C 1
ATOM 2989 O O . ALA A 1 384 ? -13.807 4.052 -16.468 1.00 26.98 384 ALA A O 1
#

Sequence (384 aa):
MNSPLRAHTLALSVLLVCSLISISAFAAERGKANDPKNAKSAFATSEISIPGPLRSFLRMAGISQKISTEDVMPLLARNVYMQGYEGGNRPTEFLILLNRYVQQARELTTLAGSEEVIRVAGCEDAKPLLHTLGYRVRQECGKHDTSLETSDPERAFLTIDSGFPLPNLEQTLQGGKPFEYHFAATRVPLLFSEADWTGAGNKREQHYSKDLIDTLLHDSAMSRLYWAFSRLDPETRDFLRQSVGIRKLMPEAAVLDFYGSYICVRSGKVLVPGGENAAPAWKSLVGASPDSAAEFIQFLVSKDTGWLAAYFDVLSRVSRSQQAHFTEAGRLRTFYEALRTNDMSNAATRGAFRPAPDFQSGKRFFARRAIPNWCGNGGNARAA

Radius of gyration: 32.25 Å; chains: 1; bounding box: 55×100×118 Å

pLDDT: mean 81.43, std 23.5, range [25.53, 98.5]